Protein AF-0000000083340414 (afdb_homodimer)

Foldseek 3Di:
DDPPPPPPPPPCPVVVVVVVVVVVVVVVVVVVVVVVVVVVPDVVVVVVVVCVVVVDPPPDPDPPPPDPPPPPVPVPVLPFDAAQDPVLLCVLCVPPDCVQWDWDDDLWKIKIKGQCVQAHPVPDLDGDPVNLVSLLSNLLSRASHDWAKEKWWEAAPDWDPDPQDNTLQSRRQSNSVSSLVSSVVNHHDNLSYDTGYDYNPPQPADSPDPVSRSSRGIMMMITTNDDPVPVPPVPVPPD/DDPPPPPPPPPCPVVVVVVVVVVVVVVVVVVVVVVVVVVVPDPVVVVVVVCVVVVDPPPDDPPPPPDPPPPPVPVPVLPFDAAQDPVLLCVLCVPPDCVQWDWDDDLWKIKIKGQCVQAHPVPDLDGDPVNLVSLLSNLLSRARHDWAKEKWWEAAPDWDPDDQDNTLQSRRQSNSVSSLVSSVVNHHDNLSYDTGYDYNPPQPADSPDPVSRSSRGIMMMIITNDDPVPVPPVVVPPD

Nearest PDB structures (foldseek):
  3wpx-assembly1_B  TM=9.283E-01  e=9.101E-13  Vibrio alginolyticus
  4b62-assembly1_A  TM=9.077E-01  e=3.531E-13  Pseudomonas aeruginosa PAO1
  3s0h-assembly1_A  TM=8.298E-01  e=1.400E-09  Helicobacter pylori
  3s03-assembly3_A  TM=8.305E-01  e=2.119E-09  Helicobacter pylori 26695
  3s0y-assembly1_A  TM=7.280E-01  e=1.172E-09  Helicobacter pylori 26695

InterPro domains:
  IPR006665 OmpA-like domain [PF00691] (119-217)
  IPR006665 OmpA-like domain [PS51123] (107-227)
  IPR006665 OmpA-like domain [cd07185] (119-223)
  IPR025713 Motility protein B-like, N-terminal domain [PF13677] (4-54)
  IPR036737 OmpA-like domain superfamily [G3DSA:3.30.1330.60] (79-229)
  IPR036737 OmpA-like domain superfamily [SSF103088] (108-223)
  IPR050330 Bacterial Outer Membrane Structural/Functional [PTHR30329] (85-221)

pLDDT: mean 76.07, std 25.66, range [26.64, 98.81]

Solvent-accessible surface area (backbone atoms only — not comparable to full-atom values): 26699 Å² total; per-residue (Å²): 138,84,78,76,78,76,78,74,76,78,71,81,66,68,64,59,58,55,54,51,46,53,51,49,47,51,52,45,48,55,50,46,51,53,52,49,60,56,62,72,49,63,70,73,66,46,56,62,51,48,49,72,70,50,72,70,77,78,77,78,74,74,80,64,86,66,76,75,64,69,81,66,75,63,64,72,64,73,80,54,47,72,76,76,46,72,69,59,54,48,61,65,49,61,86,52,60,68,88,39,41,50,79,47,78,56,87,54,32,41,35,38,37,36,31,31,79,73,41,29,50,89,98,48,51,56,62,49,71,70,41,43,51,55,46,36,49,49,14,46,65,54,25,52,34,90,48,44,32,43,25,36,11,28,29,38,78,72,84,46,75,46,90,67,25,70,31,42,40,34,44,12,23,32,37,17,31,45,52,49,53,42,21,37,74,41,46,26,59,66,83,38,51,39,27,21,17,42,12,50,51,82,60,83,41,55,72,85,40,72,69,24,26,49,66,20,18,23,34,38,38,35,38,42,57,61,58,72,78,72,59,54,58,68,77,65,68,60,118,140,84,80,75,78,74,78,74,75,75,70,80,66,67,63,58,59,54,54,52,46,50,48,50,47,51,54,46,48,54,51,47,52,53,50,49,60,55,63,71,49,62,70,74,68,46,56,60,50,49,50,71,71,50,72,68,79,79,78,79,78,73,80,65,86,67,74,75,63,66,80,67,75,63,62,71,62,72,81,55,47,71,77,78,45,71,66,59,55,48,62,66,49,62,86,51,59,68,88,39,41,50,79,47,79,56,88,52,31,40,36,38,37,37,31,30,78,74,40,28,50,90,97,48,52,56,63,49,72,68,44,43,51,54,47,36,48,49,14,47,63,54,26,52,34,89,49,44,32,42,26,36,10,27,28,37,79,72,85,45,74,46,91,67,25,70,31,42,40,35,43,13,23,32,37,18,32,44,53,50,52,42,20,38,73,41,47,25,60,66,82,38,51,39,27,21,19,44,12,49,50,82,59,83,42,55,71,85,41,72,68,24,27,48,66,20,19,23,37,37,37,37,38,41,57,62,59,72,80,72,56,55,59,68,78,66,68,60,121

Sequence (478 aa):
MSRRRGHDEGGSHGGSWKIALADLMTVLMVFFLVMWLTSIVDPKDREAFINSVMGEPPMGAEIQDDQLLPPQKELIQLDLKPPASEEEIRKTLDNVNPKDITIEDTEDYTRITLRSDSFFESGRATISDKTRETLENLGETLAGRNQPISITGYTDNVPISNFQFPSNWELSASRSATVARTFIYMGVAQQLLTIQGRADNNPVASNATGYGRSLNRRVIIEVDKRPENAIDLLDLGIQMSRRRGHDEGGSHGGSWKIALADLMTVLMVFFLVMWLTSIVDPKDREAFINSVMGEPPMGAEIQDDQLLPPQKELIQLDLKPPASEEEIRKTLDNVNPKDITIEDTEDYTRITLRSDSFFESGRATISDKTRETLENLGETLAGRNQPISITGYTDNVPISNFQFPSNWELSASRSATVARTFIYMGVAQQLLTIQGRADNNPVASNATGYGRSLNRRVIIEVDKRPENAIDLLDLGIQ

Structure (mmCIF, N/CA/C/O backbone):
data_AF-0000000083340414-model_v1
#
loop_
_entity.id
_entity.type
_entity.pdbx_description
1 polymer 'Cell envelope biogenesis protein OmpA'
#
loop_
_atom_site.group_PDB
_atom_site.id
_atom_site.type_symbol
_atom_site.label_atom_id
_atom_site.label_alt_id
_atom_site.label_comp_id
_atom_site.label_asym_id
_atom_site.label_entity_id
_atom_site.label_seq_id
_atom_site.pdbx_PDB_ins_code
_atom_site.Cartn_x
_atom_site.Cartn_y
_atom_site.Cartn_z
_atom_site.occupancy
_atom_site.B_iso_or_equiv
_atom_site.auth_seq_id
_atom_site.auth_comp_id
_atom_site.auth_asym_id
_atom_site.auth_atom_id
_atom_site.pdbx_PDB_model_num
ATOM 1 N N . MET A 1 1 ? -29.781 58.406 -54.375 1 27.86 1 MET A N 1
ATOM 2 C CA . MET A 1 1 ? -30.219 57.562 -53.25 1 27.86 1 MET A CA 1
ATOM 3 C C . MET A 1 1 ? -29.547 56.219 -53.281 1 27.86 1 MET A C 1
ATOM 5 O O . MET A 1 1 ? -29.953 55.312 -54.031 1 27.86 1 MET A O 1
ATOM 9 N N . SER A 1 2 ? -28.188 56.125 -53.062 1 29.08 2 SER A N 1
ATOM 10 C CA . SER A 1 2 ? -27.141 55.125 -53.25 1 29.08 2 SER A CA 1
ATOM 11 C C . SER A 1 2 ? -27.281 53.969 -52.219 1 29.08 2 SER A C 1
ATOM 13 O O . SER A 1 2 ? -27.297 54.219 -51.031 1 29.08 2 SER A O 1
ATOM 15 N N . ARG A 1 3 ? -27.984 52.875 -52.688 1 30.95 3 ARG A N 1
ATOM 16 C CA . ARG A 1 3 ? -28.359 51.656 -52 1 30.95 3 ARG A CA 1
ATOM 17 C C . ARG A 1 3 ? -27.125 50.938 -51.469 1 30.95 3 ARG A C 1
ATOM 19 O O . ARG A 1 3 ? -26.25 50.562 -52.25 1 30.95 3 ARG A O 1
ATOM 26 N N . ARG A 1 4 ? -26.75 51.219 -50.25 1 32.91 4 ARG A N 1
ATOM 27 C CA . ARG A 1 4 ? -25.719 50.562 -49.438 1 32.91 4 ARG A CA 1
ATOM 28 C C . ARG A 1 4 ? -25.938 49.062 -49.375 1 32.91 4 ARG A C 1
ATOM 30 O O . ARG A 1 4 ? -26.969 48.594 -48.875 1 32.91 4 ARG A O 1
ATOM 37 N N . ARG A 1 5 ? -25.422 48.375 -50.406 1 31.47 5 ARG A N 1
ATOM 38 C CA . ARG A 1 5 ? -25.438 46.938 -50.5 1 31.47 5 ARG A CA 1
ATOM 39 C C . ARG A 1 5 ? -24.797 46.312 -49.25 1 31.47 5 ARG A C 1
ATOM 41 O O . ARG A 1 5 ? -23.641 46.562 -48.938 1 31.47 5 ARG A O 1
ATOM 48 N N . GLY A 1 6 ? -25.641 46.062 -48.25 1 31.5 6 GLY A N 1
ATOM 49 C CA . GLY A 1 6 ? -25.312 45.375 -47 1 31.5 6 GLY A CA 1
ATOM 50 C C . GLY A 1 6 ? -24.719 44 -47.219 1 31.5 6 GLY A C 1
ATOM 51 O O . GLY A 1 6 ? -25.312 43.188 -47.938 1 31.5 6 GLY A O 1
ATOM 52 N N . HIS A 1 7 ? -23.359 43.938 -47.469 1 36.22 7 HIS A N 1
ATOM 53 C CA . HIS A 1 7 ? -22.578 42.719 -47.531 1 36.22 7 HIS A CA 1
ATOM 54 C C . HIS A 1 7 ? -22.859 41.812 -46.344 1 36.22 7 HIS A C 1
ATOM 56 O O . HIS A 1 7 ? -22.516 42.188 -45.219 1 36.22 7 HIS A O 1
ATOM 62 N N . ASP A 1 8 ? -24 41.125 -46.406 1 31.48 8 ASP A N 1
ATOM 63 C CA . ASP A 1 8 ? -24.312 40.062 -45.438 1 31.48 8 ASP A CA 1
ATOM 64 C C . ASP A 1 8 ? -23.203 39 -45.406 1 31.48 8 ASP A C 1
ATOM 66 O O . ASP A 1 8 ? -22.906 38.375 -46.438 1 31.48 8 ASP A O 1
ATOM 70 N N . GLU A 1 9 ? -22.109 39.375 -44.719 1 33.22 9 GLU A N 1
ATOM 71 C CA . GLU A 1 9 ? -21.078 38.375 -44.438 1 33.22 9 GLU A CA 1
ATOM 72 C C . GLU A 1 9 ? -21.688 37.125 -43.781 1 33.22 9 GLU A C 1
ATOM 74 O O . GLU A 1 9 ? -22.219 37.188 -42.688 1 33.22 9 GLU A O 1
ATOM 79 N N . GLY A 1 10 ? -22.375 36.344 -44.562 1 33.09 10 GLY A N 1
ATOM 80 C CA . GLY A 1 10 ? -22.812 35 -44.188 1 33.09 10 GLY A CA 1
ATOM 81 C C . GLY A 1 10 ? -21.703 34.188 -43.531 1 33.09 10 GLY A C 1
ATOM 82 O O . GLY A 1 10 ? -20.688 33.906 -44.156 1 33.09 10 GLY A O 1
ATOM 83 N N . GLY A 1 11 ? -21.422 34.5 -42.25 1 34.94 11 GLY A N 1
ATOM 84 C CA . GLY A 1 11 ? -20.516 33.812 -41.375 1 34.94 11 GLY A CA 1
ATOM 85 C C . GLY A 1 11 ? -20.672 32.281 -41.406 1 34.94 11 GLY A C 1
ATOM 86 O O . GLY A 1 11 ? -21.781 31.781 -41.594 1 34.94 11 GLY A O 1
ATOM 87 N N . SER A 1 12 ? -19.719 31.641 -42.062 1 38.56 12 SER A N 1
ATOM 88 C CA . SER A 1 12 ? -19.422 30.219 -42.188 1 38.56 12 SER A CA 1
ATOM 89 C C . SER A 1 12 ? -19.578 29.516 -40.844 1 38.56 12 SER A C 1
ATOM 91 O O . SER A 1 12 ? -18.672 29.578 -40 1 38.56 12 SER A O 1
ATOM 93 N N . HIS A 1 13 ? -20.781 29.688 -40.219 1 41.56 13 HIS A N 1
ATOM 94 C CA . HIS A 1 13 ? -21.125 28.906 -39.031 1 41.56 13 HIS A CA 1
ATOM 95 C C . HIS A 1 13 ? -21.047 27.406 -39.312 1 41.56 13 HIS A C 1
ATOM 97 O O . HIS A 1 13 ? -21.5 26.594 -38.531 1 41.56 13 HIS A O 1
ATOM 103 N N . GLY A 1 14 ? -20.656 27.094 -40.562 1 42.59 14 GLY A N 1
ATOM 104 C CA . GLY A 1 14 ? -20.812 25.703 -40.938 1 42.59 14 GLY A CA 1
ATOM 105 C C . GLY A 1 14 ? -19.891 24.781 -40.188 1 42.59 14 GLY A C 1
ATOM 106 O O . GLY A 1 14 ? -19.875 23.562 -40.406 1 42.59 14 GLY A O 1
ATOM 107 N N . GLY A 1 15 ? -18.844 25.453 -39.562 1 48.72 15 GLY A N 1
ATOM 108 C CA . GLY A 1 15 ? -17.797 24.594 -39.031 1 48.72 15 GLY A CA 1
ATOM 109 C C . GLY A 1 15 ? -18.156 23.938 -37.719 1 48.72 15 GLY A C 1
ATOM 110 O O . GLY A 1 15 ? -17.438 23.047 -37.25 1 48.72 15 GLY A O 1
ATOM 111 N N . SER A 1 16 ? -19.219 24.5 -37.062 1 56.16 16 SER A N 1
ATOM 112 C CA . SER A 1 16 ? -19.516 24.016 -35.719 1 56.16 16 SER A CA 1
ATOM 113 C C . SER A 1 16 ? -20.203 22.656 -35.75 1 56.16 16 SER A C 1
ATOM 115 O O . SER A 1 16 ? -19.938 21.797 -34.906 1 56.16 16 SER A O 1
ATOM 117 N N . TRP A 1 17 ? -21.016 22.453 -36.812 1 57.19 17 TRP A N 1
ATOM 118 C CA . TRP A 1 17 ? -21.797 21.234 -36.875 1 57.19 17 TRP A CA 1
ATOM 119 C C . TRP A 1 17 ? -20.938 20.047 -37.281 1 57.19 17 TRP A C 1
ATOM 121 O O . TRP A 1 17 ? -21.219 18.906 -36.875 1 57.19 17 TRP A O 1
ATOM 131 N N . LYS A 1 18 ? -19.859 20.219 -38 1 56.72 18 LYS A N 1
ATOM 132 C CA . LYS A 1 18 ? -18.969 19.125 -38.406 1 56.72 18 LYS A CA 1
ATOM 133 C C . LYS A 1 18 ? -18.156 18.625 -37.188 1 56.72 18 LYS A C 1
ATOM 135 O O . LYS A 1 18 ? -17.922 17.438 -37.062 1 56.72 18 LYS A O 1
ATOM 140 N N . ILE A 1 19 ? -17.766 19.547 -36.438 1 59.41 19 ILE A N 1
ATOM 141 C CA . ILE A 1 19 ? -17.047 19.203 -35.219 1 59.41 19 ILE A CA 1
ATOM 142 C C . ILE A 1 19 ? -17.984 18.469 -34.25 1 59.41 19 ILE A C 1
ATOM 144 O O . ILE A 1 19 ? -17.609 17.469 -33.656 1 59.41 19 ILE A O 1
ATOM 148 N N . ALA A 1 20 ? -19.297 18.922 -34.219 1 59.59 20 ALA A N 1
ATOM 149 C CA . ALA A 1 20 ? -20.281 18.25 -33.375 1 59.59 20 ALA A CA 1
ATOM 150 C C . ALA A 1 20 ? -20.609 16.859 -33.906 1 59.59 20 ALA A C 1
ATOM 152 O O . ALA A 1 20 ? -20.766 15.906 -33.156 1 59.59 20 ALA A O 1
ATOM 153 N N . LEU A 1 21 ? -20.531 16.688 -35.219 1 62 21 LEU A N 1
ATOM 154 C CA . LEU A 1 21 ? -20.797 15.398 -35.875 1 62 21 LEU A CA 1
ATOM 155 C C . LEU A 1 21 ? -19.625 14.438 -35.688 1 62 21 LEU A C 1
ATOM 157 O O . LEU A 1 21 ? -19.828 13.242 -35.438 1 62 21 LEU A O 1
ATOM 161 N N . ALA A 1 22 ? -18.469 14.961 -35.75 1 65.38 22 ALA A N 1
ATOM 162 C CA . ALA A 1 22 ? -17.281 14.141 -35.469 1 65.38 22 ALA A CA 1
ATOM 163 C C . ALA A 1 22 ? -17.25 13.672 -34.031 1 65.38 22 ALA A C 1
ATOM 165 O O . ALA A 1 22 ? -16.906 12.516 -33.75 1 65.38 22 ALA A O 1
ATOM 166 N N . ASP A 1 23 ? -17.672 14.516 -33.156 1 65.06 23 ASP A N 1
ATOM 167 C CA . ASP A 1 23 ? -17.797 14.156 -31.766 1 65.06 23 ASP A CA 1
ATOM 168 C C . ASP A 1 23 ? -18.906 13.125 -31.562 1 65.06 23 ASP A C 1
ATOM 170 O O . ASP A 1 23 ? -18.734 12.148 -30.828 1 65.06 23 ASP A O 1
ATOM 174 N N . LEU A 1 24 ? -20.031 13.273 -32.312 1 68.12 24 LEU A N 1
ATOM 175 C CA . LEU A 1 24 ? -21.125 12.312 -32.219 1 68.12 24 LEU A CA 1
ATOM 176 C C . LEU A 1 24 ? -20.719 10.961 -32.781 1 68.12 24 LEU A C 1
ATOM 178 O O . LEU A 1 24 ? -21.016 9.922 -32.188 1 68.12 24 LEU A O 1
ATOM 182 N N . MET A 1 25 ? -19.953 10.992 -33.75 1 66.75 25 MET A N 1
ATOM 183 C CA . MET A 1 25 ? -19.469 9.75 -34.344 1 66.75 25 MET A CA 1
ATOM 184 C C . MET A 1 25 ? -18.469 9.055 -33.438 1 66.75 25 MET A C 1
ATOM 186 O O . MET A 1 25 ? -18.484 7.832 -33.281 1 66.75 25 MET A O 1
ATOM 190 N N . THR A 1 26 ? -17.547 9.773 -32.812 1 67.25 26 THR A N 1
ATOM 191 C CA . THR A 1 26 ? -16.625 9.188 -31.844 1 67.25 26 THR A CA 1
ATOM 192 C C . THR A 1 26 ? -17.375 8.633 -30.641 1 67.25 26 THR A C 1
ATOM 194 O O . THR A 1 26 ? -17.062 7.547 -30.156 1 67.25 26 THR A O 1
ATOM 197 N N . VAL A 1 27 ? -18.406 9.312 -30.156 1 71.62 27 VAL A N 1
ATOM 198 C CA . VAL A 1 27 ? -19.25 8.828 -29.078 1 71.62 27 VAL A CA 1
ATOM 199 C C . VAL A 1 27 ? -20.016 7.59 -29.531 1 71.62 27 VAL A C 1
ATOM 201 O O . VAL A 1 27 ? -20.109 6.598 -28.812 1 71.62 27 VAL A O 1
ATOM 204 N N . LEU A 1 28 ? -20.438 7.629 -30.75 1 71.5 28 LEU A N 1
ATOM 205 C CA . LEU A 1 28 ? -21.141 6.496 -31.328 1 71.5 28 LEU A CA 1
ATOM 206 C C . LEU A 1 28 ? -20.203 5.312 -31.547 1 71.5 28 LEU A C 1
ATOM 208 O O . LEU A 1 28 ? -20.578 4.168 -31.281 1 71.5 28 LEU A O 1
ATOM 212 N N . MET A 1 29 ? -19.031 5.609 -32 1 68.81 29 MET A N 1
ATOM 213 C CA . MET A 1 29 ? -18.031 4.551 -32.156 1 68.81 29 MET A CA 1
ATOM 214 C C . MET A 1 29 ? -17.688 3.924 -30.797 1 68.81 29 MET A C 1
ATOM 216 O O . MET A 1 29 ? -17.625 2.699 -30.688 1 68.81 29 MET A O 1
ATOM 220 N N . VAL A 1 30 ? -17.375 4.77 -29.734 1 67.38 30 VAL A N 1
ATOM 221 C CA . VAL A 1 30 ? -17.141 4.246 -28.391 1 67.38 30 VAL A CA 1
ATOM 222 C C . VAL A 1 30 ? -18.375 3.475 -27.922 1 67.38 30 VAL A C 1
ATOM 224 O O . VAL A 1 30 ? -18.25 2.396 -27.344 1 67.38 30 VAL A O 1
ATOM 227 N N . PHE A 1 31 ? -19.547 4.016 -28.141 1 63.75 31 PHE A N 1
ATOM 228 C CA . PHE A 1 31 ? -20.812 3.357 -27.828 1 63.75 31 PHE A CA 1
ATOM 229 C C . PHE A 1 31 ? -20.922 2.033 -28.578 1 63.75 31 PHE A C 1
ATOM 231 O O . PHE A 1 31 ? -21.234 1.003 -27.984 1 63.75 31 PHE A O 1
ATOM 238 N N . PHE A 1 32 ? -20.625 1.886 -29.75 1 63.78 32 PHE A N 1
ATOM 239 C CA . PHE A 1 32 ? -20.656 0.666 -30.547 1 63.78 32 PHE A CA 1
ATOM 240 C C . PHE A 1 32 ? -19.594 -0.319 -30.094 1 63.78 32 PHE A C 1
ATOM 242 O O . PHE A 1 32 ? -19.828 -1.527 -30.047 1 63.78 32 PHE A O 1
ATOM 249 N N . LEU A 1 33 ? -18.391 0.097 -29.797 1 62.81 33 LEU A N 1
ATOM 250 C CA . LEU A 1 33 ? -17.344 -0.765 -29.25 1 62.81 33 LEU A CA 1
ATOM 251 C C . LEU A 1 33 ? -17.766 -1.373 -27.922 1 62.81 33 LEU A C 1
ATOM 253 O O . LEU A 1 33 ? -17.547 -2.559 -27.672 1 62.81 33 LEU A O 1
ATOM 257 N N . VAL A 1 34 ? -18.359 -0.644 -27.062 1 63.97 34 VAL A N 1
ATOM 258 C CA . VAL A 1 34 ? -18.906 -1.173 -25.828 1 63.97 34 VAL A CA 1
ATOM 259 C C . VAL A 1 34 ? -20.031 -2.16 -26.141 1 63.97 34 VAL A C 1
ATOM 261 O O . VAL A 1 34 ? -20.094 -3.242 -25.547 1 63.97 34 VAL A O 1
ATOM 264 N N . MET A 1 35 ? -20.844 -1.813 -26.969 1 61.78 35 MET A N 1
ATOM 265 C CA . MET A 1 35 ? -21.938 -2.703 -27.375 1 61.78 35 MET A CA 1
ATOM 266 C C . MET A 1 35 ? -21.375 -3.961 -28.047 1 61.78 35 MET A C 1
ATOM 268 O O . MET A 1 35 ? -21.891 -5.059 -27.828 1 61.78 35 MET A O 1
ATOM 272 N N . TRP A 1 36 ? -20.391 -3.898 -28.828 1 58.84 36 TRP A N 1
ATOM 273 C CA . TRP A 1 36 ? -19.734 -5.035 -29.469 1 58.84 36 TRP A CA 1
ATOM 274 C C . TRP A 1 36 ? -19.062 -5.934 -28.422 1 58.84 36 TRP A C 1
ATOM 276 O O . TRP A 1 36 ? -19.188 -7.156 -28.484 1 58.84 36 TRP A O 1
ATOM 286 N N . LEU A 1 37 ? -18.375 -5.414 -27.516 1 53.16 37 LEU A N 1
ATOM 287 C CA . LEU A 1 37 ? -17.75 -6.184 -26.438 1 53.16 37 LEU A CA 1
ATOM 288 C C . LEU A 1 37 ? -18.812 -6.883 -25.594 1 53.16 37 LEU A C 1
ATOM 290 O O . LEU A 1 37 ? -18.609 -8.023 -25.156 1 53.16 37 LEU A O 1
ATOM 294 N N . THR A 1 38 ? -19.875 -6.246 -25.422 1 53.44 38 THR A N 1
ATOM 295 C CA . THR A 1 38 ? -20.953 -6.887 -24.688 1 53.44 38 THR A CA 1
ATOM 296 C C . THR A 1 38 ? -21.625 -7.953 -25.547 1 53.44 38 THR A C 1
ATOM 298 O O . THR A 1 38 ? -22.297 -8.852 -25.031 1 53.44 38 THR A O 1
ATOM 301 N N . SER A 1 39 ? -21.609 -7.742 -26.812 1 48.69 39 SER A N 1
ATOM 302 C CA . SER A 1 39 ? -22.234 -8.703 -27.719 1 48.69 39 SER A CA 1
ATOM 303 C C . SER A 1 39 ? -21.438 -10.008 -27.766 1 48.69 39 SER A C 1
ATOM 305 O O . SER A 1 39 ? -21.969 -11.047 -28.172 1 48.69 39 SER A O 1
ATOM 307 N N . ILE A 1 40 ? -20.141 -9.953 -27.562 1 48.78 40 ILE A N 1
ATOM 308 C CA . ILE A 1 40 ? -19.375 -11.195 -27.641 1 48.78 40 ILE A CA 1
ATOM 309 C C . ILE A 1 40 ? -19.609 -12.023 -26.391 1 48.78 40 ILE A C 1
ATOM 311 O O . ILE A 1 40 ? -19.234 -13.203 -26.328 1 48.78 40 ILE A O 1
ATOM 315 N N . VAL A 1 41 ? -20.109 -11.398 -25.328 1 44.47 41 VAL A N 1
ATOM 316 C CA . VAL A 1 41 ? -20.375 -12.211 -24.141 1 44.47 41 VAL A CA 1
ATOM 317 C C . VAL A 1 41 ? -21.719 -12.93 -24.297 1 44.47 41 VAL A C 1
ATOM 319 O O . VAL A 1 41 ? -22.703 -12.32 -24.703 1 44.47 41 VAL A O 1
ATOM 322 N N . ASP A 1 42 ? -21.828 -14.281 -24.281 1 46.03 42 ASP A N 1
ATOM 323 C CA . ASP A 1 42 ? -22.969 -15.18 -24.453 1 46.03 42 ASP A CA 1
ATOM 324 C C . ASP A 1 42 ? -24.125 -14.758 -23.547 1 46.03 42 ASP A C 1
ATOM 326 O O . ASP A 1 42 ? -23.906 -14.383 -22.391 1 46.03 42 ASP A O 1
ATOM 330 N N . PRO A 1 43 ? -25.312 -14.539 -24.016 1 43.78 43 PRO A N 1
ATOM 331 C CA . PRO A 1 43 ? -26.516 -14.125 -23.297 1 43.78 43 PRO A CA 1
ATOM 332 C C . PRO A 1 43 ? -26.812 -15.016 -22.094 1 43.78 43 PRO A C 1
ATOM 334 O O . PRO A 1 43 ? -27.516 -14.594 -21.156 1 43.78 43 PRO A O 1
ATOM 337 N N . LYS A 1 44 ? -26.531 -16.328 -22.172 1 46.62 44 LYS A N 1
ATOM 338 C CA . LYS A 1 44 ? -26.969 -17.203 -21.094 1 46.62 44 LYS A CA 1
ATOM 339 C C . LYS A 1 44 ? -26.312 -16.797 -19.781 1 46.62 44 LYS A C 1
ATOM 341 O O . LYS A 1 44 ? -26.953 -16.844 -18.719 1 46.62 44 LYS A O 1
ATOM 346 N N . ASP A 1 45 ? -25.016 -16.531 -19.859 1 45.88 45 ASP A N 1
ATOM 347 C CA . ASP A 1 45 ? -24.266 -16.297 -18.625 1 45.88 45 ASP A CA 1
ATOM 348 C C . ASP A 1 45 ? -24.484 -14.875 -18.109 1 45.88 45 ASP A C 1
ATOM 350 O O . ASP A 1 45 ? -24.094 -14.555 -16.984 1 45.88 45 ASP A O 1
ATOM 354 N N . ARG A 1 46 ? -25.203 -14.047 -18.891 1 44.03 46 ARG A N 1
ATOM 355 C CA . ARG A 1 46 ? -25.562 -12.695 -18.469 1 44.03 46 ARG A CA 1
ATOM 356 C C . ARG A 1 46 ? -26.719 -12.727 -17.469 1 44.03 46 ARG A C 1
ATOM 358 O O . ARG A 1 46 ? -26.75 -11.93 -16.531 1 44.03 46 ARG A O 1
ATOM 365 N N . GLU A 1 47 ? -27.781 -13.484 -17.703 1 43.91 47 GLU A N 1
ATOM 366 C CA . GLU A 1 47 ? -28.953 -13.523 -16.828 1 43.91 47 GLU A CA 1
ATOM 367 C C . GLU A 1 47 ? -28.562 -13.961 -15.414 1 43.91 47 GLU A C 1
ATOM 369 O O . GLU A 1 47 ? -29.062 -13.414 -14.43 1 43.91 47 GLU A O 1
ATOM 374 N N . ALA A 1 48 ? -27.625 -15.023 -15.281 1 42.97 48 ALA A N 1
ATOM 375 C CA . ALA A 1 48 ? -27.234 -15.492 -13.953 1 42.97 48 ALA A CA 1
ATOM 376 C C . ALA A 1 48 ? -26.391 -14.453 -13.227 1 42.97 48 ALA A C 1
ATOM 378 O O . ALA A 1 48 ? -26.469 -14.32 -12.008 1 42.97 48 ALA A O 1
ATOM 379 N N . PHE A 1 49 ? -25.609 -13.617 -13.93 1 40.19 49 PHE A N 1
ATOM 380 C CA . PHE A 1 49 ? -24.781 -12.57 -13.336 1 40.19 49 PHE A CA 1
ATOM 381 C C . PHE A 1 49 ? -25.625 -11.375 -12.922 1 40.19 49 PHE A C 1
ATOM 383 O O . PHE A 1 49 ? -25.5 -10.875 -11.805 1 40.19 49 PHE A O 1
ATOM 390 N N . ILE A 1 50 ? -26.547 -10.852 -13.727 1 43.47 50 ILE A N 1
ATOM 391 C CA . ILE A 1 50 ? -27.422 -9.734 -13.367 1 43.47 50 ILE A CA 1
ATOM 392 C C . ILE A 1 50 ? -28.375 -10.164 -12.266 1 43.47 50 ILE A C 1
ATOM 394 O O . ILE A 1 50 ? -28.609 -9.422 -11.305 1 43.47 50 ILE A O 1
ATOM 398 N N . ASN A 1 51 ? -29 -11.328 -12.344 1 44.59 51 ASN A N 1
ATOM 399 C CA . ASN A 1 51 ? -29.891 -11.797 -11.297 1 44.59 51 ASN A CA 1
ATOM 400 C C . ASN A 1 51 ? -29.156 -11.992 -9.977 1 44.59 51 ASN A C 1
ATOM 402 O O . ASN A 1 51 ? -29.734 -11.836 -8.906 1 44.59 51 ASN A O 1
ATOM 406 N N . SER A 1 52 ? -27.812 -12.438 -9.883 1 39.84 52 SER A N 1
ATOM 407 C CA . SER A 1 52 ? -27.031 -12.516 -8.641 1 39.84 52 SER A CA 1
ATOM 408 C C . SER A 1 52 ? -26.703 -11.125 -8.109 1 39.84 52 SER A C 1
ATOM 410 O O . SER A 1 52 ? -26.578 -10.938 -6.898 1 39.84 52 SER A O 1
ATOM 412 N N . VAL A 1 53 ? -26.5 -10.102 -8.992 1 39.75 53 VAL A N 1
ATOM 413 C CA . VAL A 1 53 ? -26.281 -8.727 -8.57 1 39.75 53 VAL A CA 1
ATOM 414 C C . VAL A 1 53 ? -27.625 -8.039 -8.328 1 39.75 53 VAL A C 1
ATOM 416 O O . VAL A 1 53 ? -27.781 -7.301 -7.352 1 39.75 53 VAL A O 1
ATOM 419 N N . MET A 1 54 ? -28.688 -8.148 -9.234 1 38.56 54 MET A N 1
ATOM 420 C CA . MET A 1 54 ? -29.984 -7.512 -8.984 1 38.56 54 MET A CA 1
ATOM 421 C C . MET A 1 54 ? -30.906 -8.438 -8.195 1 38.56 54 MET A C 1
ATOM 423 O O . MET A 1 54 ? -31.281 -9.5 -8.688 1 38.56 54 MET A O 1
ATOM 427 N N . GLY A 1 55 ? -30.828 -8.656 -6.918 1 37.81 55 GLY A N 1
ATOM 428 C CA . GLY A 1 55 ? -31.656 -9.344 -5.953 1 37.81 55 GLY A CA 1
ATOM 429 C C . GLY A 1 55 ? -33.156 -9.227 -6.25 1 37.81 55 GLY A C 1
ATOM 430 O O . GLY A 1 55 ? -33.75 -8.195 -5.953 1 37.81 55 GLY A O 1
ATOM 431 N N . GLU A 1 56 ? -33.625 -9.656 -7.316 1 38.66 56 GLU A N 1
ATOM 432 C CA . GLU A 1 56 ? -35.094 -9.617 -7.34 1 38.66 56 GLU A CA 1
ATOM 433 C C . GLU A 1 56 ? -35.688 -10.422 -6.184 1 38.66 56 GLU A C 1
ATOM 435 O O . GLU A 1 56 ? -35.312 -11.57 -5.961 1 38.66 56 GLU A O 1
ATOM 440 N N . PRO A 1 57 ? -36.438 -9.766 -5.207 1 37.81 57 PRO A N 1
ATOM 441 C CA . PRO A 1 57 ? -37.125 -10.492 -4.129 1 37.81 57 PRO A CA 1
ATOM 442 C C . PRO A 1 57 ? -38.062 -11.586 -4.652 1 37.81 57 PRO A C 1
ATOM 444 O O . PRO A 1 57 ? -38.75 -11.383 -5.648 1 37.81 57 PRO A O 1
ATOM 447 N N . PRO A 1 58 ? -37.75 -12.789 -4.59 1 37.81 58 PRO A N 1
ATOM 448 C CA . PRO A 1 58 ? -38.719 -13.812 -4.984 1 37.81 58 PRO A CA 1
ATOM 449 C C . PRO A 1 58 ? -40.094 -13.547 -4.41 1 37.81 58 PRO A C 1
ATOM 451 O O . PRO A 1 58 ? -40.25 -13.188 -3.236 1 37.81 58 PRO A O 1
ATOM 454 N N . MET A 1 59 ? -41.031 -13.117 -5.062 1 34.66 59 MET A N 1
ATOM 455 C CA . MET A 1 59 ? -42.438 -12.906 -4.684 1 34.66 59 MET A CA 1
ATOM 456 C C . MET A 1 59 ? -42.938 -14.062 -3.836 1 34.66 59 MET A C 1
ATOM 458 O O . MET A 1 59 ? -43.594 -13.844 -2.811 1 34.66 59 MET A O 1
ATOM 462 N N . GLY A 1 60 ? -43.375 -15.203 -4.418 1 35.12 60 GLY A N 1
ATOM 463 C CA . GLY A 1 60 ? -44.438 -16.094 -3.98 1 35.12 60 GLY A CA 1
ATOM 464 C C . GLY A 1 60 ? -44.031 -17.031 -2.871 1 35.12 60 GLY A C 1
ATOM 465 O O . GLY A 1 60 ? -44.531 -18.141 -2.758 1 35.12 60 GLY A O 1
ATOM 466 N N . ALA A 1 61 ? -42.906 -16.953 -2.141 1 32.41 61 ALA A N 1
ATOM 467 C CA . ALA A 1 61 ? -42.688 -18.062 -1.206 1 32.41 61 ALA A CA 1
ATOM 468 C C . ALA A 1 61 ? -43.781 -18.109 -0.156 1 32.41 61 ALA A C 1
ATOM 470 O O . ALA A 1 61 ? -44.031 -17.141 0.571 1 32.41 61 ALA A O 1
ATOM 471 N N . GLU A 1 62 ? -44.781 -18.844 -0.405 1 33.78 62 GLU A N 1
ATOM 472 C CA . GLU A 1 62 ? -45.688 -19.297 0.638 1 33.78 62 GLU A CA 1
ATOM 473 C C . GLU A 1 62 ? -44.938 -19.656 1.917 1 33.78 62 GLU A C 1
ATOM 475 O O . GLU A 1 62 ? -43.969 -20.422 1.883 1 33.78 62 GLU A O 1
ATOM 480 N N . ILE A 1 63 ? -44.969 -18.859 2.92 1 35.5 63 ILE A N 1
ATOM 481 C CA . ILE A 1 63 ? -44.531 -19.016 4.297 1 35.5 63 ILE A CA 1
ATOM 482 C C . ILE A 1 63 ? -44.969 -20.375 4.832 1 35.5 63 ILE A C 1
ATOM 484 O O . ILE A 1 63 ? -46.125 -20.547 5.234 1 35.5 63 ILE A O 1
ATOM 488 N N . GLN A 1 64 ? -44.875 -21.516 4.188 1 32.62 64 GLN A N 1
ATOM 489 C CA . GLN A 1 64 ? -45.156 -22.719 4.938 1 32.62 64 GLN A CA 1
ATOM 490 C C . GLN A 1 64 ? -44.5 -22.688 6.312 1 32.62 64 GLN A C 1
ATOM 492 O O . GLN A 1 64 ? -43.375 -22.156 6.465 1 32.62 64 GLN A O 1
ATOM 497 N N . ASP A 1 65 ? -45.188 -22.969 7.426 1 36.97 65 ASP A N 1
ATOM 498 C CA . ASP A 1 65 ? -44.906 -23.172 8.844 1 36.97 65 ASP A CA 1
ATOM 499 C C . ASP A 1 65 ? -43.594 -23.922 9.031 1 36.97 65 ASP A C 1
ATOM 501 O O . ASP A 1 65 ? -43.531 -25.141 8.836 1 36.97 65 ASP A O 1
ATOM 505 N N . ASP A 1 66 ? -42.594 -23.547 8.43 1 34.38 66 ASP A N 1
ATOM 506 C CA . ASP A 1 66 ? -41.281 -24.234 8.477 1 34.38 66 ASP A CA 1
ATOM 507 C C . ASP A 1 66 ? -40.875 -24.547 9.914 1 34.38 66 ASP A C 1
ATOM 509 O O . ASP A 1 66 ? -40.969 -23.672 10.781 1 34.38 66 ASP A O 1
ATOM 513 N N . GLN A 1 67 ? -41.156 -25.812 10.484 1 37.03 67 GLN A N 1
ATOM 514 C CA . GLN A 1 67 ? -40.438 -26.406 11.602 1 37.03 67 GLN A CA 1
ATOM 515 C C . GLN A 1 67 ? -39.062 -25.734 11.781 1 37.03 67 GLN A C 1
ATOM 517 O O . GLN A 1 67 ? -38.312 -25.547 10.812 1 37.03 67 GLN A O 1
ATOM 522 N N . LEU A 1 68 ? -38.906 -24.859 12.734 1 34.78 68 LEU A N 1
ATOM 523 C CA . LEU A 1 68 ? -37.688 -24.312 13.281 1 34.78 68 LEU A CA 1
ATOM 524 C C . LEU A 1 68 ? -36.562 -25.359 13.258 1 34.78 68 LEU A C 1
ATOM 526 O O . LEU A 1 68 ? -36.562 -26.281 14.086 1 34.78 68 LEU A O 1
ATOM 530 N N . LEU A 1 69 ? -36.281 -25.969 12.141 1 36.91 69 LEU A N 1
ATOM 531 C CA . LEU A 1 69 ? -35 -26.672 12.344 1 36.91 69 LEU A CA 1
ATOM 532 C C . LEU A 1 69 ? -34.094 -25.844 13.234 1 36.91 69 LEU A C 1
ATOM 534 O O . LEU A 1 69 ? -34.031 -24.625 13.141 1 36.91 69 LEU A O 1
ATOM 538 N N . PRO A 1 70 ? -33.781 -26.328 14.438 1 40 70 PRO A N 1
ATOM 539 C CA . PRO A 1 70 ? -32.781 -25.594 15.227 1 40 70 PRO A CA 1
ATOM 540 C C . PRO A 1 70 ? -31.703 -24.953 14.367 1 40 70 PRO A C 1
ATOM 542 O O . PRO A 1 70 ? -31.422 -25.438 13.258 1 40 70 PRO A O 1
ATOM 545 N N . PRO A 1 71 ? -31.453 -23.719 14.555 1 37.72 71 PRO A N 1
ATOM 546 C CA . PRO A 1 71 ? -30.281 -23.203 13.828 1 37.72 71 PRO A CA 1
ATOM 547 C C . PRO A 1 71 ? -29.141 -24.219 13.75 1 37.72 71 PRO A C 1
ATOM 549 O O . PRO A 1 71 ? -28.562 -24.578 14.781 1 37.72 71 PRO A O 1
ATOM 552 N N . GLN A 1 72 ? -29.344 -25.359 13.211 1 32.16 72 GLN A N 1
ATOM 553 C CA . GLN A 1 72 ? -28.047 -25.969 12.992 1 32.16 72 GLN A CA 1
ATOM 554 C C . GLN A 1 72 ? -27 -24.922 12.609 1 32.16 72 GLN A C 1
ATOM 556 O O . GLN A 1 72 ? -27.125 -24.266 11.578 1 32.16 72 GLN A O 1
ATOM 561 N N . LYS A 1 73 ? -26.391 -24.266 13.516 1 36 73 LYS A N 1
ATOM 562 C CA . LYS A 1 73 ? -25.031 -23.797 13.297 1 36 73 LYS A CA 1
ATOM 563 C C . LYS A 1 73 ? -24.328 -24.641 12.242 1 36 73 LYS A C 1
ATOM 565 O O . LYS A 1 73 ? -23.75 -25.688 12.562 1 36 73 LYS A O 1
ATOM 570 N N . GLU A 1 74 ? -25.031 -25.266 11.406 1 35.44 74 GLU A N 1
ATOM 571 C CA . GLU A 1 74 ? -24.203 -25.734 10.305 1 35.44 74 GLU A CA 1
ATOM 572 C C . GLU A 1 74 ? -23.031 -24.781 10.047 1 35.44 74 GLU A C 1
ATOM 574 O O . GLU A 1 74 ? -23.234 -23.672 9.57 1 35.44 74 GLU A O 1
ATOM 579 N N . LEU A 1 75 ? -22.141 -24.656 10.922 1 35.34 75 LEU A N 1
ATOM 580 C CA . LEU A 1 75 ? -20.797 -24.234 10.555 1 35.34 75 LEU A CA 1
ATOM 581 C C . LEU A 1 75 ? -20.516 -24.516 9.078 1 35.34 75 LEU A C 1
ATOM 583 O O . LEU A 1 75 ? -20.406 -25.672 8.68 1 35.34 75 LEU A O 1
ATOM 587 N N . ILE A 1 76 ? -21.375 -24.188 8.195 1 39.09 76 ILE A N 1
ATOM 588 C CA . ILE A 1 76 ? -20.688 -24.188 6.898 1 39.09 76 ILE A CA 1
ATOM 589 C C . ILE A 1 76 ? -19.188 -24.188 7.105 1 39.09 76 ILE A C 1
ATOM 591 O O . ILE A 1 76 ? -18.609 -23.172 7.531 1 39.09 76 ILE A O 1
ATOM 595 N N . GLN A 1 77 ? -18.641 -25.062 7.891 1 43.25 77 GLN A N 1
ATOM 596 C CA . GLN A 1 77 ? -17.219 -25.344 7.793 1 43.25 77 GLN A CA 1
ATOM 597 C C . GLN A 1 77 ? -16.656 -24.859 6.453 1 43.25 77 GLN A C 1
ATOM 599 O O . GLN A 1 77 ? -16.969 -25.438 5.406 1 43.25 77 GLN A O 1
ATOM 604 N N . LEU A 1 78 ? -16.688 -23.641 6.105 1 51.41 78 LEU A N 1
ATOM 605 C CA . LEU A 1 78 ? -15.891 -23.203 4.965 1 51.41 78 LEU A CA 1
ATOM 606 C C . LEU A 1 78 ? -14.75 -24.188 4.699 1 51.41 78 LEU A C 1
ATOM 608 O O . LEU A 1 78 ? -13.906 -24.406 5.57 1 51.41 78 LEU A O 1
ATOM 612 N N . ASP A 1 79 ? -15.055 -25.375 4.082 1 68.94 79 ASP A N 1
ATOM 613 C CA . ASP A 1 79 ? -14.047 -26.312 3.619 1 68.94 79 ASP A CA 1
ATOM 614 C C . ASP A 1 79 ? -12.82 -25.594 3.07 1 68.94 79 ASP A C 1
ATOM 616 O O . ASP A 1 79 ? -12.672 -25.438 1.856 1 68.94 79 ASP A O 1
ATOM 620 N N . LEU A 1 80 ? -12.25 -24.875 3.953 1 79 80 LEU A N 1
ATOM 621 C CA . LEU A 1 80 ? -11.023 -24.203 3.545 1 79 80 LEU A CA 1
ATOM 622 C C . LEU A 1 80 ? -9.938 -25.219 3.203 1 79 80 LEU A C 1
ATOM 624 O O . LEU A 1 80 ? -9.812 -26.25 3.873 1 79 80 LEU A O 1
ATOM 628 N N . LYS A 1 81 ? -9.367 -25.047 2.014 1 87.12 81 LYS A N 1
ATOM 629 C CA . LYS A 1 81 ? -8.172 -25.797 1.646 1 87.12 81 LYS A CA 1
ATOM 630 C C . LYS A 1 81 ? -7.043 -25.562 2.641 1 87.12 81 LYS A C 1
ATOM 632 O O . LYS A 1 81 ? -6.992 -24.516 3.291 1 87.12 81 LYS A O 1
ATOM 637 N N . PRO A 1 82 ? -6.27 -26.594 2.85 1 87.75 82 PRO A N 1
ATOM 638 C CA . PRO A 1 82 ? -5.074 -26.344 3.66 1 87.75 82 PRO A CA 1
ATOM 639 C C . PRO A 1 82 ? -4.184 -25.25 3.07 1 87.75 82 PRO A C 1
ATOM 641 O O . PRO A 1 82 ? -4.297 -24.938 1.885 1 87.75 82 PRO A O 1
ATOM 644 N N . PRO A 1 83 ? -3.402 -24.672 3.928 1 89.38 83 PRO A N 1
ATOM 645 C CA . PRO A 1 83 ? -2.492 -23.656 3.412 1 89.38 83 PRO A CA 1
ATOM 646 C C . PRO A 1 83 ? -1.662 -24.141 2.227 1 89.38 83 PRO A C 1
ATOM 648 O O . PRO A 1 83 ? -1.292 -25.312 2.172 1 89.38 83 PRO A O 1
ATOM 651 N N . ALA A 1 84 ? -1.479 -23.25 1.285 1 91.81 84 ALA A N 1
ATOM 652 C CA . ALA A 1 84 ? -0.666 -23.594 0.12 1 91.81 84 ALA A CA 1
ATOM 653 C C . ALA A 1 84 ? 0.771 -23.906 0.526 1 91.81 84 ALA A C 1
ATOM 655 O O . ALA A 1 84 ? 1.386 -23.156 1.287 1 91.81 84 ALA A O 1
ATOM 656 N N . SER A 1 85 ? 1.26 -24.984 0.03 1 91 85 SER A N 1
ATOM 657 C CA . SER A 1 85 ? 2.646 -25.359 0.286 1 91 85 SER A CA 1
ATOM 658 C C . SER A 1 85 ? 3.584 -24.766 -0.757 1 91 85 SER A C 1
ATOM 660 O O . SER A 1 85 ? 3.145 -24.359 -1.836 1 91 85 SER A O 1
ATOM 662 N N . GLU A 1 86 ? 4.816 -24.719 -0.347 1 92.62 86 GLU A N 1
ATOM 663 C CA . GLU A 1 86 ? 5.828 -24.266 -1.3 1 92.62 86 GLU A CA 1
ATOM 664 C C . GLU A 1 86 ? 5.793 -25.094 -2.576 1 92.62 86 GLU A C 1
ATOM 666 O O . GLU A 1 86 ? 5.922 -24.562 -3.68 1 92.62 86 GLU A O 1
ATOM 671 N N . GLU A 1 87 ? 5.645 -26.391 -2.422 1 93.12 87 GLU A N 1
ATOM 672 C CA . GLU A 1 87 ? 5.633 -27.312 -3.564 1 93.12 87 GLU A CA 1
ATOM 673 C C . GLU A 1 87 ? 4.484 -26.984 -4.516 1 93.12 87 GLU A C 1
ATOM 675 O O . GLU A 1 87 ? 4.66 -27 -5.734 1 93.12 87 GLU A O 1
ATOM 680 N N . GLU A 1 88 ? 3.307 -26.719 -3.967 1 93.56 88 GLU A N 1
ATOM 681 C CA . GLU A 1 88 ? 2.146 -26.375 -4.785 1 93.56 88 GLU A CA 1
ATOM 682 C C . GLU A 1 88 ? 2.391 -25.094 -5.578 1 93.56 88 GLU A C 1
ATOM 684 O O . GLU A 1 88 ? 2.062 -25.031 -6.766 1 93.56 88 GLU A O 1
ATOM 689 N N . ILE A 1 89 ? 2.967 -24.125 -4.926 1 94.88 89 ILE A N 1
ATOM 690 C CA . ILE A 1 89 ? 3.238 -22.828 -5.559 1 94.88 89 ILE A CA 1
ATOM 691 C C . ILE A 1 89 ? 4.281 -23 -6.6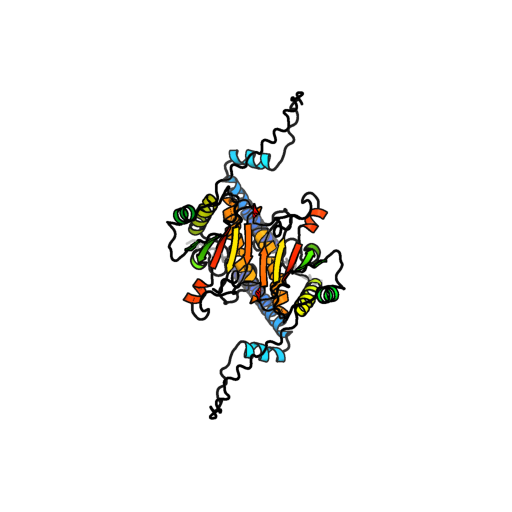56 1 94.88 89 ILE A C 1
ATOM 693 O O . ILE A 1 89 ? 4.121 -22.484 -7.762 1 94.88 89 ILE A O 1
ATOM 697 N N . ARG A 1 90 ? 5.301 -23.75 -6.41 1 94.19 90 ARG A N 1
ATOM 698 C CA . ARG A 1 90 ? 6.352 -24 -7.395 1 94.19 90 ARG A CA 1
ATOM 699 C C . ARG A 1 90 ? 5.805 -24.75 -8.602 1 94.19 90 ARG A C 1
ATOM 701 O O . ARG A 1 90 ? 6.18 -24.453 -9.742 1 94.19 90 ARG A O 1
ATOM 708 N N . LYS A 1 91 ? 4.977 -25.688 -8.344 1 94.19 91 LYS A N 1
ATOM 709 C CA . LYS A 1 91 ? 4.375 -26.453 -9.438 1 94.19 91 LYS A CA 1
ATOM 710 C C . LYS A 1 91 ? 3.547 -25.547 -10.344 1 94.19 91 LYS A C 1
ATOM 712 O O . LYS A 1 91 ? 3.58 -25.688 -11.562 1 94.19 91 LYS A O 1
ATOM 717 N N . THR A 1 92 ? 2.805 -24.656 -9.711 1 93.69 92 THR A N 1
ATOM 718 C CA . THR A 1 92 ? 1.96 -23.734 -10.461 1 93.69 92 THR A CA 1
ATOM 719 C C . THR A 1 92 ? 2.809 -22.812 -11.336 1 93.69 92 THR A C 1
ATOM 721 O O . THR A 1 92 ? 2.396 -22.453 -12.438 1 93.69 92 THR A O 1
ATOM 724 N N . LEU A 1 93 ? 4.035 -22.484 -10.867 1 93.25 93 LEU A N 1
ATOM 725 C CA . LEU A 1 93 ? 4.875 -21.516 -11.555 1 93.25 93 LEU A CA 1
ATOM 726 C C . LEU A 1 93 ? 5.973 -22.219 -12.359 1 93.25 93 LEU A C 1
ATOM 728 O O . LEU A 1 93 ? 6.953 -21.578 -12.75 1 93.25 93 LEU A O 1
ATOM 732 N N . ASP A 1 94 ? 5.844 -23.469 -12.594 1 90 94 ASP A N 1
ATOM 733 C CA . ASP A 1 94 ? 6.859 -24.281 -13.266 1 90 94 ASP A CA 1
ATOM 734 C C . ASP A 1 94 ? 7.059 -23.828 -14.703 1 90 94 ASP A C 1
ATOM 736 O O . ASP A 1 94 ? 8.156 -23.953 -15.258 1 90 94 ASP A O 1
ATOM 740 N N . ASN A 1 95 ? 6.059 -23.234 -15.297 1 88.12 95 ASN A N 1
ATOM 741 C CA . ASN A 1 95 ? 6.129 -22.859 -16.703 1 88.12 95 ASN A CA 1
ATOM 742 C C . ASN A 1 95 ? 6.625 -21.438 -16.891 1 88.12 95 ASN A C 1
ATOM 744 O O . ASN A 1 95 ? 6.711 -20.938 -18.016 1 88.12 95 ASN A O 1
ATOM 748 N N . VAL A 1 96 ? 6.922 -20.812 -15.805 1 90.06 96 VAL A N 1
ATOM 749 C CA . VAL A 1 96 ? 7.398 -19.438 -15.875 1 90.06 96 VAL A CA 1
ATOM 750 C C . VAL A 1 96 ? 8.93 -19.422 -15.891 1 90.06 96 VAL A C 1
ATOM 752 O O . VAL A 1 96 ? 9.57 -20.203 -15.188 1 90.06 96 VAL A O 1
ATOM 755 N N . ASN A 1 97 ? 9.516 -18.547 -16.734 1 89.75 97 ASN A N 1
ATOM 756 C CA . ASN A 1 97 ? 10.969 -18.406 -16.797 1 89.75 97 ASN A CA 1
ATOM 757 C C . ASN A 1 97 ? 11.547 -18.031 -15.43 1 89.75 97 ASN A C 1
ATOM 759 O O . ASN A 1 97 ? 11.109 -17.062 -14.812 1 89.75 97 ASN A O 1
ATOM 763 N N . PRO A 1 98 ? 12.492 -18.766 -14.953 1 88.25 98 PRO A N 1
ATOM 764 C CA . PRO A 1 98 ? 13.094 -18.5 -13.641 1 88.25 98 PRO A CA 1
ATOM 765 C C . PRO A 1 98 ? 13.68 -17.094 -13.531 1 88.25 98 PRO A C 1
ATOM 767 O O . PRO A 1 98 ? 13.859 -16.578 -12.422 1 88.25 98 PRO A O 1
ATOM 770 N N . LYS A 1 99 ? 13.953 -16.469 -14.633 1 90.88 99 LYS A N 1
ATOM 771 C CA . LYS A 1 99 ? 14.477 -15.109 -14.602 1 90.88 99 LYS A CA 1
ATOM 772 C C . LYS A 1 99 ? 13.375 -14.109 -14.258 1 90.88 99 LYS A C 1
ATOM 774 O O . LYS A 1 99 ? 13.664 -12.977 -13.859 1 90.88 99 LYS A O 1
ATOM 779 N N . ASP A 1 100 ? 12.188 -14.578 -14.391 1 93.5 100 ASP A N 1
ATOM 780 C CA . ASP A 1 100 ? 11.062 -13.656 -14.227 1 93.5 100 ASP A CA 1
ATOM 781 C C . ASP A 1 100 ? 10.477 -13.742 -12.82 1 93.5 100 ASP A C 1
ATOM 783 O O . ASP A 1 100 ? 9.758 -12.844 -12.391 1 93.5 100 ASP A O 1
ATOM 787 N N . ILE A 1 101 ? 10.789 -14.891 -12.156 1 95.44 101 ILE A N 1
ATOM 788 C CA . ILE A 1 101 ? 10.18 -15.117 -10.852 1 95.44 101 ILE A CA 1
ATOM 789 C C . ILE A 1 101 ? 11.188 -15.797 -9.93 1 95.44 101 ILE A C 1
ATOM 791 O O . ILE A 1 101 ? 11.922 -16.703 -10.352 1 95.44 101 ILE A O 1
ATOM 795 N N . THR A 1 102 ? 11.305 -15.406 -8.68 1 95.12 102 THR A N 1
ATOM 796 C CA . THR A 1 102 ? 12.039 -16.094 -7.629 1 95.12 102 THR A CA 1
ATOM 797 C C . THR A 1 102 ? 11.109 -16.438 -6.465 1 95.12 102 THR A C 1
ATOM 799 O O . THR A 1 102 ? 10.258 -15.641 -6.086 1 95.12 102 THR A O 1
ATOM 802 N N . ILE A 1 103 ? 11.273 -17.625 -5.859 1 95.94 103 ILE A N 1
ATOM 803 C CA . ILE A 1 103 ? 10.453 -18.094 -4.738 1 95.94 103 ILE A CA 1
ATOM 804 C C . ILE A 1 103 ? 11.352 -18.375 -3.533 1 95.94 103 ILE A C 1
ATOM 806 O O . ILE A 1 103 ? 12.344 -19.094 -3.645 1 95.94 103 ILE A O 1
ATOM 810 N N . GLU A 1 104 ? 11.094 -17.703 -2.5 1 95 104 GLU A N 1
ATOM 811 C CA . GLU A 1 104 ? 11.727 -17.953 -1.211 1 95 104 GLU A CA 1
ATOM 812 C C . GLU A 1 104 ? 10.719 -18.469 -0.189 1 95 104 GLU A C 1
ATOM 814 O O . GLU A 1 104 ? 9.641 -17.891 -0.032 1 95 104 GLU A O 1
ATOM 819 N N . ASP A 1 105 ? 11.117 -19.531 0.517 1 94.19 105 ASP A N 1
ATOM 820 C CA . ASP A 1 105 ? 10.203 -20.156 1.469 1 94.19 105 ASP A CA 1
ATOM 821 C C . ASP A 1 105 ? 10.805 -20.188 2.871 1 94.19 105 ASP A C 1
ATOM 823 O O . ASP A 1 105 ? 11.953 -20.609 3.047 1 94.19 105 ASP A O 1
ATOM 827 N N . THR A 1 106 ? 10.086 -19.641 3.799 1 92.5 106 THR A N 1
ATOM 828 C CA . THR A 1 106 ? 10.445 -19.734 5.211 1 92.5 106 THR A CA 1
ATOM 829 C C . THR A 1 106 ? 9.336 -20.406 6.012 1 92.5 106 THR A C 1
ATOM 831 O O . THR A 1 106 ? 8.312 -20.797 5.449 1 92.5 106 THR A O 1
ATOM 834 N N . GLU A 1 107 ? 9.539 -20.594 7.285 1 90.25 107 GLU A N 1
ATOM 835 C CA . GLU A 1 107 ? 8.516 -21.188 8.141 1 90.25 107 GLU A CA 1
ATOM 836 C C . GLU A 1 107 ? 7.309 -20.266 8.281 1 90.25 107 GLU A C 1
ATOM 838 O O . GLU A 1 107 ? 6.18 -20.734 8.445 1 90.25 107 GLU A O 1
ATOM 843 N N . ASP A 1 108 ? 7.555 -19.016 8.07 1 90.62 108 ASP A N 1
ATOM 844 C CA . ASP A 1 108 ? 6.523 -18.031 8.359 1 90.62 108 ASP A CA 1
ATOM 845 C C . ASP A 1 108 ? 5.789 -17.609 7.09 1 90.62 108 ASP A C 1
ATOM 847 O O . ASP A 1 108 ? 4.609 -17.25 7.133 1 90.62 108 ASP A O 1
ATOM 851 N N . TYR A 1 109 ? 6.566 -17.578 5.957 1 94.38 109 TYR A N 1
ATOM 852 C CA . TYR A 1 109 ? 5.93 -17.094 4.734 1 94.38 109 TYR A CA 1
ATOM 853 C C . TYR A 1 109 ? 6.57 -17.734 3.504 1 94.38 109 TYR A C 1
ATOM 855 O O . TYR A 1 109 ? 7.676 -18.266 3.578 1 94.38 109 TYR A O 1
ATOM 863 N N . THR A 1 110 ? 5.832 -17.812 2.428 1 96.31 110 THR A N 1
ATOM 864 C CA . THR A 1 110 ? 6.363 -18 1.08 1 96.31 110 THR A CA 1
ATOM 865 C C . THR A 1 110 ? 6.383 -16.672 0.328 1 96.31 110 THR A C 1
ATOM 867 O O . THR A 1 110 ? 5.359 -15.984 0.239 1 96.31 110 THR A O 1
ATOM 870 N N . ARG A 1 111 ? 7.52 -16.328 -0.114 1 97.94 111 ARG A N 1
ATOM 871 C CA . ARG A 1 111 ? 7.691 -15.078 -0.835 1 97.94 111 ARG A CA 1
ATOM 872 C C . ARG A 1 111 ? 7.934 -15.328 -2.32 1 97.94 111 ARG A C 1
ATOM 874 O O . ARG A 1 111 ? 8.852 -16.062 -2.691 1 97.94 111 ARG A O 1
ATOM 881 N N . ILE A 1 112 ? 7.105 -14.719 -3.143 1 97.69 112 ILE A N 1
ATOM 882 C CA . ILE A 1 112 ? 7.23 -14.773 -4.594 1 97.69 112 ILE A CA 1
ATOM 883 C C . ILE A 1 112 ? 7.605 -13.398 -5.137 1 97.69 112 ILE A C 1
ATOM 885 O O . ILE A 1 112 ? 6.879 -12.422 -4.93 1 97.69 112 ILE A O 1
ATOM 889 N N . THR A 1 113 ? 8.742 -13.281 -5.789 1 98 113 THR A N 1
ATOM 890 C CA . THR A 1 113 ? 9.18 -12.031 -6.383 1 98 113 THR A CA 1
ATOM 891 C C . THR A 1 113 ? 8.977 -12.047 -7.895 1 98 113 THR A C 1
ATOM 893 O O . THR A 1 113 ? 9.562 -12.875 -8.594 1 98 113 THR A O 1
ATOM 896 N N . LEU A 1 114 ? 8.148 -11.133 -8.352 1 97.31 114 LEU A N 1
ATOM 897 C CA . LEU A 1 114 ? 7.914 -10.938 -9.781 1 97.31 114 LEU A CA 1
ATOM 898 C C . LEU A 1 114 ? 8.789 -9.812 -10.328 1 97.31 114 LEU A C 1
ATOM 900 O O . LEU A 1 114 ? 8.75 -8.688 -9.82 1 97.31 114 LEU A O 1
ATOM 904 N N . ARG A 1 115 ? 9.516 -10.133 -11.391 1 96.81 115 ARG A N 1
ATOM 905 C CA . ARG A 1 115 ? 10.219 -9.062 -12.086 1 96.81 115 ARG A CA 1
ATOM 906 C C . ARG A 1 115 ? 9.266 -8.234 -12.938 1 96.81 115 ARG A C 1
ATOM 908 O O . ARG A 1 115 ? 8.633 -8.75 -13.859 1 96.81 115 AR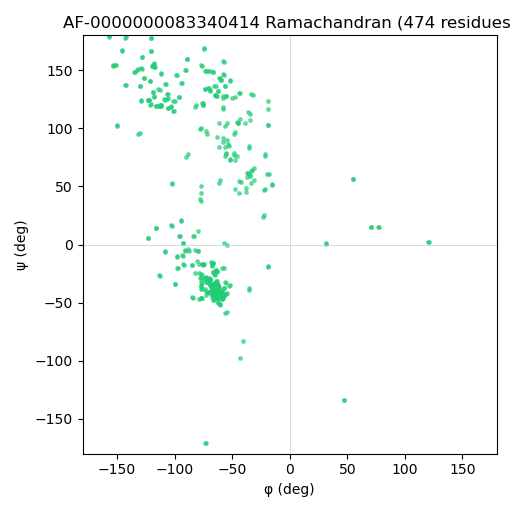G A O 1
ATOM 915 N N . SER A 1 116 ? 9.25 -7.004 -12.633 1 95.75 116 SER A N 1
ATOM 916 C CA . SER A 1 116 ? 8.219 -6.148 -13.211 1 95.75 116 SER A CA 1
ATOM 917 C C . SER A 1 116 ? 8.367 -6.055 -14.727 1 95.75 116 SER A C 1
ATOM 919 O O . SER A 1 116 ? 7.371 -5.938 -15.445 1 95.75 116 SER A O 1
ATOM 921 N N . ASP A 1 117 ? 9.602 -6.082 -15.203 1 94.81 117 ASP A N 1
ATOM 922 C CA . ASP A 1 117 ? 9.844 -5.914 -16.641 1 94.81 117 ASP A CA 1
ATOM 923 C C . ASP A 1 117 ? 9.219 -7.055 -17.438 1 94.81 117 ASP A C 1
ATOM 925 O O . ASP A 1 117 ? 8.961 -6.914 -18.625 1 94.81 117 ASP A O 1
ATOM 929 N N . SER A 1 118 ? 9 -8.148 -16.812 1 93.5 118 SER A N 1
ATOM 930 C CA . SER A 1 118 ? 8.391 -9.297 -17.484 1 93.5 118 SER A CA 1
ATOM 931 C C . SER A 1 118 ? 6.879 -9.297 -17.312 1 93.5 118 SER A C 1
ATOM 933 O O . SER A 1 118 ? 6.168 -10 -18.031 1 93.5 118 SER A O 1
ATOM 935 N N . PHE A 1 119 ? 6.363 -8.57 -16.391 1 94.44 119 PHE A N 1
ATOM 936 C CA . PHE A 1 119 ? 4.945 -8.672 -16.062 1 94.44 119 PHE A CA 1
ATOM 937 C C . PHE A 1 119 ? 4.207 -7.395 -16.422 1 94.44 119 PHE A C 1
ATOM 939 O O . PHE A 1 119 ? 2.992 -7.414 -16.641 1 94.44 119 PHE A O 1
ATOM 946 N N . PHE A 1 120 ? 4.891 -6.309 -16.438 1 95.94 120 PHE A N 1
ATOM 947 C CA . PHE A 1 120 ? 4.285 -5.012 -16.703 1 95.94 120 PHE A CA 1
ATOM 948 C C . PHE A 1 120 ? 5.047 -4.273 -17.797 1 95.94 120 PHE A C 1
ATOM 950 O O . PHE A 1 120 ? 6.254 -4.465 -17.969 1 95.94 120 PHE A O 1
ATOM 957 N N . GLU A 1 121 ? 4.324 -3.406 -18.531 1 90.75 121 GLU A N 1
ATOM 958 C CA . GLU A 1 121 ? 5 -2.479 -19.438 1 90.75 121 GLU A CA 1
ATOM 959 C C . GLU A 1 121 ? 5.625 -1.316 -18.656 1 90.75 121 GLU A C 1
ATOM 961 O O . GLU A 1 121 ? 5.191 -0.991 -17.562 1 90.75 121 GLU A O 1
ATOM 966 N N . SER A 1 122 ? 6.664 -0.765 -19.281 1 88.88 122 SER A N 1
ATOM 967 C CA . SER A 1 122 ? 7.336 0.353 -18.641 1 88.88 122 SER A CA 1
ATOM 968 C C . SER A 1 122 ? 6.359 1.476 -18.312 1 88.88 122 SER A C 1
ATOM 970 O O . SER A 1 122 ? 5.551 1.869 -19.156 1 88.88 122 SER A O 1
ATOM 972 N N . GLY A 1 123 ? 6.367 1.903 -17.094 1 92.38 123 GLY A N 1
ATOM 973 C CA . GLY A 1 123 ? 5.555 3.029 -16.656 1 92.38 123 GLY A CA 1
ATOM 974 C C . GLY A 1 123 ? 4.07 2.709 -16.609 1 92.38 123 GLY A C 1
ATOM 975 O O . GLY A 1 123 ? 3.236 3.613 -16.547 1 92.38 123 GLY A O 1
ATOM 976 N N . ARG A 1 124 ? 3.75 1.443 -16.656 1 94.81 124 ARG A N 1
ATOM 977 C CA . ARG A 1 124 ? 2.35 1.028 -16.625 1 94.81 124 ARG A CA 1
ATOM 978 C C . ARG A 1 124 ? 2.109 -0.026 -15.555 1 94.81 124 ARG A C 1
ATOM 980 O O . ARG A 1 124 ? 3.059 -0.62 -15.039 1 94.81 124 ARG A O 1
ATOM 987 N N . ALA A 1 125 ? 0.853 -0.145 -15.219 1 96.81 125 ALA A N 1
ATOM 988 C CA . ALA A 1 125 ? 0.459 -1.172 -14.258 1 96.81 125 ALA A CA 1
ATOM 989 C C . ALA A 1 125 ? -0.462 -2.203 -14.906 1 96.81 125 ALA A C 1
ATOM 991 O O . ALA A 1 125 ? -1.101 -2.996 -14.211 1 96.81 125 ALA A O 1
ATOM 992 N N . THR A 1 126 ? -0.545 -2.213 -16.172 1 93.88 126 THR A N 1
ATOM 993 C CA . THR A 1 126 ? -1.317 -3.203 -16.922 1 93.88 126 THR A CA 1
ATOM 994 C C . THR A 1 126 ? -0.451 -4.406 -17.266 1 93.88 126 THR A C 1
ATOM 996 O O . THR A 1 126 ? 0.763 -4.277 -17.438 1 93.88 126 THR A O 1
ATOM 999 N N . ILE A 1 127 ? -1.106 -5.582 -17.375 1 93.94 127 ILE A N 1
ATOM 1000 C CA . ILE A 1 127 ? -0.371 -6.816 -17.641 1 93.94 127 ILE A CA 1
ATOM 1001 C C . ILE A 1 127 ? -0.819 -7.402 -18.969 1 93.94 127 ILE A C 1
ATOM 1003 O O . ILE A 1 127 ? -1.942 -7.156 -19.422 1 93.94 127 ILE A O 1
ATOM 1007 N N . SER A 1 128 ? 0.115 -8.156 -19.609 1 90.75 128 SER A N 1
ATOM 1008 C CA . SER A 1 128 ? -0.209 -8.859 -20.844 1 90.75 128 SER A CA 1
ATOM 1009 C C . SER A 1 128 ? -1.078 -10.086 -20.562 1 90.75 128 SER A C 1
ATOM 1011 O O . SER A 1 128 ? -1.238 -10.492 -19.422 1 90.75 128 SER A O 1
ATOM 1013 N N . ASP A 1 129 ? -1.618 -10.648 -21.609 1 91.62 129 ASP A N 1
ATOM 1014 C CA . ASP A 1 129 ? -2.436 -11.852 -21.469 1 91.62 129 ASP A CA 1
ATOM 1015 C C . ASP A 1 129 ? -1.62 -13.008 -20.906 1 91.62 129 ASP A C 1
ATOM 1017 O O . ASP A 1 129 ? -2.111 -13.773 -20.062 1 91.62 129 ASP A O 1
ATOM 1021 N N . LYS A 1 130 ? -0.43 -13.07 -21.391 1 89.75 130 LYS A N 1
ATOM 1022 C CA . LYS A 1 130 ? 0.429 -14.148 -20.922 1 89.75 130 LYS A CA 1
ATOM 1023 C C . LYS A 1 130 ? 0.717 -14.023 -19.422 1 89.75 130 LYS A C 1
ATOM 1025 O O . LYS A 1 130 ? 0.63 -15 -18.688 1 89.75 130 LYS A O 1
ATOM 1030 N N . THR A 1 131 ? 1.035 -12.883 -19.031 1 91.56 131 THR A N 1
ATOM 1031 C CA . THR A 1 131 ? 1.345 -12.664 -17.625 1 91.56 131 THR A CA 1
ATOM 1032 C C . THR A 1 131 ? 0.088 -12.805 -16.766 1 91.56 131 THR A C 1
ATOM 1034 O O . THR A 1 131 ? 0.15 -13.297 -15.641 1 91.56 131 THR A O 1
ATOM 1037 N N . ARG A 1 132 ? -0.993 -12.391 -17.328 1 95.06 132 ARG A N 1
ATOM 1038 C CA . ARG A 1 132 ? -2.262 -12.562 -16.641 1 95.06 132 ARG A CA 1
ATOM 1039 C C . ARG A 1 132 ? -2.527 -14.031 -16.344 1 95.06 132 ARG A C 1
ATOM 1041 O O . ARG A 1 132 ? -2.959 -14.375 -15.234 1 95.06 132 ARG A O 1
ATOM 1048 N N . GLU A 1 133 ? -2.307 -14.875 -17.281 1 95.31 133 GLU A N 1
ATOM 1049 C CA . GLU A 1 133 ? -2.52 -16.312 -17.094 1 95.31 133 GLU A CA 1
ATOM 1050 C C . GLU A 1 133 ? -1.666 -16.844 -15.945 1 95.31 133 GLU A C 1
ATOM 1052 O O . GLU A 1 133 ? -2.141 -17.641 -15.133 1 95.31 133 GLU A O 1
ATOM 1057 N N . THR A 1 134 ? -0.439 -16.406 -15.938 1 95.44 134 THR A N 1
ATOM 1058 C CA . THR A 1 134 ? 0.462 -16.812 -14.867 1 95.44 134 THR A CA 1
ATOM 1059 C C . THR A 1 134 ? -0.094 -16.406 -13.508 1 95.44 134 THR A C 1
ATOM 1061 O O . THR A 1 134 ? -0.152 -17.219 -12.586 1 95.44 134 THR A O 1
ATOM 1064 N N . LEU A 1 135 ? -0.54 -15.211 -13.391 1 97.31 135 LEU A N 1
ATOM 1065 C CA . LEU A 1 135 ? -1.082 -14.695 -12.141 1 97.31 135 LEU A CA 1
ATOM 1066 C C . LEU A 1 135 ? -2.402 -15.375 -11.797 1 97.31 135 LEU A C 1
ATOM 1068 O O . LEU A 1 135 ? -2.693 -15.617 -10.617 1 97.31 135 LEU A O 1
ATOM 1072 N N . GLU A 1 136 ? -3.186 -15.672 -12.789 1 97.62 136 GLU A N 1
ATOM 1073 C CA . GLU A 1 136 ? -4.445 -16.375 -12.57 1 97.62 136 GLU A CA 1
ATOM 1074 C C . GLU A 1 136 ? -4.203 -17.781 -12.023 1 97.62 136 GLU A C 1
ATOM 1076 O O . GLU A 1 136 ? -4.895 -18.219 -11.102 1 97.62 136 GLU A O 1
ATOM 1081 N N . ASN A 1 137 ? -3.244 -18.422 -12.602 1 97 137 ASN A N 1
ATOM 1082 C CA . ASN A 1 137 ? -2.898 -19.75 -12.102 1 97 137 ASN A CA 1
ATOM 1083 C C . ASN A 1 137 ? -2.453 -19.703 -10.641 1 97 137 ASN A C 1
ATOM 1085 O O . ASN A 1 137 ? -2.861 -20.531 -9.836 1 97 137 ASN A O 1
ATOM 1089 N N . LEU A 1 138 ? -1.637 -18.734 -10.352 1 97.25 138 LEU A N 1
ATOM 1090 C CA . LEU A 1 138 ? -1.215 -18.547 -8.969 1 97.25 138 LEU A CA 1
ATOM 1091 C C . LEU A 1 138 ? -2.406 -18.219 -8.078 1 97.25 138 LEU A C 1
ATOM 1093 O O . LEU A 1 138 ? -2.533 -18.766 -6.977 1 97.25 138 LEU A O 1
ATOM 1097 N N . GLY A 1 139 ? -3.264 -17.328 -8.555 1 97.81 139 GLY A N 1
ATOM 1098 C CA . GLY A 1 139 ? -4.473 -17 -7.824 1 97.81 139 GLY A CA 1
ATOM 1099 C C . GLY A 1 139 ? -5.352 -18.203 -7.527 1 97.81 139 GLY A C 1
ATOM 1100 O O . GLY A 1 139 ? -5.879 -18.328 -6.422 1 97.81 139 GLY A O 1
ATOM 1101 N N . GLU A 1 140 ? -5.52 -19.062 -8.477 1 96.75 140 GLU A N 1
ATOM 1102 C CA . GLU A 1 140 ? -6.301 -20.281 -8.289 1 96.75 140 GLU A CA 1
ATOM 1103 C C . GLU A 1 140 ? -5.695 -21.172 -7.203 1 96.75 140 GLU A C 1
ATOM 1105 O O . GLU A 1 140 ? -6.418 -21.734 -6.371 1 96.75 140 GLU A O 1
ATOM 1110 N N . THR A 1 141 ? -4.383 -21.25 -7.242 1 96.56 141 THR A N 1
ATOM 1111 C CA . THR A 1 141 ? -3.666 -22.047 -6.254 1 96.56 141 THR A CA 1
ATOM 1112 C C . THR A 1 141 ? -3.885 -21.484 -4.848 1 96.56 141 THR A C 1
ATOM 1114 O O . THR A 1 141 ? -3.992 -22.25 -3.885 1 96.56 141 THR A O 1
ATOM 1117 N N . LEU A 1 142 ? -4.02 -20.172 -4.727 1 96.75 142 LEU A N 1
ATOM 1118 C CA . LEU A 1 142 ? -4.09 -19.516 -3.426 1 96.75 142 LEU A CA 1
ATOM 1119 C C . LEU A 1 142 ? -5.539 -19.359 -2.975 1 96.75 142 LEU A C 1
ATOM 1121 O O . LEU A 1 142 ? -5.797 -19.016 -1.817 1 96.75 142 LEU A O 1
ATOM 1125 N N . ALA A 1 143 ? -6.453 -19.625 -3.84 1 96.06 143 ALA A N 1
ATOM 1126 C CA . ALA A 1 143 ? -7.871 -19.422 -3.555 1 96.06 143 ALA A CA 1
ATOM 1127 C C . ALA A 1 143 ? -8.391 -20.484 -2.586 1 96.06 143 ALA A C 1
ATOM 1129 O O . ALA A 1 143 ? -7.902 -21.609 -2.572 1 96.06 143 ALA A O 1
ATOM 1130 N N . GLY A 1 144 ? -9.406 -20.062 -1.761 1 93.25 144 GLY A N 1
ATOM 1131 C CA . GLY A 1 144 ? -10.094 -21 -0.881 1 93.25 144 GLY A CA 1
ATOM 1132 C C . GLY A 1 144 ? -9.281 -21.359 0.354 1 93.25 144 GLY A C 1
ATOM 1133 O O . GLY A 1 144 ? -9.531 -22.391 0.988 1 93.25 144 GLY A O 1
ATOM 1134 N N . ARG A 1 145 ? -8.305 -20.5 0.484 1 92.88 145 ARG A N 1
ATOM 1135 C CA . ARG A 1 145 ? -7.438 -20.719 1.638 1 92.88 145 ARG A CA 1
ATOM 1136 C C . ARG A 1 145 ? -7.488 -19.531 2.596 1 92.88 145 ARG A C 1
ATOM 1138 O O . ARG A 1 145 ? -7.883 -18.438 2.207 1 92.88 145 ARG A O 1
ATOM 1145 N N . ASN A 1 146 ? -7.195 -19.781 3.799 1 90.5 146 ASN A N 1
ATOM 1146 C CA . ASN A 1 146 ? -7.234 -18.719 4.797 1 90.5 146 ASN A CA 1
ATOM 1147 C C . ASN A 1 146 ? -5.836 -18.203 5.129 1 90.5 146 ASN A C 1
ATOM 1149 O O . ASN A 1 146 ? -5.465 -18.125 6.301 1 90.5 146 ASN A O 1
ATOM 1153 N N . GLN A 1 147 ? -5.094 -17.828 4.074 1 93.25 147 GLN A N 1
ATOM 1154 C CA . GLN A 1 147 ? -3.752 -17.281 4.246 1 93.25 147 GLN A CA 1
ATOM 1155 C C . GLN A 1 147 ? -3.695 -15.82 3.83 1 93.25 147 GLN A C 1
ATOM 1157 O O . GLN A 1 147 ? -3.955 -15.484 2.672 1 93.25 147 GLN A O 1
ATOM 1162 N N . PRO A 1 148 ? -3.352 -15.008 4.793 1 95.19 148 PRO A N 1
ATOM 1163 C CA . PRO A 1 148 ? -3.158 -13.609 4.406 1 95.19 148 PRO A CA 1
ATOM 1164 C C . PRO A 1 148 ? -2.059 -13.438 3.359 1 95.19 148 PRO A C 1
ATOM 1166 O O . PRO A 1 148 ? -1.043 -14.133 3.402 1 95.19 148 PRO A O 1
ATOM 1169 N N . ILE A 1 149 ? -2.297 -12.508 2.471 1 97.19 149 ILE A N 1
ATOM 1170 C CA . ILE A 1 149 ? -1.356 -12.25 1.386 1 97.19 149 ILE A CA 1
ATOM 1171 C C . ILE A 1 149 ? -1.037 -10.758 1.324 1 97.19 149 ILE A C 1
ATOM 1173 O O . ILE A 1 149 ? -1.944 -9.93 1.275 1 97.19 149 ILE A O 1
ATOM 1177 N N . SER A 1 150 ? 0.216 -10.422 1.403 1 97.38 150 SER A N 1
ATOM 1178 C CA . SER A 1 150 ? 0.674 -9.055 1.194 1 97.38 150 SER A CA 1
ATOM 1179 C C . SER A 1 150 ? 1.381 -8.906 -0.149 1 97.38 150 SER A C 1
ATOM 1181 O O . SER A 1 150 ? 2.246 -9.711 -0.494 1 97.38 150 SER A O 1
ATOM 1183 N N . ILE A 1 151 ? 0.96 -7.902 -0.899 1 98.69 151 ILE A N 1
ATOM 1184 C CA . ILE A 1 151 ? 1.541 -7.637 -2.211 1 98.69 151 ILE A CA 1
ATOM 1185 C C . ILE A 1 151 ? 2.229 -6.273 -2.205 1 98.69 151 ILE A C 1
ATOM 1187 O O . ILE A 1 151 ? 1.581 -5.246 -1.982 1 98.69 151 ILE A O 1
ATOM 1191 N N . THR A 1 152 ? 3.529 -6.25 -2.453 1 98.75 152 THR A N 1
ATOM 1192 C CA . THR A 1 152 ? 4.309 -5.02 -2.367 1 98.75 152 THR A CA 1
ATOM 1193 C C . THR A 1 152 ? 4.996 -4.719 -3.697 1 98.75 152 THR A C 1
ATOM 1195 O O . THR A 1 152 ? 5.73 -5.555 -4.223 1 98.75 152 THR A O 1
ATOM 1198 N N . GLY A 1 153 ? 4.723 -3.523 -4.184 1 98.62 153 GLY A N 1
ATOM 1199 C CA . GLY A 1 153 ? 5.379 -3.084 -5.406 1 98.62 153 GLY A CA 1
ATOM 1200 C C . GLY A 1 153 ? 6.574 -2.188 -5.152 1 98.62 153 GLY A C 1
ATOM 1201 O O . GLY A 1 153 ? 6.559 -1.367 -4.234 1 98.62 153 GLY A O 1
ATOM 1202 N N . TYR A 1 154 ? 7.582 -2.328 -6.039 1 98.44 154 TYR A N 1
ATOM 1203 C CA . TYR A 1 154 ? 8.789 -1.502 -6.035 1 98.44 154 TYR A CA 1
ATOM 1204 C C . TYR A 1 154 ? 9.102 -0.99 -7.438 1 98.44 154 TYR A C 1
ATOM 1206 O O . TYR A 1 154 ? 8.789 -1.649 -8.43 1 98.44 154 TYR A O 1
ATOM 1214 N N . THR A 1 155 ? 9.727 0.182 -7.434 1 98.25 155 THR A N 1
ATOM 1215 C CA . THR A 1 155 ? 10.258 0.727 -8.68 1 98.25 155 THR A CA 1
ATOM 1216 C C . THR A 1 155 ? 11.766 0.935 -8.57 1 98.25 155 THR A C 1
ATOM 1218 O O . THR A 1 155 ? 12.352 0.741 -7.504 1 98.25 155 THR A O 1
ATOM 1221 N N . ASP A 1 156 ? 12.414 1.155 -9.711 1 98.25 156 ASP A N 1
ATOM 1222 C CA . ASP A 1 156 ? 13.75 1.736 -9.656 1 98.25 156 ASP A CA 1
ATOM 1223 C C . ASP A 1 156 ? 13.688 3.217 -9.289 1 98.25 156 ASP A C 1
ATOM 1225 O O . ASP A 1 156 ? 12.641 3.719 -8.875 1 98.25 156 ASP A O 1
ATOM 1229 N N . ASN A 1 157 ? 14.836 3.898 -9.391 1 97.44 157 ASN A N 1
ATOM 1230 C CA . ASN A 1 157 ? 14.867 5.262 -8.875 1 97.44 157 ASN A CA 1
ATOM 1231 C C . ASN A 1 157 ? 14.602 6.285 -9.969 1 97.44 157 ASN A C 1
ATOM 1233 O O . ASN A 1 157 ? 14.797 7.484 -9.766 1 97.44 157 ASN A O 1
ATOM 1237 N N . VAL A 1 158 ? 14.242 5.824 -11.148 1 96.88 158 VAL A N 1
ATOM 1238 C CA . VAL A 1 158 ? 13.906 6.754 -12.219 1 96.88 158 VAL A CA 1
ATOM 1239 C C . VAL A 1 158 ? 12.523 7.352 -11.977 1 96.88 158 VAL A C 1
ATOM 1241 O O . VAL A 1 158 ? 11.523 6.625 -11.93 1 96.88 158 VAL A O 1
ATOM 1244 N N . PRO A 1 159 ? 12.422 8.617 -11.852 1 96.12 159 PRO A N 1
ATOM 1245 C CA . PRO A 1 159 ? 11.125 9.227 -11.539 1 96.12 159 PRO A CA 1
ATOM 1246 C C . PRO A 1 159 ? 10.109 9.078 -12.664 1 96.12 159 PRO A C 1
ATOM 1248 O O . PRO A 1 159 ? 10.492 8.992 -13.836 1 96.12 159 PRO A O 1
ATOM 1251 N N . ILE A 1 160 ? 8.906 8.992 -12.258 1 95.75 160 ILE A N 1
ATOM 1252 C CA . ILE A 1 160 ? 7.781 9.039 -13.195 1 95.75 160 ILE A CA 1
ATOM 1253 C C . ILE A 1 160 ? 6.797 10.117 -12.766 1 95.75 160 ILE A C 1
ATOM 1255 O O . ILE A 1 160 ? 6.629 10.383 -11.57 1 95.75 160 ILE A O 1
ATOM 1259 N N . SER A 1 161 ? 6.184 10.836 -13.773 1 94.31 161 SER A N 1
ATOM 1260 C CA . SER A 1 161 ? 5.109 11.797 -13.523 1 94.31 161 SER A CA 1
ATOM 1261 C C . SER A 1 161 ? 4.156 11.875 -14.711 1 94.31 161 SER A C 1
ATOM 1263 O O . SER A 1 161 ? 4.496 12.438 -15.758 1 94.31 161 SER A O 1
ATOM 1265 N N . ASN A 1 162 ? 3.027 11.25 -14.57 1 92.62 162 ASN A N 1
ATOM 1266 C CA . ASN A 1 162 ? 1.951 11.344 -15.547 1 92.62 162 ASN A CA 1
ATOM 1267 C C . ASN A 1 162 ? 0.581 11.359 -14.875 1 92.62 162 ASN A C 1
ATOM 1269 O O . ASN A 1 162 ? 0.488 11.398 -13.648 1 92.62 162 ASN A O 1
ATOM 1273 N N . PHE A 1 163 ? -0.422 11.492 -15.633 1 89.81 163 PHE A N 1
ATOM 1274 C CA . PHE A 1 163 ? -1.769 11.656 -15.102 1 89.81 163 PHE A CA 1
ATOM 1275 C C . PHE A 1 163 ? -2.152 10.461 -14.227 1 89.81 163 PHE A C 1
ATOM 1277 O O . PHE A 1 163 ? -2.748 10.633 -13.164 1 89.81 163 PHE A O 1
ATOM 1284 N N . GLN A 1 164 ? -1.833 9.297 -14.617 1 93 164 GLN A N 1
ATOM 1285 C CA . GLN A 1 164 ? -2.211 8.086 -13.891 1 93 164 GLN A CA 1
ATOM 1286 C C . GLN A 1 164 ? -1.324 7.879 -12.672 1 93 164 GLN A C 1
ATOM 1288 O O . GLN A 1 164 ? -1.8 7.445 -11.617 1 93 164 GLN A O 1
ATOM 1293 N N . PHE A 1 165 ? -0.081 8.25 -12.883 1 96.81 165 PHE A N 1
ATOM 1294 C CA . PHE A 1 165 ? 0.903 8.039 -11.828 1 96.81 165 PHE A CA 1
ATOM 1295 C C . PHE A 1 165 ? 1.695 9.32 -11.57 1 96.81 165 PHE A C 1
ATOM 1297 O O . PHE A 1 165 ? 2.768 9.516 -12.141 1 96.81 165 PHE A O 1
ATOM 1304 N N . PRO A 1 166 ? 1.253 10.062 -10.578 1 95.69 166 PRO A N 1
ATOM 1305 C CA . PRO A 1 166 ? 1.978 11.289 -10.227 1 95.69 166 PRO A CA 1
ATOM 1306 C C . PRO A 1 166 ? 3.391 11.016 -9.719 1 95.69 166 PRO A C 1
ATOM 1308 O O . PRO A 1 166 ? 4.246 11.898 -9.758 1 95.69 166 PRO A O 1
ATOM 1311 N N . SER A 1 167 ? 3.633 9.812 -9.242 1 97.31 167 SER A N 1
ATOM 1312 C CA . SER A 1 167 ? 4.957 9.414 -8.781 1 97.31 167 SER A CA 1
ATOM 1313 C C . SER A 1 167 ? 5.129 7.898 -8.812 1 97.31 167 SER A C 1
ATOM 1315 O O . SER A 1 167 ? 4.188 7.172 -9.141 1 97.31 167 SER A O 1
ATOM 1317 N N . ASN A 1 168 ? 6.352 7.465 -8.414 1 98.06 168 ASN A N 1
ATOM 1318 C CA . ASN A 1 168 ? 6.648 6.043 -8.312 1 98.06 168 ASN A CA 1
ATOM 1319 C C . ASN A 1 168 ? 5.863 5.383 -7.184 1 98.06 168 ASN A C 1
ATOM 1321 O O . ASN A 1 168 ? 5.742 4.156 -7.137 1 98.06 168 ASN A O 1
ATOM 1325 N N . TRP A 1 169 ? 5.34 6.164 -6.246 1 98.25 169 TRP A N 1
ATOM 1326 C CA . TRP A 1 169 ? 4.516 5.621 -5.172 1 98.25 169 TRP A CA 1
ATOM 1327 C C . TRP A 1 169 ? 3.213 5.051 -5.719 1 98.25 169 TRP A C 1
ATOM 1329 O O . TRP A 1 169 ? 2.861 3.904 -5.434 1 98.25 169 TRP A O 1
ATOM 1339 N N . GLU A 1 170 ? 2.574 5.828 -6.551 1 98.31 170 GLU A N 1
ATOM 1340 C CA . GLU A 1 170 ? 1.322 5.375 -7.152 1 98.31 170 GLU A CA 1
ATOM 1341 C C . GLU A 1 170 ? 1.56 4.219 -8.117 1 98.31 170 GLU A C 1
ATOM 1343 O O . GLU A 1 170 ? 0.778 3.268 -8.164 1 98.31 170 GLU A O 1
ATOM 1348 N N . LEU A 1 171 ? 2.621 4.312 -8.891 1 98.38 171 LEU A N 1
ATOM 1349 C CA . LEU A 1 171 ? 2.912 3.246 -9.844 1 98.38 171 LEU A CA 1
ATOM 1350 C C . LEU A 1 171 ? 3.131 1.921 -9.125 1 98.38 171 LEU A C 1
ATOM 1352 O O . LEU A 1 171 ? 2.521 0.909 -9.477 1 98.38 171 LEU A O 1
ATOM 1356 N N . SER A 1 172 ? 4.02 1.932 -8.125 1 98.62 172 SER A N 1
ATOM 1357 C CA . SER A 1 172 ? 4.336 0.706 -7.398 1 98.62 172 SER A CA 1
ATOM 1358 C C . SER A 1 172 ? 3.096 0.127 -6.727 1 98.62 172 SER A C 1
ATOM 1360 O O . SER A 1 172 ? 2.861 -1.082 -6.781 1 98.62 172 SER A O 1
ATOM 1362 N N . ALA A 1 173 ? 2.27 0.946 -6.145 1 98.69 173 ALA A N 1
ATOM 1363 C CA . ALA A 1 173 ? 1.041 0.491 -5.496 1 98.69 173 ALA A CA 1
ATOM 1364 C C . ALA A 1 173 ? 0.044 -0.04 -6.523 1 98.69 173 ALA A C 1
ATOM 1366 O O . ALA A 1 173 ? -0.652 -1.025 -6.27 1 98.69 173 ALA A O 1
ATOM 1367 N N . SER A 1 174 ? -0.052 0.584 -7.648 1 98.5 174 SER A N 1
ATOM 1368 C CA . SER A 1 174 ? -1.004 0.17 -8.672 1 98.5 174 SER A CA 1
ATOM 1369 C C . SER A 1 174 ? -0.632 -1.188 -9.258 1 98.5 174 SER A C 1
ATOM 1371 O O . SER A 1 174 ? -1.509 -1.981 -9.609 1 98.5 174 SER A O 1
ATOM 1373 N N . ARG A 1 175 ? 0.634 -1.407 -9.398 1 98.5 175 ARG A N 1
ATOM 1374 C CA . ARG A 1 175 ? 1.055 -2.727 -9.859 1 98.5 175 ARG A CA 1
ATOM 1375 C C . ARG A 1 175 ? 0.685 -3.805 -8.844 1 98.5 175 ARG A C 1
ATOM 1377 O O . ARG A 1 175 ? 0.244 -4.895 -9.227 1 98.5 175 ARG A O 1
ATOM 1384 N N . SER A 1 176 ? 0.84 -3.479 -7.578 1 98.81 176 SER A N 1
ATOM 1385 C CA . SER A 1 176 ? 0.36 -4.371 -6.531 1 98.81 176 SER A CA 1
ATOM 1386 C C . SER A 1 176 ? -1.146 -4.59 -6.637 1 98.81 176 SER A C 1
ATOM 1388 O O . SER A 1 176 ? -1.629 -5.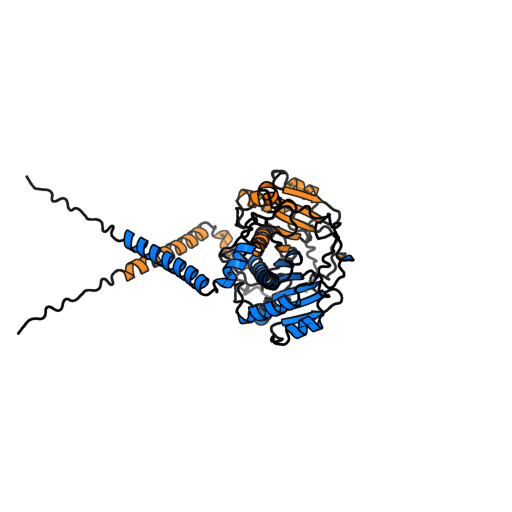711 -6.461 1 98.81 176 SER A O 1
ATOM 1390 N N . ALA A 1 177 ? -1.871 -3.551 -6.926 1 98.69 177 ALA A N 1
ATOM 1391 C CA . ALA A 1 177 ? -3.326 -3.625 -7.035 1 98.69 177 ALA A CA 1
ATOM 1392 C C . ALA A 1 177 ? -3.744 -4.531 -8.188 1 98.69 177 ALA A C 1
ATOM 1394 O O . ALA A 1 177 ? -4.715 -5.281 -8.078 1 98.69 177 ALA A O 1
ATOM 1395 N N . THR A 1 178 ? -3.025 -4.438 -9.266 1 98.38 178 THR A N 1
ATOM 1396 C CA . THR A 1 178 ? -3.309 -5.289 -10.414 1 98.38 178 THR A CA 1
ATOM 1397 C C . THR A 1 178 ? -3.199 -6.766 -10.039 1 98.38 178 THR A C 1
ATOM 1399 O O . THR A 1 178 ? -4.07 -7.566 -10.383 1 98.38 178 THR A O 1
ATOM 1402 N N . VAL A 1 179 ? -2.164 -7.07 -9.297 1 98.62 179 VAL A N 1
ATOM 1403 C CA . VAL A 1 179 ? -1.971 -8.445 -8.836 1 98.62 179 VAL A CA 1
ATOM 1404 C C . VAL A 1 179 ? -3.111 -8.844 -7.902 1 98.62 179 VAL A C 1
ATOM 1406 O O . VAL A 1 179 ? -3.701 -9.914 -8.055 1 98.62 179 VAL A O 1
ATOM 1409 N N . ALA A 1 180 ? -3.471 -7.969 -6.992 1 98.5 180 ALA A N 1
ATOM 1410 C CA . ALA A 1 180 ? -4.535 -8.242 -6.027 1 98.5 180 ALA A CA 1
ATOM 1411 C C . ALA A 1 180 ? -5.863 -8.5 -6.734 1 98.5 180 ALA A C 1
ATOM 1413 O O . ALA A 1 180 ? -6.562 -9.461 -6.426 1 98.5 180 ALA A O 1
ATOM 1414 N N . ARG A 1 181 ? -6.176 -7.691 -7.672 1 97.94 181 ARG A N 1
ATOM 1415 C CA . ARG A 1 181 ? -7.445 -7.832 -8.375 1 97.94 181 ARG A CA 1
ATOM 1416 C C . ARG A 1 181 ? -7.496 -9.141 -9.156 1 97.94 181 ARG A C 1
ATOM 1418 O O . ARG A 1 181 ? -8.555 -9.773 -9.258 1 97.94 181 ARG A O 1
ATOM 1425 N N . THR A 1 182 ? -6.363 -9.523 -9.734 1 98.19 182 THR A N 1
ATOM 1426 C CA . THR A 1 182 ? -6.301 -10.797 -10.445 1 98.19 182 THR A CA 1
ATOM 1427 C C . THR A 1 182 ? -6.551 -11.961 -9.492 1 98.19 182 THR A C 1
ATOM 1429 O O . THR A 1 182 ? -7.289 -12.891 -9.82 1 98.19 182 THR A O 1
ATOM 1432 N N . PHE A 1 183 ? -5.961 -11.906 -8.273 1 98.5 183 PHE A N 1
ATOM 1433 C CA . PHE A 1 183 ? -6.145 -12.953 -7.277 1 98.5 183 PHE A CA 1
ATOM 1434 C C . PHE A 1 183 ? -7.598 -13.016 -6.82 1 98.5 183 PHE A C 1
ATOM 1436 O O . PHE A 1 183 ? -8.164 -14.102 -6.68 1 98.5 183 PHE A O 1
ATOM 1443 N N . ILE A 1 184 ? -8.172 -11.867 -6.629 1 97.88 184 ILE A N 1
ATOM 1444 C CA . ILE A 1 184 ? -9.562 -11.812 -6.203 1 97.88 184 ILE A CA 1
ATOM 1445 C C . ILE A 1 184 ? -10.461 -12.422 -7.277 1 97.88 184 ILE A C 1
ATOM 1447 O O . ILE A 1 184 ? -11.375 -13.188 -6.969 1 97.88 184 ILE A O 1
ATOM 1451 N N . TYR A 1 185 ? -10.172 -12.07 -8.5 1 97.44 185 TYR A N 1
ATOM 1452 C CA . TYR A 1 185 ? -10.914 -12.625 -9.625 1 97.44 185 TYR A CA 1
ATOM 1453 C C . TYR A 1 185 ? -10.867 -14.148 -9.617 1 97.44 185 TYR A C 1
ATOM 1455 O O . TYR A 1 185 ? -11.844 -14.805 -9.977 1 97.44 185 TYR A O 1
ATOM 1463 N N . MET A 1 186 ? -9.789 -14.695 -9.141 1 97.75 186 MET A N 1
ATOM 1464 C CA . MET A 1 186 ? -9.602 -16.141 -9.164 1 97.75 186 MET A CA 1
ATOM 1465 C C . MET A 1 186 ? -10.117 -16.781 -7.879 1 97.75 186 MET A C 1
ATOM 1467 O O . MET A 1 186 ? -10.023 -18 -7.699 1 97.75 186 MET A O 1
ATOM 1471 N N . GLY A 1 187 ? -10.531 -15.992 -6.949 1 97.19 187 GLY A N 1
ATOM 1472 C CA . GLY A 1 187 ? -11.25 -16.578 -5.828 1 97.19 187 GLY A CA 1
ATOM 1473 C C . GLY A 1 187 ? -10.578 -16.328 -4.492 1 97.19 187 GLY A C 1
ATOM 1474 O O . GLY A 1 187 ? -11.039 -16.812 -3.459 1 97.19 187 GLY A O 1
ATOM 1475 N N . VAL A 1 188 ? -9.484 -15.602 -4.512 1 96.88 188 VAL A N 1
ATOM 1476 C CA . VAL A 1 188 ? -8.891 -15.234 -3.23 1 96.88 188 VAL A CA 1
ATOM 1477 C C . VAL A 1 188 ? -9.789 -14.242 -2.506 1 96.88 188 VAL A C 1
ATOM 1479 O O . VAL A 1 188 ? -10.273 -13.273 -3.105 1 96.88 188 VAL A O 1
ATOM 1482 N N . ALA A 1 189 ? -10.031 -14.508 -1.231 1 95.31 189 ALA A N 1
ATOM 1483 C CA . ALA A 1 189 ? -10.875 -13.609 -0.45 1 95.31 189 ALA A CA 1
ATOM 1484 C C . ALA A 1 189 ? -10.227 -12.234 -0.301 1 95.31 189 ALA A C 1
ATOM 1486 O O . ALA A 1 189 ? -9.078 -12.125 0.128 1 95.31 189 ALA A O 1
ATOM 1487 N N . GLN A 1 190 ? -10.93 -11.227 -0.598 1 96.38 190 GLN A N 1
ATOM 1488 C CA . GLN A 1 190 ? -10.43 -9.859 -0.614 1 96.38 190 GLN A CA 1
ATOM 1489 C C . GLN A 1 190 ? -9.852 -9.469 0.744 1 96.38 190 GLN A C 1
ATOM 1491 O O . GLN A 1 190 ? -8.859 -8.742 0.817 1 96.38 190 GLN A O 1
ATOM 1496 N N . GLN A 1 191 ? -10.469 -9.922 1.819 1 93.81 191 GLN A N 1
ATOM 1497 C CA . GLN A 1 191 ? -10.094 -9.516 3.168 1 93.81 191 GLN A CA 1
ATOM 1498 C C . GLN A 1 191 ? -8.703 -10.039 3.533 1 93.81 191 GLN A C 1
ATOM 1500 O O . GLN A 1 191 ? -8.109 -9.602 4.516 1 93.81 191 GLN A O 1
ATOM 1505 N N . LEU A 1 192 ? -8.234 -10.977 2.77 1 94.56 192 LEU A N 1
ATOM 1506 C CA . LEU A 1 192 ? -6.934 -11.578 3.047 1 94.56 192 LEU A CA 1
ATOM 1507 C C . LEU A 1 192 ? -5.816 -10.789 2.371 1 94.56 192 LEU A C 1
ATOM 1509 O O . LEU A 1 192 ? -4.637 -11.039 2.623 1 94.56 192 LEU A O 1
ATOM 1513 N N . LEU A 1 193 ? -6.168 -9.773 1.566 1 97.06 193 LEU A N 1
ATOM 1514 C CA . LEU A 1 193 ? -5.184 -9.109 0.722 1 97.06 193 LEU A CA 1
ATOM 1515 C C . LEU A 1 193 ? -4.863 -7.719 1.253 1 97.06 193 LEU A C 1
ATOM 1517 O O . LEU A 1 193 ? -5.758 -7 1.705 1 97.06 193 LEU A O 1
ATOM 1521 N N . THR A 1 194 ? -3.625 -7.414 1.225 1 96.12 194 THR A N 1
ATOM 1522 C CA . THR A 1 194 ? -3.121 -6.062 1.435 1 96.12 194 THR A CA 1
ATOM 1523 C C . THR A 1 194 ? -2.15 -5.668 0.325 1 96.12 194 THR A C 1
ATOM 1525 O O . THR A 1 194 ? -1.31 -6.469 -0.086 1 96.12 194 THR A O 1
ATOM 1528 N N . ILE A 1 195 ? -2.297 -4.438 -0.18 1 98.56 195 ILE A N 1
ATOM 1529 C CA . ILE A 1 195 ? -1.33 -3.975 -1.172 1 98.56 195 ILE A CA 1
ATOM 1530 C C . ILE A 1 195 ? -0.48 -2.854 -0.581 1 98.56 195 ILE A C 1
ATOM 1532 O O . ILE A 1 195 ? -0.957 -2.074 0.247 1 98.56 195 ILE A O 1
ATOM 1536 N N . GLN A 1 196 ? 0.732 -2.811 -1.016 1 98.44 196 GLN A N 1
ATOM 1537 C CA . GLN A 1 196 ? 1.683 -1.78 -0.606 1 98.44 196 GLN A CA 1
ATOM 1538 C C . GLN A 1 196 ? 2.447 -1.229 -1.806 1 98.44 196 GLN A C 1
ATOM 1540 O O . GLN A 1 196 ? 2.629 -1.926 -2.807 1 98.44 196 GLN A O 1
ATOM 1545 N N . GLY A 1 197 ? 2.783 0.006 -1.703 1 98.31 197 GLY A N 1
ATOM 1546 C CA . GLY A 1 197 ? 3.74 0.663 -2.578 1 98.31 197 GLY A CA 1
ATOM 1547 C C . GLY A 1 197 ? 4.949 1.202 -1.838 1 98.31 197 GLY A C 1
ATOM 1548 O O . GLY A 1 197 ? 4.812 1.857 -0.804 1 98.31 197 GLY A O 1
ATOM 1549 N N . ARG A 1 198 ? 6.152 0.872 -2.381 1 97.75 198 ARG A N 1
ATOM 1550 C CA . ARG A 1 198 ? 7.367 1.305 -1.698 1 97.75 198 ARG A CA 1
ATOM 1551 C C . ARG A 1 198 ? 8.25 2.135 -2.625 1 97.75 198 ARG A C 1
ATOM 1553 O O . ARG A 1 198 ? 9.375 2.494 -2.264 1 97.75 198 ARG A O 1
ATOM 1560 N N . ALA A 1 199 ? 7.762 2.406 -3.75 1 97.94 199 ALA A N 1
ATOM 1561 C CA . ALA A 1 199 ? 8.547 3.17 -4.719 1 97.94 199 ALA A CA 1
ATOM 1562 C C . ALA A 1 199 ? 9.969 2.621 -4.828 1 97.94 199 ALA A C 1
ATOM 1564 O O . ALA A 1 199 ? 10.164 1.423 -5.047 1 97.94 199 ALA A O 1
ATOM 1565 N N . ASP A 1 200 ? 10.945 3.482 -4.812 1 97.94 200 ASP A N 1
ATOM 1566 C CA . ASP A 1 200 ? 12.32 3.035 -5.039 1 97.94 200 ASP A CA 1
ATOM 1567 C C . ASP A 1 200 ? 13.031 2.756 -3.719 1 97.94 200 ASP A C 1
ATOM 1569 O O . ASP A 1 200 ? 14.266 2.725 -3.668 1 97.94 200 ASP A O 1
ATOM 1573 N N . ASN A 1 201 ? 12.234 2.539 -2.674 1 96.06 201 ASN A N 1
ATOM 1574 C CA . ASN A 1 201 ? 12.82 2.199 -1.383 1 96.06 201 ASN A CA 1
ATOM 1575 C C . ASN A 1 201 ? 13.438 0.804 -1.399 1 96.06 201 ASN A C 1
ATOM 1577 O O . ASN A 1 201 ? 13.016 -0.058 -2.172 1 96.06 201 ASN A O 1
ATOM 1581 N N . ASN A 1 202 ? 14.477 0.579 -0.622 1 95.06 202 ASN A N 1
ATOM 1582 C CA . ASN A 1 202 ? 15.125 -0.709 -0.386 1 95.06 202 ASN A CA 1
ATOM 1583 C C . ASN A 1 202 ? 15.555 -1.368 -1.694 1 95.06 202 ASN A C 1
ATOM 1585 O O . ASN A 1 202 ? 15.172 -2.504 -1.978 1 95.06 202 ASN A O 1
ATOM 1589 N N . PRO A 1 203 ? 16.344 -0.669 -2.451 1 97.38 203 PRO A N 1
ATOM 1590 C CA . PRO A 1 203 ? 16.828 -1.316 -3.67 1 97.38 203 PRO A CA 1
ATOM 1591 C C . PRO A 1 203 ? 17.625 -2.586 -3.385 1 97.38 203 PRO A C 1
ATOM 1593 O O . PRO A 1 203 ? 18.359 -2.646 -2.4 1 97.38 203 PRO A O 1
ATOM 1596 N N . VAL A 1 204 ? 17.469 -3.619 -4.215 1 97.25 204 VAL A N 1
ATOM 1597 C CA . VAL A 1 204 ? 18.188 -4.879 -4.008 1 97.25 204 VAL A CA 1
ATOM 1598 C C . VAL A 1 204 ? 19.422 -4.926 -4.891 1 97.25 204 VAL A C 1
ATOM 1600 O O . VAL A 1 204 ? 20.219 -5.859 -4.801 1 97.25 204 VAL A O 1
ATOM 1603 N N . ALA A 1 205 ? 19.516 -3.98 -5.781 1 97.25 205 ALA A N 1
ATOM 1604 C CA . ALA A 1 205 ? 20.672 -3.811 -6.664 1 97.25 205 ALA A CA 1
ATOM 1605 C C . ALA A 1 205 ? 20.938 -2.334 -6.953 1 97.25 205 ALA A C 1
ATOM 1607 O O . ALA A 1 205 ? 20.094 -1.481 -6.652 1 97.25 205 ALA A O 1
ATOM 1608 N N . SER A 1 206 ? 22.094 -2.086 -7.508 1 97.62 206 SER A N 1
ATOM 1609 C CA . SER A 1 206 ? 22.469 -0.701 -7.773 1 97.62 206 SER A CA 1
ATOM 1610 C C . SER A 1 206 ? 21.562 -0.07 -8.812 1 97.62 206 SER A C 1
ATOM 1612 O O . SER A 1 206 ? 21.219 -0.702 -9.82 1 97.62 206 SER A O 1
ATOM 1614 N N . ASN A 1 207 ? 21.156 1.168 -8.539 1 97.62 207 ASN A N 1
ATOM 1615 C CA . ASN A 1 207 ? 20.359 1.917 -9.508 1 97.62 207 ASN A CA 1
ATOM 1616 C C . ASN A 1 207 ? 21.234 2.598 -10.547 1 97.62 207 ASN A C 1
ATOM 1618 O O . ASN A 1 207 ? 20.75 3.324 -11.406 1 97.62 207 ASN A O 1
ATOM 1622 N N . ALA A 1 208 ? 22.469 2.318 -10.516 1 97.25 208 ALA A N 1
ATOM 1623 C CA . ALA A 1 208 ? 23.406 2.975 -11.422 1 97.25 208 ALA A CA 1
ATOM 1624 C C . ALA A 1 208 ? 23.453 2.266 -12.773 1 97.25 208 ALA A C 1
ATOM 1626 O O . ALA A 1 208 ? 23.969 2.809 -13.75 1 97.25 208 ALA A O 1
ATOM 1627 N N . THR A 1 209 ? 22.984 1.014 -12.883 1 97.19 209 THR A N 1
ATOM 1628 C CA . THR A 1 209 ? 23 0.236 -14.117 1 97.19 209 THR A CA 1
ATOM 1629 C C . THR A 1 209 ? 21.578 -0.154 -14.523 1 97.19 209 THR A C 1
ATOM 1631 O O . THR A 1 209 ? 20.688 -0.265 -13.68 1 97.19 209 THR A O 1
ATOM 1634 N N . GLY A 1 210 ? 21.422 -0.345 -15.805 1 96.38 210 GLY A N 1
ATOM 1635 C CA . GLY A 1 210 ? 20.141 -0.82 -16.297 1 96.38 210 GLY A CA 1
ATOM 1636 C C . GLY A 1 210 ? 19.734 -2.152 -15.703 1 96.38 210 GLY A C 1
ATOM 1637 O O . GLY A 1 210 ? 18.562 -2.346 -15.344 1 96.38 210 GLY A O 1
ATOM 1638 N N . TYR A 1 211 ? 20.703 -2.992 -15.648 1 96 211 TYR A N 1
ATOM 1639 C CA . TYR A 1 211 ? 20.422 -4.305 -15.086 1 96 211 TYR A CA 1
ATOM 1640 C C . TYR A 1 211 ? 20 -4.191 -13.625 1 96 211 TYR A C 1
ATOM 1642 O O . TYR A 1 211 ? 19.016 -4.801 -13.211 1 96 211 TYR A O 1
ATOM 1650 N N . GLY A 1 212 ? 20.703 -3.412 -12.812 1 97.56 212 GLY A N 1
ATOM 1651 C CA . GLY A 1 212 ? 20.328 -3.191 -11.422 1 97.56 212 GLY A CA 1
ATOM 1652 C C . GLY A 1 212 ? 18.938 -2.6 -11.273 1 97.56 212 GLY A C 1
ATOM 1653 O O . GLY A 1 212 ? 18.156 -3.037 -10.422 1 97.56 212 GLY A O 1
ATOM 1654 N N . ARG A 1 213 ? 18.641 -1.635 -12.148 1 97.75 213 ARG A N 1
ATOM 1655 C CA . ARG A 1 213 ? 17.312 -1.029 -12.133 1 97.75 213 ARG A CA 1
ATOM 1656 C C . ARG A 1 213 ? 16.234 -2.062 -12.445 1 97.75 213 ARG A C 1
ATOM 1658 O O . ARG A 1 213 ? 15.148 -2.039 -11.859 1 97.75 213 ARG A O 1
ATOM 1665 N N . SER A 1 214 ? 16.531 -2.941 -13.312 1 97.06 214 SER A N 1
ATOM 1666 C CA . SER A 1 214 ? 15.57 -3.979 -13.672 1 97.06 214 SER A CA 1
ATOM 1667 C C . SER A 1 214 ? 15.273 -4.895 -12.492 1 97.06 214 SER A C 1
ATOM 1669 O O . SER A 1 214 ? 14.156 -5.387 -12.336 1 97.06 214 SER A O 1
ATOM 1671 N N . LEU A 1 215 ? 16.25 -5.156 -11.641 1 97 215 LEU A N 1
ATOM 1672 C CA . LEU A 1 215 ? 16.062 -5.992 -10.461 1 97 215 LEU A CA 1
ATOM 1673 C C . LEU A 1 215 ? 15.25 -5.258 -9.398 1 97 215 LEU A C 1
ATOM 1675 O O . LEU A 1 215 ? 14.531 -5.883 -8.617 1 97 215 LEU A O 1
ATOM 1679 N N . ASN A 1 216 ? 15.367 -3.914 -9.438 1 98.06 216 ASN A N 1
ATOM 1680 C CA . ASN A 1 216 ? 14.672 -3.098 -8.453 1 98.06 216 ASN A CA 1
ATOM 1681 C C . ASN A 1 216 ? 13.188 -2.961 -8.789 1 98.06 216 ASN A C 1
ATOM 1683 O O . ASN A 1 216 ? 12.352 -2.783 -7.898 1 98.06 216 ASN A O 1
ATOM 1687 N N . ARG A 1 217 ? 12.891 -3.041 -10.07 1 98.31 217 ARG A N 1
ATOM 1688 C CA . ARG A 1 217 ? 11.5 -3.059 -10.5 1 98.31 217 ARG A CA 1
ATOM 1689 C C . ARG A 1 217 ? 10.875 -4.434 -10.281 1 98.31 217 ARG A C 1
ATOM 1691 O O . ARG A 1 217 ? 11.062 -5.344 -11.094 1 98.31 217 ARG A O 1
ATOM 1698 N N . ARG A 1 218 ? 10.102 -4.523 -9.125 1 98.44 218 ARG A N 1
ATOM 1699 C CA . ARG A 1 218 ? 9.609 -5.84 -8.734 1 98.44 218 ARG A CA 1
ATOM 1700 C C . ARG A 1 218 ? 8.328 -5.73 -7.922 1 98.44 218 ARG A C 1
ATOM 1702 O O . ARG A 1 218 ? 8.07 -4.703 -7.293 1 98.44 218 ARG A O 1
ATOM 1709 N N . VAL A 1 219 ? 7.562 -6.758 -7.969 1 98.69 219 VAL A N 1
ATOM 1710 C CA . VAL A 1 219 ? 6.418 -6.953 -7.082 1 98.69 219 VAL A CA 1
ATOM 1711 C C . VAL A 1 219 ? 6.629 -8.203 -6.234 1 98.69 219 VAL A C 1
ATOM 1713 O O . VAL A 1 219 ? 6.945 -9.273 -6.766 1 98.69 219 VAL A O 1
ATOM 1716 N N . ILE A 1 220 ? 6.516 -8.055 -4.941 1 98.69 220 ILE A N 1
ATOM 1717 C CA . ILE A 1 220 ? 6.699 -9.164 -4.012 1 98.69 220 ILE A CA 1
ATOM 1718 C C . ILE A 1 220 ? 5.344 -9.609 -3.467 1 98.69 220 ILE A C 1
ATOM 1720 O O . ILE A 1 220 ? 4.57 -8.789 -2.967 1 98.69 220 ILE A O 1
ATOM 1724 N N . ILE A 1 221 ? 5.043 -10.859 -3.596 1 98.5 221 ILE A N 1
ATOM 1725 C CA . ILE A 1 221 ? 3.871 -11.5 -3.01 1 98.5 221 ILE A CA 1
ATOM 1726 C C . ILE A 1 221 ? 4.297 -12.367 -1.823 1 98.5 221 ILE A C 1
ATOM 1728 O O . ILE A 1 221 ? 5.055 -13.32 -1.985 1 98.5 221 ILE A O 1
ATOM 1732 N N . GLU A 1 222 ? 3.82 -12.031 -0.666 1 97.75 222 GLU A N 1
ATOM 1733 C CA . GLU A 1 222 ? 4.117 -12.82 0.524 1 97.75 222 GLU A CA 1
ATOM 1734 C C . GLU A 1 222 ? 2.867 -13.531 1.035 1 97.75 222 GLU A C 1
ATOM 1736 O O . GLU A 1 222 ? 1.876 -12.891 1.383 1 97.75 222 GLU A O 1
ATOM 1741 N N . VAL A 1 223 ? 2.932 -14.812 1.074 1 97.06 223 VAL A N 1
ATOM 1742 C CA . VAL A 1 223 ? 1.85 -15.656 1.573 1 97.06 223 VAL A CA 1
ATOM 1743 C C . VAL A 1 223 ? 2.164 -16.109 2.996 1 97.06 223 VAL A C 1
ATOM 1745 O O . VAL A 1 223 ? 3.119 -16.859 3.219 1 97.06 223 VAL A O 1
ATOM 1748 N N . ASP A 1 224 ? 1.334 -15.648 3.865 1 94.25 224 ASP A N 1
ATOM 1749 C CA . ASP A 1 224 ? 1.553 -15.945 5.277 1 94.25 224 ASP A CA 1
ATOM 1750 C C . ASP A 1 224 ? 1.208 -17.391 5.598 1 94.25 224 ASP A C 1
ATOM 1752 O O . ASP A 1 224 ? 0.15 -17.891 5.199 1 94.25 224 ASP A O 1
ATOM 1756 N N . LYS A 1 225 ? 2.07 -18.062 6.324 1 88.56 225 LYS A N 1
ATOM 1757 C CA . LYS A 1 225 ? 1.879 -19.469 6.672 1 88.56 225 LYS A CA 1
ATOM 1758 C C . LYS A 1 225 ? 1.544 -19.625 8.156 1 88.56 225 LYS A C 1
ATOM 1760 O O . LYS A 1 225 ? 1.286 -20.734 8.625 1 88.56 225 LYS A O 1
ATOM 1765 N N . ARG A 1 226 ? 1.584 -18.531 8.891 1 80.62 226 ARG A N 1
ATOM 1766 C CA . ARG A 1 226 ? 1.396 -18.625 10.336 1 80.62 226 ARG A CA 1
ATOM 1767 C C . ARG A 1 226 ? -0.054 -18.953 10.68 1 80.62 226 ARG A C 1
ATOM 1769 O O . ARG A 1 226 ? -0.977 -18.5 10 1 80.62 226 ARG A O 1
ATOM 1776 N N . PRO A 1 227 ? -0.165 -19.969 11.664 1 64.19 227 PRO A N 1
ATOM 1777 C CA . PRO A 1 227 ? -1.521 -20.359 12.062 1 64.19 227 PRO A CA 1
ATOM 1778 C C . PRO A 1 227 ? -2.35 -19.172 12.555 1 64.19 227 PRO A C 1
ATOM 1780 O O . PRO A 1 227 ? -1.791 -18.156 12.977 1 64.19 227 PRO A O 1
ATOM 1783 N N . GLU A 1 228 ? -3.572 -19.078 12.148 1 59.19 228 GLU A N 1
ATOM 1784 C CA . GLU A 1 228 ? -4.52 -18.016 12.516 1 59.19 228 GLU A CA 1
ATOM 1785 C C . GLU A 1 228 ? -4.312 -17.562 13.953 1 59.19 228 GLU A C 1
ATOM 1787 O O . GLU A 1 228 ? -4.504 -16.391 14.273 1 59.19 228 GLU A O 1
ATOM 1792 N N . ASN A 1 229 ? -4.043 -18.469 14.773 1 49.84 229 ASN A N 1
ATOM 1793 C CA . ASN A 1 229 ? -3.994 -18.047 16.172 1 49.84 229 ASN A CA 1
ATOM 1794 C C . ASN A 1 229 ? -2.963 -16.953 16.391 1 49.84 229 ASN A C 1
ATOM 1796 O O . ASN A 1 229 ? -3.104 -16.141 17.312 1 49.84 229 ASN A O 1
ATOM 1800 N N . ALA A 1 230 ? -1.882 -17.203 15.836 1 41.03 230 ALA A N 1
ATOM 1801 C CA . ALA A 1 230 ? -0.772 -16.297 16.125 1 41.03 230 ALA A CA 1
ATOM 1802 C C . ALA A 1 230 ? -0.975 -14.945 15.461 1 41.03 230 ALA A C 1
ATOM 1804 O O . ALA A 1 230 ? -0.183 -14.023 15.664 1 41.03 230 ALA A O 1
ATOM 1805 N N . ILE A 1 231 ? -1.571 -14.938 14.383 1 44.09 231 ILE A N 1
ATOM 1806 C CA . ILE A 1 231 ? -1.804 -13.648 13.734 1 44.09 231 ILE A CA 1
ATOM 1807 C C . ILE A 1 231 ? -2.676 -12.773 14.633 1 44.09 231 ILE A C 1
ATOM 1809 O O . ILE A 1 231 ? -3.85 -13.078 14.859 1 44.09 231 ILE A O 1
ATOM 1813 N N . ASP A 1 232 ? -2.344 -12.578 15.844 1 37.53 232 ASP A N 1
ATOM 1814 C CA . ASP A 1 232 ? -3.035 -11.688 16.766 1 37.53 232 ASP A CA 1
ATOM 1815 C C . ASP A 1 232 ? -3.908 -10.68 16.016 1 37.53 232 ASP A C 1
ATOM 1817 O O . ASP A 1 232 ? -3.543 -10.219 14.938 1 37.53 232 ASP A O 1
ATOM 1821 N N . LEU A 1 233 ? -5.352 -10.633 16.359 1 34.62 233 LEU A N 1
ATOM 1822 C CA . LEU A 1 233 ? -6.32 -9.547 16.312 1 34.62 233 LEU A CA 1
ATOM 1823 C C . LEU A 1 233 ? -5.621 -8.195 16.281 1 34.62 233 LEU A C 1
ATOM 1825 O O . LEU A 1 233 ? -6.277 -7.148 16.297 1 34.62 233 LEU A O 1
ATOM 1829 N N . LEU A 1 234 ? -4.582 -8.172 16.625 1 33.78 234 LEU A N 1
ATOM 1830 C CA . LEU A 1 234 ? -3.9 -6.902 16.844 1 33.78 234 LEU A CA 1
ATOM 1831 C C . LEU A 1 234 ? -3.961 -6.031 15.586 1 33.78 234 LEU A C 1
ATOM 1833 O O . LEU A 1 234 ? -4.195 -4.824 15.68 1 33.78 234 LEU A O 1
ATOM 1837 N N . ASP A 1 235 ? -3.451 -6.566 14.547 1 37.53 235 ASP A N 1
ATOM 1838 C CA . ASP A 1 235 ? -3.324 -5.648 13.422 1 37.53 235 ASP A CA 1
ATOM 1839 C C . ASP A 1 235 ? -4.645 -5.523 12.664 1 37.53 235 ASP A C 1
ATOM 1841 O O . ASP A 1 235 ? -4.754 -4.73 11.727 1 37.53 235 ASP A O 1
ATOM 1845 N N . LEU A 1 236 ? -5.5 -6.484 12.734 1 34.06 236 LEU A N 1
ATOM 1846 C CA . LEU A 1 236 ? -6.738 -6.336 11.977 1 34.06 236 LEU A CA 1
ATOM 1847 C C . LEU A 1 236 ? -7.703 -5.395 12.688 1 34.06 236 LEU A C 1
ATOM 1849 O O . LEU A 1 236 ? -8.836 -5.199 12.234 1 34.06 236 LEU A O 1
ATOM 1853 N N . GLY A 1 237 ? -7.254 -4.422 13.273 1 32.22 237 GLY A N 1
ATOM 1854 C CA . GLY A 1 237 ? -8.109 -3.438 13.914 1 32.22 237 GLY A CA 1
ATOM 1855 C C . GLY A 1 237 ? -9.398 -4.027 14.453 1 32.22 237 GLY A C 1
ATOM 1856 O O . GLY A 1 237 ? -10.352 -3.301 14.727 1 32.22 237 GLY A O 1
ATOM 1857 N N . ILE A 1 238 ? -9.727 -5.242 14.398 1 28.27 238 ILE A N 1
ATOM 1858 C CA . ILE A 1 238 ? -10.992 -5.711 14.953 1 28.27 238 ILE A CA 1
ATOM 1859 C C . ILE A 1 238 ? -10.891 -5.809 16.469 1 28.27 238 ILE A C 1
ATOM 1861 O O . ILE A 1 238 ? -10.234 -6.711 17 1 28.27 238 ILE A O 1
ATOM 1865 N N . GLN A 1 239 ? -10.391 -4.973 17.266 1 26.64 239 GLN A N 1
ATOM 1866 C CA . GLN A 1 239 ? -10.836 -5.07 18.641 1 26.64 239 GLN A CA 1
ATOM 1867 C C . GLN A 1 239 ? -12.328 -4.793 18.766 1 26.64 239 GLN A C 1
ATOM 1869 O O . GLN A 1 239 ? -12.852 -3.875 18.125 1 26.64 239 GLN A O 1
ATOM 1874 N N . MET B 1 1 ? -16.188 17.688 -82.125 1 27.77 1 MET B N 1
ATOM 1875 C CA . MET B 1 1 ? -14.961 17.844 -81.375 1 27.77 1 MET B CA 1
ATOM 1876 C C . MET B 1 1 ? -15.266 18.406 -80 1 27.77 1 MET B C 1
ATOM 1878 O O . MET B 1 1 ? -15.375 19.625 -79.812 1 27.77 1 MET B O 1
ATOM 1882 N N . SER B 1 2 ? -16.094 17.688 -79.125 1 30.52 2 SER B N 1
ATOM 1883 C CA . SER B 1 2 ? -16.844 17.953 -77.875 1 30.52 2 SER B CA 1
ATOM 1884 C C . SER B 1 2 ? -15.914 18.094 -76.688 1 30.52 2 SER B C 1
ATOM 1886 O O . SER B 1 2 ? -15.094 17.203 -76.438 1 30.52 2 SER B O 1
ATOM 1888 N N . ARG B 1 3 ? -15.586 19.391 -76.312 1 29.64 3 ARG B N 1
ATOM 1889 C CA . ARG B 1 3 ? -14.727 19.922 -75.312 1 29.64 3 ARG B CA 1
ATOM 1890 C C . ARG B 1 3 ? -15.195 19.484 -73.938 1 29.64 3 ARG B C 1
ATOM 1892 O O . ARG B 1 3 ? -16.297 19.812 -73.5 1 29.64 3 ARG B O 1
ATOM 1899 N N . ARG B 1 4 ? -14.82 18.297 -73.5 1 32.53 4 ARG B N 1
ATOM 1900 C CA . ARG B 1 4 ? -15.055 17.719 -72.188 1 32.53 4 ARG B CA 1
ATOM 1901 C C . ARG B 1 4 ? -14.469 18.594 -71.062 1 32.53 4 ARG B C 1
ATOM 1903 O O . ARG B 1 4 ? -13.266 18.844 -71.062 1 32.53 4 ARG B O 1
ATOM 1910 N N . ARG B 1 5 ? -15.336 19.547 -70.625 1 33.81 5 ARG B N 1
ATOM 1911 C CA . ARG B 1 5 ? -15.055 20.422 -69.5 1 33.81 5 ARG B CA 1
ATOM 1912 C C . ARG B 1 5 ? -14.664 19.625 -68.25 1 33.81 5 ARG B C 1
ATOM 1914 O O . ARG B 1 5 ? -15.422 18.766 -67.812 1 33.81 5 ARG B O 1
ATOM 1921 N N . GLY B 1 6 ? -13.375 19.312 -68.125 1 31.5 6 GLY B N 1
ATOM 1922 C CA . GLY B 1 6 ? -12.719 18.656 -67.062 1 31.5 6 GLY B CA 1
ATOM 1923 C C . GLY B 1 6 ? -12.945 19.375 -65.688 1 31.5 6 GLY B C 1
ATOM 1924 O O . GLY B 1 6 ? -12.625 20.562 -65.562 1 31.5 6 GLY B O 1
ATOM 1925 N N . HIS B 1 7 ? -14.18 19.109 -65.125 1 35.84 7 HIS B N 1
ATOM 1926 C CA . HIS B 1 7 ? -14.516 19.562 -63.75 1 35.84 7 HIS B CA 1
ATOM 1927 C C . HIS B 1 7 ? -13.406 19.203 -62.75 1 35.84 7 HIS B C 1
ATOM 1929 O O . HIS B 1 7 ? -13.156 18.031 -62.5 1 35.84 7 HIS B O 1
ATOM 1935 N N . ASP B 1 8 ? -12.32 20.031 -62.781 1 31.72 8 ASP B N 1
ATOM 1936 C CA . ASP B 1 8 ? -11.273 19.984 -61.781 1 31.72 8 ASP B CA 1
ATOM 1937 C C . ASP B 1 8 ? -11.859 20.172 -60.375 1 31.72 8 ASP B C 1
ATOM 1939 O O . ASP B 1 8 ? -12.453 21.203 -60.062 1 31.72 8 ASP B O 1
ATOM 1943 N N . GLU B 1 9 ? -12.477 19.094 -59.906 1 32.78 9 GLU B N 1
ATOM 1944 C CA . GLU B 1 9 ? -12.891 19.078 -58.5 1 32.78 9 GLU B CA 1
ATOM 1945 C C . GLU B 1 9 ? -11.727 19.438 -57.562 1 32.78 9 GLU B C 1
ATOM 1947 O O . GLU B 1 9 ? -10.742 18.719 -57.5 1 32.78 9 GLU B O 1
ATOM 1952 N N . GLY B 1 10 ? -11.359 20.719 -57.562 1 33.28 10 GLY B N 1
ATOM 1953 C CA . GLY B 1 10 ? -10.453 21.281 -56.594 1 33.28 10 GLY B CA 1
ATOM 1954 C C . GLY B 1 10 ? -10.797 20.891 -55.156 1 33.28 10 GLY B C 1
ATOM 1955 O O . GLY B 1 10 ? -11.867 21.25 -54.656 1 33.28 10 GLY B O 1
ATOM 1956 N N . GLY B 1 11 ? -10.516 19.609 -54.844 1 34.81 11 GLY B N 1
ATOM 1957 C CA . GLY B 1 11 ? -10.633 19.047 -53.5 1 34.81 11 GLY B CA 1
ATOM 1958 C C . GLY B 1 11 ? -10.094 19.953 -52.406 1 34.81 11 GLY B C 1
ATOM 1959 O O . GLY B 1 11 ? -9.133 20.703 -52.656 1 34.81 11 GLY B O 1
ATOM 1960 N N . SER B 1 12 ? -11.023 20.531 -51.625 1 38.84 12 SER B N 1
ATOM 1961 C CA . SER B 1 12 ? -10.898 21.312 -50.406 1 38.84 12 SER B CA 1
ATOM 1962 C C . SER B 1 12 ? -9.891 20.672 -49.438 1 38.84 12 SER B C 1
ATOM 1964 O O . SER B 1 12 ? -10.211 19.719 -48.75 1 38.84 12 SER B O 1
ATOM 1966 N N . HIS B 1 13 ? -8.656 20.438 -49.969 1 42.06 13 HIS B N 1
ATOM 1967 C CA . HIS B 1 13 ? -7.539 20.062 -49.125 1 42.06 13 HIS B CA 1
ATOM 1968 C C . HIS B 1 13 ? -7.32 21.078 -48 1 42.06 13 HIS B C 1
ATOM 1970 O O . HIS B 1 13 ? -6.316 21.016 -47.312 1 42.06 13 HIS B O 1
ATOM 1976 N N . GLY B 1 14 ? -8.203 22.125 -48.031 1 43.06 14 GLY B N 1
ATOM 1977 C CA . GLY B 1 14 ? -7.859 23.219 -47.125 1 43.06 14 GLY B CA 1
ATOM 1978 C C . GLY B 1 14 ? -7.98 22.875 -45.656 1 43.06 14 GLY B C 1
ATOM 1979 O O . GLY B 1 14 ? -7.766 23.719 -44.812 1 43.06 14 GLY B O 1
ATOM 1980 N N . GLY B 1 15 ? -8.695 21.719 -45.438 1 48.84 15 GLY B N 1
ATOM 1981 C CA . GLY B 1 15 ? -9.062 21.5 -44.062 1 48.84 15 GLY B CA 1
ATOM 1982 C C . GLY B 1 15 ? -7.938 20.922 -43.219 1 48.84 15 GLY B C 1
ATOM 1983 O O . GLY B 1 15 ? -8.039 20.844 -42 1 48.84 15 GLY B O 1
ATOM 1984 N N . SER B 1 16 ? -6.898 20.422 -43.969 1 56.84 16 SER B N 1
ATOM 1985 C CA . SER B 1 16 ? -5.859 19.719 -43.219 1 56.84 16 SER B CA 1
ATOM 1986 C C . SER B 1 16 ? -4.93 20.703 -42.5 1 56.84 16 SER B C 1
ATOM 1988 O O . SER B 1 16 ? -4.5 20.453 -41.375 1 56.84 16 SER B O 1
ATOM 1990 N N . TRP B 1 17 ? -4.73 21.875 -43.125 1 58.06 17 TRP B N 1
ATOM 1991 C CA . TRP B 1 17 ? -3.773 22.828 -42.562 1 58.06 17 TRP B CA 1
ATOM 1992 C C . TRP B 1 17 ? -4.359 23.562 -41.375 1 58.06 17 TRP B C 1
ATOM 1994 O O . TRP B 1 17 ? -3.627 23.969 -40.469 1 58.06 17 TRP B O 1
ATOM 2004 N N . LYS B 1 18 ? -5.676 23.719 -41.25 1 57.5 18 LYS B N 1
ATOM 2005 C CA . LYS B 1 18 ? -6.293 24.375 -40.125 1 57.5 18 LYS B CA 1
ATOM 2006 C C . LYS B 1 18 ? -6.238 23.484 -38.875 1 57.5 18 LYS B C 1
ATOM 2008 O O . LYS B 1 18 ? -6.043 23.969 -37.75 1 57.5 18 LYS B O 1
ATOM 2013 N N . ILE B 1 19 ? -6.418 22.25 -39.094 1 60.19 19 ILE B N 1
ATOM 2014 C CA . ILE B 1 19 ? -6.305 21.281 -38.031 1 60.19 19 ILE B CA 1
ATOM 2015 C C . ILE B 1 19 ? -4.855 21.203 -37.531 1 60.19 19 ILE B C 1
ATOM 2017 O O . ILE B 1 19 ? -4.59 21.188 -36.344 1 60.19 19 ILE B O 1
ATOM 2021 N N . ALA B 1 20 ? -3.879 21.312 -38.5 1 60.53 20 ALA B N 1
ATOM 2022 C CA . ALA B 1 20 ? -2.463 21.312 -38.156 1 60.53 20 ALA B CA 1
ATOM 2023 C C . ALA B 1 20 ? -2.076 22.594 -37.438 1 60.53 20 ALA B C 1
ATOM 2025 O O . ALA B 1 20 ? -1.304 22.578 -36.469 1 60.53 20 ALA B O 1
ATOM 2026 N N . LEU B 1 21 ? -2.752 23.672 -37.75 1 62.84 21 LEU B N 1
ATOM 2027 C CA . LEU B 1 21 ? -2.49 24.969 -37.125 1 62.84 21 LEU B CA 1
ATOM 2028 C C . LEU B 1 21 ? -3.096 25.016 -35.719 1 62.84 21 LEU B C 1
ATOM 2030 O O . LEU B 1 21 ? -2.479 25.547 -34.812 1 62.84 21 LEU B O 1
ATOM 2034 N N . ALA B 1 22 ? -4.223 24.453 -35.594 1 65.94 22 ALA B N 1
ATOM 2035 C CA . ALA B 1 22 ? -4.836 24.375 -34.281 1 65.94 22 ALA B CA 1
ATOM 2036 C C . ALA B 1 22 ? -4.012 23.5 -33.344 1 65.94 22 ALA B C 1
ATOM 2038 O O . ALA B 1 22 ? -3.838 23.828 -32.156 1 65.94 22 ALA B O 1
ATOM 2039 N N . ASP B 1 23 ? -3.492 22.469 -33.875 1 65.19 23 ASP B N 1
ATOM 2040 C CA . ASP B 1 23 ? -2.582 21.609 -33.125 1 65.19 23 ASP B CA 1
ATOM 2041 C C . ASP B 1 23 ? -1.29 22.359 -32.781 1 65.19 23 ASP B C 1
ATOM 2043 O O . ASP B 1 23 ? -0.803 22.266 -31.656 1 65.19 23 ASP B O 1
ATOM 2047 N N . LEU B 1 24 ? -0.761 23.156 -33.719 1 68.81 24 LEU B N 1
ATOM 2048 C CA . LEU B 1 24 ? 0.447 23.938 -33.469 1 68.81 24 LEU B CA 1
ATOM 2049 C C . LEU B 1 24 ? 0.193 25.016 -32.438 1 68.81 24 LEU B C 1
ATOM 2051 O O . LEU B 1 24 ? 1.018 25.234 -31.547 1 68.81 24 LEU B O 1
ATOM 2055 N N . MET B 1 25 ? -0.916 25.531 -32.438 1 67.69 25 MET B N 1
ATOM 2056 C CA . MET B 1 25 ? -1.262 26.562 -31.453 1 67.69 25 MET B CA 1
ATOM 2057 C C . MET B 1 25 ? -1.437 25.938 -30.078 1 67.69 25 MET B C 1
ATOM 2059 O O . MET B 1 25 ? -1.009 26.516 -29.078 1 67.69 25 MET B O 1
ATOM 2063 N N . THR B 1 26 ? -2.096 24.828 -29.953 1 67.88 26 THR B N 1
ATOM 2064 C CA . THR B 1 26 ? -2.219 24.141 -28.672 1 67.88 26 THR B CA 1
ATOM 2065 C C . THR B 1 26 ? -0.849 23.719 -28.156 1 67.88 26 THR B C 1
ATOM 2067 O O . THR B 1 26 ? -0.567 23.844 -26.953 1 67.88 26 THR B O 1
ATOM 2070 N N . VAL B 1 27 ? 0.056 23.219 -29 1 72.19 27 VAL B N 1
ATOM 2071 C CA . VAL B 1 27 ? 1.427 22.891 -28.625 1 72.19 27 VAL B CA 1
ATOM 2072 C C . VAL B 1 27 ? 2.166 24.172 -28.203 1 72.19 27 VAL B C 1
ATOM 2074 O O . VAL B 1 27 ? 2.875 24.172 -27.203 1 72.19 27 VAL B O 1
ATOM 2077 N N . LEU B 1 28 ? 1.905 25.219 -28.891 1 72.19 28 LEU B N 1
ATOM 2078 C CA . LEU B 1 28 ? 2.514 26.5 -28.562 1 72.19 28 LEU B CA 1
ATOM 2079 C C . LEU B 1 28 ? 1.957 27.047 -27.266 1 72.19 28 LEU B C 1
ATOM 2081 O O . LEU B 1 28 ? 2.705 27.594 -26.438 1 72.19 28 LEU B O 1
ATOM 2085 N N . MET B 1 29 ? 0.689 26.906 -27.094 1 69.44 29 MET B N 1
ATOM 2086 C CA . MET B 1 29 ? 0.082 27.328 -25.828 1 69.44 29 MET B CA 1
ATOM 2087 C C . MET B 1 29 ? 0.646 26.531 -24.656 1 69.44 29 MET B C 1
ATOM 2089 O O . MET B 1 29 ? 0.98 27.094 -23.625 1 69.44 29 MET B O 1
ATOM 2093 N N . VAL B 1 30 ? 0.672 25.156 -24.75 1 67.69 30 VAL B N 1
ATOM 2094 C CA . VAL B 1 30 ? 1.294 24.328 -23.719 1 67.69 30 VAL B CA 1
ATOM 2095 C C . VAL B 1 30 ? 2.754 24.734 -23.531 1 67.69 30 VAL B C 1
ATOM 2097 O O . VAL B 1 30 ? 3.244 24.844 -22.406 1 67.69 30 VAL B O 1
ATOM 2100 N N . PHE B 1 31 ? 3.441 24.938 -24.609 1 64.88 31 PHE B N 1
ATOM 2101 C CA . PHE B 1 31 ? 4.816 25.422 -24.594 1 64.88 31 PHE B CA 1
ATOM 2102 C C . PHE B 1 31 ? 4.906 26.766 -23.906 1 64.88 31 PHE B C 1
ATOM 2104 O O . PHE B 1 31 ? 5.742 26.969 -23.016 1 64.88 31 PHE B O 1
ATOM 2111 N N . PHE B 1 32 ? 4.102 27.688 -24.078 1 64.44 32 PHE B N 1
ATOM 2112 C CA . PHE B 1 32 ? 4.078 29 -23.453 1 64.44 32 PHE B CA 1
ATOM 2113 C C . PHE B 1 32 ? 3.693 28.891 -21.984 1 64.44 32 PHE B C 1
ATOM 2115 O O . PHE B 1 32 ? 4.246 29.594 -21.141 1 64.44 32 PHE B O 1
ATOM 2122 N N . LEU B 1 33 ? 2.754 28.078 -21.609 1 63.19 33 LEU B N 1
ATOM 2123 C CA . LEU B 1 33 ? 2.395 27.844 -20.219 1 63.19 33 LEU B CA 1
ATOM 2124 C C . LEU B 1 33 ? 3.574 27.266 -19.438 1 63.19 33 LEU B C 1
ATOM 2126 O O . LEU B 1 33 ? 3.834 27.672 -18.312 1 63.19 33 LEU B O 1
ATOM 2130 N N . VAL B 1 34 ? 4.285 26.359 -19.969 1 64.44 34 VAL B N 1
ATOM 2131 C CA . VAL B 1 34 ? 5.504 25.859 -19.359 1 64.44 34 VAL B CA 1
ATOM 2132 C C . VAL B 1 34 ? 6.539 26.969 -19.25 1 64.44 34 VAL B C 1
ATOM 2134 O O . VAL B 1 34 ? 7.18 27.141 -18.203 1 64.44 34 VAL B O 1
ATOM 2137 N N . MET B 1 35 ? 6.688 27.672 -20.234 1 62.34 35 MET B N 1
ATOM 2138 C CA . MET B 1 35 ? 7.621 28.797 -20.234 1 62.34 35 MET B CA 1
ATOM 2139 C C . MET B 1 35 ? 7.184 29.859 -19.219 1 62.34 35 MET B C 1
ATOM 2141 O O . MET B 1 35 ? 8.016 30.438 -18.531 1 62.34 35 MET B O 1
ATOM 2145 N N . TRP B 1 36 ? 5.949 30.141 -19.078 1 59.66 36 TRP B N 1
ATOM 2146 C CA . TRP B 1 36 ? 5.41 31.078 -18.109 1 59.66 36 TRP B CA 1
ATOM 2147 C C . TRP B 1 36 ? 5.629 30.578 -16.688 1 59.66 36 TRP B C 1
ATOM 2149 O O . TRP B 1 36 ? 6.039 31.344 -15.805 1 59.66 36 TRP B O 1
ATOM 2159 N N . LEU B 1 37 ? 5.379 29.391 -16.406 1 53.91 37 LEU B N 1
ATOM 2160 C CA . LEU B 1 37 ? 5.613 28.797 -15.094 1 53.91 37 LEU B CA 1
ATOM 2161 C C . LEU B 1 37 ? 7.094 28.844 -14.742 1 53.91 37 LEU B C 1
ATOM 2163 O O . LEU B 1 37 ? 7.457 29.094 -13.586 1 53.91 37 LEU B O 1
ATOM 2167 N N . THR B 1 38 ? 7.883 28.625 -15.68 1 53.56 38 THR B N 1
ATOM 2168 C CA . THR B 1 38 ? 9.312 28.719 -15.43 1 53.56 38 THR B CA 1
ATOM 2169 C C . THR B 1 38 ? 9.742 30.172 -15.258 1 53.56 38 THR B C 1
ATOM 2171 O O . THR B 1 38 ? 10.789 30.453 -14.672 1 53.56 38 THR B O 1
ATOM 2174 N N . SER B 1 39 ? 9.023 31.047 -15.906 1 49.22 39 SER B N 1
ATOM 2175 C CA . SER B 1 39 ? 9.359 32.469 -15.812 1 49.22 39 SER B CA 1
ATOM 2176 C C . SER B 1 39 ? 9.031 33.031 -14.43 1 49.22 39 SER B C 1
ATOM 2178 O O . SER B 1 39 ? 9.562 34.062 -14.039 1 49.22 39 SER B O 1
ATOM 2180 N N . ILE B 1 40 ? 8.023 32.469 -13.766 1 49.28 40 ILE B N 1
ATOM 2181 C CA . ILE B 1 40 ? 7.691 33.031 -12.453 1 49.28 40 ILE B CA 1
ATOM 2182 C C . ILE B 1 40 ? 8.719 32.562 -11.422 1 49.28 40 ILE B C 1
ATOM 2184 O O . ILE B 1 40 ? 8.766 33.094 -10.305 1 49.28 40 ILE B O 1
ATOM 2188 N N . VAL B 1 41 ? 9.469 31.531 -11.75 1 45.09 41 VAL B N 1
ATOM 2189 C CA . VAL B 1 41 ? 10.484 31.125 -10.781 1 45.09 41 VAL B CA 1
ATOM 2190 C C . VAL B 1 41 ? 11.719 32 -10.93 1 45.09 41 VAL B C 1
ATOM 2192 O O . VAL B 1 41 ? 12.188 32.25 -12.039 1 45.09 41 VAL B O 1
ATOM 2195 N N . ASP B 1 42 ? 12.188 32.812 -9.922 1 47.25 42 ASP B N 1
ATOM 2196 C CA . ASP B 1 42 ? 13.312 33.719 -9.836 1 47.25 42 ASP B CA 1
ATOM 2197 C C . ASP B 1 42 ? 14.594 33.094 -10.359 1 47.25 42 ASP B C 1
ATOM 2199 O O . ASP B 1 42 ? 14.859 31.922 -10.102 1 47.25 42 ASP B O 1
ATOM 2203 N N . PRO B 1 43 ? 15.32 33.688 -11.273 1 45.47 43 PRO B N 1
ATOM 2204 C CA . PRO B 1 43 ? 16.562 33.188 -11.883 1 45.47 43 PRO B CA 1
ATOM 2205 C C . PRO B 1 43 ? 17.609 32.781 -10.852 1 45.47 43 PRO B C 1
ATOM 2207 O O . PRO B 1 43 ? 18.5 31.984 -11.148 1 45.47 43 PRO B O 1
ATOM 2210 N N . LYS B 1 44 ? 17.703 33.5 -9.727 1 47.59 44 LYS B N 1
ATOM 2211 C CA . LYS B 1 44 ? 18.797 33.219 -8.805 1 47.59 44 LYS B CA 1
ATOM 2212 C C . LYS B 1 44 ? 18.734 31.781 -8.289 1 47.59 44 LYS B C 1
ATOM 2214 O O . LYS B 1 44 ? 19.766 31.125 -8.133 1 47.59 44 LYS B O 1
ATOM 2219 N N . ASP B 1 45 ? 17.516 31.359 -7.953 1 47.22 45 ASP B N 1
ATOM 2220 C CA . ASP B 1 45 ? 17.359 30.062 -7.316 1 47.22 45 ASP B CA 1
ATOM 2221 C C . ASP B 1 45 ? 17.406 28.938 -8.344 1 47.22 45 ASP B C 1
ATOM 2223 O O . ASP B 1 45 ? 17.5 27.766 -7.98 1 47.22 45 ASP B O 1
ATOM 2227 N N . ARG B 1 46 ? 17.469 29.297 -9.633 1 45.06 46 ARG B N 1
ATOM 2228 C CA . ARG B 1 46 ? 17.594 28.328 -10.711 1 45.06 46 ARG B CA 1
ATOM 2229 C C . ARG B 1 46 ? 19.031 27.844 -10.836 1 45.06 46 ARG B C 1
ATOM 2231 O O . ARG B 1 46 ? 19.266 26.656 -11.117 1 45.06 46 ARG B O 1
ATOM 2238 N N . GLU B 1 47 ? 20.031 28.703 -10.828 1 45.16 47 GLU B N 1
ATOM 2239 C CA . GLU B 1 47 ? 21.422 28.312 -11 1 45.16 47 GLU B CA 1
ATOM 2240 C C . GLU B 1 47 ? 21.859 27.328 -9.93 1 45.16 47 GLU B C 1
ATOM 2242 O O . GLU B 1 47 ? 22.578 26.375 -10.219 1 45.16 47 GLU B O 1
ATOM 2247 N N . ALA B 1 48 ? 21.406 27.547 -8.586 1 43.81 48 ALA B N 1
ATOM 2248 C CA . ALA B 1 48 ? 21.812 26.641 -7.516 1 43.81 48 ALA B CA 1
ATOM 2249 C C . ALA B 1 48 ? 21.141 25.281 -7.668 1 43.81 48 ALA B C 1
ATOM 2251 O O . ALA B 1 48 ? 21.734 24.25 -7.34 1 43.81 48 ALA B O 1
ATOM 2252 N N . PHE B 1 49 ? 19.953 25.172 -8.25 1 41.34 49 PHE B N 1
ATOM 2253 C CA . PHE B 1 49 ? 19.234 23.922 -8.469 1 41.34 49 PHE B CA 1
ATOM 2254 C C . PHE B 1 49 ? 19.812 23.156 -9.648 1 41.34 49 PHE B C 1
ATOM 2256 O O . PHE B 1 49 ? 20.078 21.969 -9.555 1 41.34 49 PHE B O 1
ATOM 2263 N N . ILE B 1 50 ? 20.094 23.734 -10.805 1 44.28 50 ILE B N 1
ATOM 2264 C CA . ILE B 1 50 ? 20.688 23.062 -11.953 1 44.28 50 ILE B CA 1
ATOM 2265 C C . ILE B 1 50 ? 22.125 22.656 -11.617 1 44.28 50 ILE B C 1
ATOM 2267 O O . ILE B 1 50 ? 22.547 21.547 -11.945 1 44.28 50 ILE B O 1
ATOM 2271 N N . ASN B 1 51 ? 22.922 23.516 -11.016 1 45.12 51 ASN B N 1
ATOM 2272 C CA . ASN B 1 51 ? 24.281 23.156 -10.648 1 45.12 51 ASN B CA 1
ATOM 2273 C C . ASN B 1 51 ? 24.312 22.016 -9.633 1 45.12 51 ASN B C 1
ATOM 2275 O O . ASN B 1 51 ? 25.25 21.219 -9.625 1 45.12 51 ASN B O 1
ATOM 2279 N N . SER B 1 52 ? 23.344 21.844 -8.625 1 40.84 52 SER B N 1
ATOM 2280 C CA . SER B 1 52 ? 23.266 20.703 -7.715 1 40.84 52 SER B CA 1
ATOM 2281 C C . SER B 1 52 ? 22.844 19.438 -8.453 1 40.84 52 SER B C 1
ATOM 2283 O O . SER B 1 52 ? 23.25 18.328 -8.078 1 40.84 52 SER B O 1
ATOM 2285 N N . VAL B 1 53 ? 22.016 19.516 -9.531 1 40.66 53 VAL B N 1
ATOM 2286 C CA . VAL B 1 53 ? 21.656 18.359 -10.359 1 40.66 53 VAL B CA 1
ATOM 2287 C C . VAL B 1 53 ? 22.719 18.141 -11.422 1 40.66 53 VAL B C 1
ATOM 2289 O O . VAL B 1 53 ? 23.109 17 -11.703 1 40.66 53 VAL B O 1
ATOM 2292 N N . MET B 1 54 ? 23.25 19.188 -12.18 1 39.31 54 MET B N 1
ATOM 2293 C CA . MET B 1 54 ? 24.281 18.969 -13.188 1 39.31 54 MET B CA 1
ATOM 2294 C C . MET B 1 54 ? 25.672 19.094 -12.578 1 39.31 54 MET B C 1
ATOM 2296 O O . MET B 1 54 ? 26.062 20.156 -12.109 1 39.31 54 MET B O 1
ATOM 2300 N N . GLY B 1 55 ? 26.234 18.172 -11.812 1 38.56 55 GLY B N 1
ATOM 2301 C CA . GLY B 1 55 ? 27.562 18 -11.258 1 38.56 55 GLY B CA 1
ATOM 2302 C C . GLY B 1 55 ? 28.656 18.531 -12.164 1 38.56 55 GLY B C 1
ATOM 2303 O O . GLY B 1 55 ? 29 17.906 -13.164 1 38.56 55 GLY B O 1
ATOM 2304 N N . GLU B 1 56 ? 28.734 19.75 -12.453 1 39.34 56 GLU B N 1
ATOM 2305 C CA . GLU B 1 56 ? 29.953 20.109 -13.172 1 39.34 56 GLU B CA 1
ATOM 2306 C C . GLU B 1 56 ? 31.203 19.75 -12.367 1 39.34 56 GLU B C 1
ATOM 2308 O O . GLU B 1 56 ? 31.297 20.078 -11.18 1 39.34 56 GLU B O 1
ATOM 2313 N N . PRO B 1 57 ? 32.094 18.844 -12.883 1 39.16 57 PRO B N 1
ATOM 2314 C CA . PRO B 1 57 ? 33.344 18.516 -12.203 1 39.16 57 PRO B CA 1
ATOM 2315 C C . PRO B 1 57 ? 34.219 19.75 -11.938 1 39.16 57 PRO B C 1
ATOM 2317 O O . PRO B 1 57 ? 34.312 20.641 -12.797 1 39.16 57 PRO B O 1
ATOM 2320 N N . PRO B 1 58 ? 34.281 20.297 -10.781 1 37.31 58 PRO B N 1
ATOM 2321 C CA . PRO B 1 58 ? 35.188 21.391 -10.531 1 37.31 58 PRO B CA 1
ATOM 2322 C C . PRO B 1 58 ? 36.594 21.141 -11.117 1 37.31 58 PRO B C 1
ATOM 2324 O O . PRO B 1 58 ? 37.125 20.047 -10.977 1 37.31 58 PRO B O 1
ATOM 2327 N N . MET B 1 59 ? 36.969 21.703 -12.125 1 34.72 59 MET B N 1
ATOM 2328 C CA . MET B 1 59 ? 38.281 21.641 -12.766 1 34.72 59 MET B CA 1
ATOM 2329 C C . MET B 1 59 ? 39.406 21.719 -11.727 1 34.72 59 MET B C 1
ATOM 2331 O O . MET B 1 59 ? 40.312 20.891 -11.727 1 34.72 59 MET B O 1
ATOM 2335 N N . GLY B 1 60 ? 40.031 22.938 -11.477 1 35.06 60 GLY B N 1
ATOM 2336 C CA . GLY B 1 60 ? 41.406 23.312 -11.18 1 35.06 60 GLY B CA 1
ATOM 2337 C C . GLY B 1 60 ? 41.75 23.141 -9.711 1 35.06 60 GLY B C 1
ATOM 2338 O O . GLY B 1 60 ? 42.688 23.781 -9.219 1 35.06 60 GLY B O 1
ATOM 2339 N N . ALA B 1 61 ? 40.938 22.797 -8.773 1 34.09 61 ALA B N 1
ATOM 2340 C CA . ALA B 1 61 ? 41.469 22.969 -7.426 1 34.09 61 ALA B CA 1
ATOM 2341 C C . ALA B 1 61 ? 42.719 22.094 -7.223 1 34.09 61 ALA B C 1
ATOM 2343 O O . ALA B 1 61 ? 42.688 20.906 -7.531 1 34.09 61 ALA B O 1
ATOM 2344 N N . GLU B 1 62 ? 43.844 22.656 -7.227 1 35.38 62 GLU B N 1
ATOM 2345 C CA . GLU B 1 62 ? 45.156 22.125 -6.82 1 35.38 62 GLU B CA 1
ATOM 2346 C C . GLU B 1 62 ? 45.031 21.172 -5.648 1 35.38 62 GLU B C 1
ATOM 2348 O O . GLU B 1 62 ? 44.406 21.5 -4.633 1 35.38 62 GLU B O 1
ATOM 2353 N N . ILE B 1 63 ? 45.188 19.938 -5.875 1 35.75 63 ILE B N 1
ATOM 2354 C CA . ILE B 1 63 ? 45.312 18.844 -4.922 1 35.75 63 ILE B CA 1
ATOM 2355 C C . ILE B 1 63 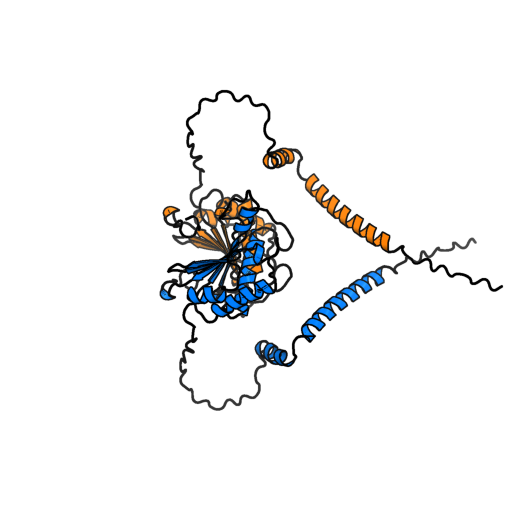? 46.312 19.219 -3.834 1 35.75 63 ILE B C 1
ATOM 2357 O O . ILE B 1 63 ? 47.531 19.156 -4.055 1 35.75 63 ILE B O 1
ATOM 2361 N N . GLN B 1 64 ? 46.312 20.359 -3.184 1 32.84 64 GLN B N 1
ATOM 2362 C CA . GLN B 1 64 ? 47.219 20.453 -2.029 1 32.84 64 GLN B CA 1
ATOM 2363 C C . GLN B 1 64 ? 47.156 19.188 -1.193 1 32.84 64 GLN B C 1
ATOM 2365 O O . GLN B 1 64 ? 46.125 18.562 -1.055 1 32.84 64 GLN B O 1
ATOM 2370 N N . ASP B 1 65 ? 48.312 18.578 -0.846 1 36.56 65 ASP B N 1
ATOM 2371 C CA . ASP B 1 65 ? 48.688 17.469 0.042 1 36.56 65 ASP B CA 1
ATOM 2372 C C . ASP B 1 65 ? 47.844 17.5 1.314 1 36.56 65 ASP B C 1
ATOM 2374 O O . ASP B 1 65 ? 48.125 18.266 2.236 1 36.56 65 ASP B O 1
ATOM 2378 N N . ASP B 1 66 ? 46.625 17.688 1.238 1 34.41 66 ASP B N 1
ATOM 2379 C CA . ASP B 1 66 ? 45.781 17.75 2.426 1 34.41 66 ASP B CA 1
ATOM 2380 C C . ASP B 1 66 ? 46.094 16.578 3.371 1 34.41 66 ASP B C 1
ATOM 2382 O O . ASP B 1 66 ? 46.156 15.43 2.945 1 34.41 66 ASP B O 1
ATOM 2386 N N . GLN B 1 67 ? 46.969 16.781 4.445 1 37.59 67 GLN B N 1
ATOM 2387 C CA . GLN B 1 67 ? 47 15.938 5.629 1 37.59 67 GLN B CA 1
ATOM 2388 C C . GLN B 1 67 ? 45.719 15.141 5.785 1 37.59 67 GLN B C 1
ATOM 2390 O O . GLN B 1 67 ? 44.625 15.695 5.672 1 37.59 67 GLN B O 1
ATOM 2395 N N . LEU B 1 68 ? 45.719 13.875 5.465 1 34.75 68 LEU B N 1
ATOM 2396 C CA . LEU B 1 68 ? 44.719 12.867 5.82 1 34.75 68 LEU B CA 1
ATOM 2397 C C . LEU B 1 68 ? 44.094 13.188 7.172 1 34.75 68 LEU B C 1
ATOM 2399 O O . LEU B 1 68 ? 44.719 13 8.211 1 34.75 68 LEU B O 1
ATOM 2403 N N . LEU B 1 69 ? 43.531 14.375 7.359 1 37.12 69 LEU B N 1
ATOM 2404 C CA . LEU B 1 69 ? 42.75 14.266 8.586 1 37.12 69 LEU B CA 1
ATOM 2405 C C . LEU B 1 69 ? 42.156 12.875 8.727 1 37.12 69 LEU B C 1
ATOM 2407 O O . LEU B 1 69 ? 41.719 12.281 7.734 1 37.12 69 LEU B O 1
ATOM 2411 N N . PRO B 1 70 ? 42.594 12.094 9.68 1 40.19 70 PRO B N 1
ATOM 2412 C CA . PRO B 1 70 ? 41.906 10.812 9.859 1 40.19 70 PRO B CA 1
ATOM 2413 C C . PRO B 1 70 ? 40.406 10.891 9.508 1 40.19 70 PRO B C 1
ATOM 2415 O O . PRO B 1 70 ? 39.812 11.961 9.578 1 40.19 70 PRO B O 1
ATOM 2418 N N . PRO B 1 71 ? 39.938 10.008 8.68 1 37.72 71 PRO B N 1
ATOM 2419 C CA . PRO B 1 71 ? 38.5 10.031 8.555 1 37.72 71 PRO B CA 1
ATOM 2420 C C . PRO B 1 71 ? 37.781 10.375 9.867 1 37.72 71 PRO B C 1
ATOM 2422 O O . PRO B 1 71 ? 37.875 9.609 10.828 1 37.72 71 PRO B O 1
ATOM 2425 N N . GLN B 1 72 ? 38.031 11.484 10.438 1 32.69 72 GLN B N 1
ATOM 2426 C CA . GLN B 1 72 ? 37 11.68 11.445 1 32.69 72 GLN B CA 1
ATOM 2427 C C . GLN B 1 72 ? 35.656 11.141 10.961 1 32.69 72 GLN B C 1
ATOM 2429 O O . GLN B 1 72 ? 35.094 11.633 9.984 1 32.69 72 GLN B O 1
ATOM 2434 N N . LYS B 1 73 ? 35.375 9.891 11.078 1 36.25 73 LYS B N 1
ATOM 2435 C CA . LYS B 1 73 ? 34 9.469 11.281 1 36.25 73 LYS B CA 1
ATOM 2436 C C . LYS B 1 73 ? 33.156 10.602 11.867 1 36.25 73 LYS B C 1
ATOM 2438 O O . LYS B 1 73 ? 33.125 10.789 13.078 1 36.25 73 LYS B O 1
ATOM 2443 N N . GLU B 1 74 ? 33.531 11.781 11.641 1 36.09 74 GLU B N 1
ATOM 2444 C CA . GLU B 1 74 ? 32.438 12.695 11.953 1 36.09 74 GLU B CA 1
ATOM 2445 C C . GLU B 1 74 ? 31.078 12.055 11.664 1 36.09 74 GLU B C 1
ATOM 2447 O O . GLU B 1 74 ? 30.719 11.867 10.5 1 36.09 74 GLU B O 1
ATOM 2452 N N . LEU B 1 75 ? 30.719 11.055 12.32 1 35.41 75 LEU B N 1
ATOM 2453 C CA . LEU B 1 75 ? 29.312 10.75 12.5 1 35.41 75 LEU B CA 1
ATOM 2454 C C . LEU B 1 75 ? 28.453 11.992 12.297 1 35.41 75 LEU B C 1
ATOM 2456 O O . LEU B 1 75 ? 28.484 12.914 13.109 1 35.41 75 LEU B O 1
ATOM 2460 N N . ILE B 1 76 ? 28.625 12.758 11.281 1 39.44 76 ILE B N 1
ATOM 2461 C CA . ILE B 1 76 ? 27.438 13.578 11.133 1 39.44 76 ILE B CA 1
ATOM 2462 C C . ILE B 1 76 ? 26.297 12.984 11.953 1 39.44 76 ILE B C 1
ATOM 2464 O O . ILE B 1 76 ? 25.75 11.93 11.602 1 39.44 76 ILE B O 1
ATOM 2468 N N . GLN B 1 77 ? 26.484 12.711 13.188 1 43.38 77 GLN B N 1
ATOM 2469 C CA . GLN B 1 77 ? 25.344 12.531 14.078 1 43.38 77 GLN B CA 1
ATOM 2470 C C . GLN B 1 77 ? 24.094 13.164 13.492 1 43.38 77 GLN B C 1
ATOM 2472 O O . GLN B 1 77 ? 24 14.391 13.398 1 43.38 77 GLN B O 1
ATOM 2477 N N . LEU B 1 78 ? 23.609 12.781 12.367 1 51.56 78 LEU B N 1
ATOM 2478 C CA . LEU B 1 78 ? 22.266 13.219 12.008 1 51.56 78 LEU B CA 1
ATOM 2479 C C . LEU B 1 78 ? 21.469 13.633 13.25 1 51.56 78 LEU B C 1
ATOM 2481 O O . LEU B 1 78 ? 21.266 12.828 14.156 1 51.56 78 LEU B O 1
ATOM 2485 N N . ASP B 1 79 ? 21.75 14.875 13.781 1 69.12 79 ASP B N 1
ATOM 2486 C CA . ASP B 1 79 ? 20.953 15.477 14.852 1 69.12 79 ASP B CA 1
ATOM 2487 C C . ASP B 1 79 ? 19.469 15.156 14.68 1 69.12 79 ASP B C 1
ATOM 2489 O O . ASP B 1 79 ? 18.719 15.977 14.164 1 69.12 79 ASP B O 1
ATOM 2493 N N . LEU B 1 80 ? 19.25 13.906 14.727 1 79.69 80 LEU B N 1
ATOM 2494 C CA . LEU B 1 80 ? 17.844 13.516 14.656 1 79.69 80 LEU B CA 1
ATOM 2495 C C . LEU B 1 80 ? 17.062 14.047 15.859 1 79.69 80 LEU B C 1
ATOM 2497 O O . LEU B 1 80 ? 17.578 14.047 16.984 1 79.69 80 LEU B O 1
ATOM 2501 N N . LYS B 1 81 ? 15.969 14.727 15.539 1 87.44 81 LYS B N 1
ATOM 2502 C CA . LYS B 1 81 ? 15.016 15.102 16.578 1 87.44 81 LYS B CA 1
ATOM 2503 C C . LYS B 1 81 ? 14.5 13.875 17.328 1 87.44 81 LYS B C 1
ATOM 2505 O O . LYS B 1 81 ? 14.492 12.773 16.781 1 87.44 81 LYS B O 1
ATOM 2510 N N . PRO B 1 82 ? 14.242 14.086 18.594 1 88.06 82 PRO B N 1
ATOM 2511 C CA . PRO B 1 82 ? 13.578 12.977 19.281 1 88.06 82 PRO B CA 1
ATOM 2512 C C . PRO B 1 82 ? 12.25 12.586 18.641 1 88.06 82 PRO B C 1
ATOM 2514 O O . PRO B 1 82 ? 11.68 13.359 17.875 1 88.06 82 PRO B O 1
ATOM 2517 N N . PRO B 1 83 ? 11.859 11.383 18.906 1 89.75 83 PRO B N 1
ATOM 2518 C CA . PRO B 1 83 ? 10.57 10.961 18.359 1 89.75 83 PRO B CA 1
ATOM 2519 C C . PRO B 1 83 ? 9.438 11.938 18.688 1 89.75 83 PRO B C 1
ATOM 2521 O O . PRO B 1 83 ? 9.43 12.531 19.766 1 89.75 83 PRO B O 1
ATOM 2524 N N . ALA B 1 84 ? 8.586 12.117 17.703 1 92.12 84 ALA B N 1
ATOM 2525 C CA . ALA B 1 84 ? 7.438 12.992 17.922 1 92.12 84 ALA B CA 1
ATOM 2526 C C . ALA B 1 84 ? 6.531 12.453 19.031 1 92.12 84 ALA B C 1
ATOM 2528 O O . ALA B 1 84 ? 6.184 11.266 19.031 1 92.12 84 ALA B O 1
ATOM 2529 N N . SER B 1 85 ? 6.172 13.32 19.922 1 91.06 85 SER B N 1
ATOM 2530 C CA . SER B 1 85 ? 5.254 12.945 21 1 91.06 85 SER B CA 1
ATOM 2531 C C . SER B 1 85 ? 3.803 13.172 20.578 1 91.06 85 SER B C 1
ATOM 2533 O O . SER B 1 85 ? 3.531 13.914 19.625 1 91.06 85 SER B O 1
ATOM 2535 N N . GLU B 1 86 ? 2.977 12.477 21.297 1 92.75 86 GLU B N 1
ATOM 2536 C CA . GLU B 1 86 ? 1.552 12.695 21.062 1 92.75 86 GLU B CA 1
ATOM 2537 C C . GLU B 1 86 ? 1.191 14.172 21.203 1 92.75 86 GLU B C 1
ATOM 2539 O O . GLU B 1 86 ? 0.397 14.703 20.422 1 92.75 86 GLU B O 1
ATOM 2544 N N . GLU B 1 87 ? 1.743 14.82 22.203 1 93.31 87 GLU B N 1
ATOM 2545 C CA . GLU B 1 87 ? 1.447 16.219 22.469 1 93.31 87 GLU B CA 1
ATOM 2546 C C . GLU B 1 87 ? 1.844 17.109 21.297 1 93.31 87 GLU B C 1
ATOM 2548 O O . GLU B 1 87 ? 1.109 18.016 20.922 1 93.31 87 GLU B O 1
ATOM 2553 N N . GLU B 1 88 ? 3.021 16.844 20.734 1 93.62 88 GLU B N 1
ATOM 2554 C CA . GLU B 1 88 ? 3.486 17.609 19.578 1 93.62 88 GLU B CA 1
ATOM 2555 C C . GLU B 1 88 ? 2.543 17.453 18.391 1 93.62 88 GLU B C 1
ATOM 2557 O O . GLU B 1 88 ? 2.217 18.438 17.719 1 93.62 88 GLU B O 1
ATOM 2562 N N . ILE B 1 89 ? 2.111 16.234 18.172 1 95.06 89 ILE B N 1
ATOM 2563 C CA . ILE B 1 89 ? 1.225 15.938 17.047 1 95.06 89 ILE B CA 1
ATOM 2564 C C . ILE B 1 89 ? -0.129 16.609 17.266 1 95.06 89 ILE B C 1
ATOM 2566 O O . ILE B 1 89 ? -0.678 17.234 16.359 1 95.06 89 ILE B O 1
ATOM 2570 N N . ARG B 1 90 ? -0.644 16.562 18.438 1 94.31 90 ARG B N 1
ATOM 2571 C CA . ARG B 1 90 ? -1.926 17.172 18.766 1 94.31 90 ARG B CA 1
ATOM 2572 C C . ARG B 1 90 ? -1.855 18.688 18.609 1 94.31 90 ARG B C 1
ATOM 2574 O O . ARG B 1 90 ? -2.803 19.312 18.141 1 94.31 90 ARG B O 1
ATOM 2581 N N . LYS B 1 91 ? -0.797 19.25 19.062 1 94.38 91 LYS B N 1
ATOM 2582 C CA . LYS B 1 91 ? -0.621 20.688 18.938 1 94.38 91 LYS B CA 1
ATOM 2583 C C . LYS B 1 91 ? -0.628 21.125 17.469 1 94.38 91 LYS B C 1
ATOM 2585 O O . LYS B 1 91 ? -1.216 22.156 17.125 1 94.38 91 LYS B O 1
ATOM 2590 N N . THR B 1 92 ? 0.06 20.328 16.656 1 93.88 92 THR B N 1
ATOM 2591 C CA . THR B 1 92 ? 0.139 20.641 15.234 1 93.88 92 THR B CA 1
ATOM 2592 C C . THR B 1 92 ? -1.243 20.578 14.594 1 93.88 92 THR B C 1
ATOM 2594 O O . THR B 1 92 ? -1.544 21.344 13.68 1 93.88 92 THR B O 1
ATOM 2597 N N . LEU B 1 93 ? -2.119 19.688 15.133 1 93.38 93 LEU B N 1
ATOM 2598 C CA . LEU B 1 93 ? -3.418 19.453 14.516 1 93.38 93 LEU B CA 1
ATOM 2599 C C . LEU B 1 93 ? -4.527 20.156 15.281 1 93.38 93 LEU B C 1
ATOM 2601 O O . LEU B 1 93 ? -5.707 19.844 15.109 1 93.38 93 LEU B O 1
ATOM 2605 N N . ASP B 1 94 ? -4.195 21.078 16.109 1 90.06 94 ASP B N 1
ATOM 2606 C CA . ASP B 1 94 ? -5.145 21.766 16.984 1 90.06 94 ASP B CA 1
ATOM 2607 C C . ASP B 1 94 ? -6.141 22.594 16.156 1 90.06 94 ASP B C 1
ATOM 2609 O O . ASP B 1 94 ? -7.277 22.797 16.594 1 90.06 94 ASP B O 1
ATOM 2613 N N . ASN B 1 95 ? -5.77 23 14.977 1 88.19 95 ASN B N 1
ATOM 2614 C CA . ASN B 1 95 ? -6.617 23.875 14.18 1 88.19 95 ASN B CA 1
ATOM 2615 C C . ASN B 1 95 ? -7.512 23.094 13.234 1 88.19 95 ASN B C 1
ATOM 2617 O O . ASN B 1 95 ? -8.273 23.672 12.453 1 88.19 95 ASN B O 1
ATOM 2621 N N . VAL B 1 96 ? -7.395 21.812 13.305 1 90.06 96 VAL B N 1
ATOM 2622 C CA . VAL B 1 96 ? -8.203 20.969 12.438 1 90.06 96 VAL B CA 1
ATOM 2623 C C . VAL B 1 96 ? -9.477 20.547 13.164 1 90.06 96 VAL B C 1
ATOM 2625 O O . VAL B 1 96 ? -9.445 20.25 14.359 1 90.06 96 VAL B O 1
ATOM 2628 N N . ASN B 1 97 ? -10.617 20.562 12.43 1 89.75 97 ASN B N 1
ATOM 2629 C CA . ASN B 1 97 ? -11.883 20.125 13.016 1 89.75 97 ASN B CA 1
ATOM 2630 C C . ASN B 1 97 ? -11.789 18.688 13.531 1 89.75 97 ASN B C 1
ATOM 2632 O O . ASN B 1 97 ? -11.398 17.781 12.789 1 89.75 97 ASN B O 1
ATOM 2636 N N . PRO B 1 98 ? -12.156 18.453 14.75 1 88.19 98 PRO B N 1
ATOM 2637 C CA . PRO B 1 98 ? -12.078 17.125 15.344 1 88.19 98 PRO B CA 1
ATOM 2638 C C . PRO B 1 98 ? -12.906 16.094 14.57 1 88.19 98 PRO B C 1
ATOM 2640 O O . PRO B 1 98 ? -12.656 14.891 14.688 1 88.19 98 PRO B O 1
ATOM 2643 N N . LYS B 1 99 ? -13.836 16.547 13.812 1 90.94 99 LYS B N 1
ATOM 2644 C CA . LYS B 1 99 ? -14.625 15.617 13.008 1 90.94 99 LYS B CA 1
ATOM 2645 C C . LYS B 1 99 ? -13.82 15.094 11.82 1 90.94 99 LYS B C 1
ATOM 2647 O O . LYS B 1 99 ? -14.18 14.07 11.227 1 90.94 99 LYS B O 1
ATOM 2652 N N . ASP B 1 100 ? -12.773 15.781 11.539 1 93.5 100 ASP B N 1
ATOM 2653 C CA . ASP B 1 100 ? -12.023 15.453 10.336 1 93.5 100 ASP B CA 1
ATOM 2654 C C . ASP B 1 100 ? -10.828 14.555 10.656 1 93.5 100 ASP B C 1
ATOM 2656 O O . ASP B 1 100 ? -10.266 13.914 9.766 1 93.5 100 ASP B O 1
ATOM 2660 N N . ILE B 1 101 ? -10.43 14.594 11.969 1 95.38 101 ILE B N 1
ATOM 2661 C CA . ILE B 1 101 ? -9.227 13.867 12.352 1 95.38 101 ILE B CA 1
ATOM 2662 C C . ILE B 1 101 ? -9.422 13.242 13.734 1 95.38 101 ILE B C 1
ATOM 2664 O O . ILE B 1 101 ? -9.984 13.875 14.633 1 95.38 101 ILE B O 1
ATOM 2668 N N . THR B 1 102 ? -9.016 12.008 13.961 1 95.25 102 THR B N 1
ATOM 2669 C CA . THR B 1 102 ? -8.914 11.367 15.273 1 95.25 102 THR B CA 1
ATOM 2670 C C . THR B 1 102 ? -7.484 10.906 15.539 1 95.25 102 THR B C 1
ATOM 2672 O O . THR B 1 102 ? -6.812 10.398 14.633 1 95.25 102 THR B O 1
ATOM 2675 N N . ILE B 1 103 ? -7.008 11.055 16.766 1 96.06 103 ILE B N 1
ATOM 2676 C CA . ILE B 1 103 ? -5.656 10.664 17.172 1 96.06 103 ILE B CA 1
ATOM 2677 C C . ILE B 1 103 ? -5.727 9.625 18.281 1 96.06 103 ILE B C 1
ATOM 2679 O O . ILE B 1 103 ? -6.406 9.844 19.297 1 96.06 103 ILE B O 1
ATOM 2683 N N . GLU B 1 104 ? -5.176 8.516 18.047 1 95.06 104 GLU B N 1
ATOM 2684 C CA . GLU B 1 104 ? -5.004 7.473 19.062 1 95.06 104 GLU B CA 1
ATOM 2685 C C . GLU B 1 104 ? -3.525 7.238 19.359 1 95.06 104 GLU B C 1
ATOM 2687 O O . GLU B 1 104 ? -2.715 7.09 18.438 1 95.06 104 GLU B O 1
ATOM 2692 N N . ASP B 1 105 ? -3.215 7.172 20.656 1 94.38 105 ASP B N 1
ATOM 2693 C CA . ASP B 1 105 ? -1.82 7.023 21.062 1 94.38 105 ASP B CA 1
ATOM 2694 C C . ASP B 1 105 ? -1.629 5.777 21.922 1 94.38 105 ASP B C 1
ATOM 2696 O O . ASP B 1 105 ? -2.367 5.562 22.891 1 94.38 105 ASP B O 1
ATOM 2700 N N . THR B 1 106 ? -0.741 4.934 21.5 1 92.62 106 THR B N 1
ATOM 2701 C CA . THR B 1 106 ? -0.33 3.775 22.297 1 92.62 106 THR B CA 1
ATOM 2702 C C . THR B 1 106 ? 1.166 3.826 22.594 1 92.62 106 THR B C 1
ATOM 2704 O O . THR B 1 106 ? 1.852 4.77 22.188 1 92.62 106 THR B O 1
ATOM 2707 N N . GLU B 1 107 ? 1.67 2.883 23.328 1 90.25 107 GLU B N 1
ATOM 2708 C CA . GLU B 1 107 ? 3.098 2.824 23.625 1 90.25 107 GLU B CA 1
ATOM 2709 C C . GLU B 1 107 ? 3.912 2.531 22.359 1 90.25 107 GLU B C 1
ATOM 2711 O O . GLU B 1 107 ? 5.051 2.982 22.234 1 90.25 107 GLU B O 1
ATOM 2716 N N . ASP B 1 108 ? 3.262 1.935 21.406 1 90.81 108 ASP B N 1
ATOM 2717 C CA . ASP B 1 108 ? 3.984 1.443 20.25 1 90.81 108 ASP B CA 1
ATOM 2718 C C . ASP B 1 108 ? 3.857 2.412 19.078 1 90.81 108 ASP B C 1
ATOM 2720 O O . ASP B 1 108 ? 4.758 2.506 18.234 1 90.81 108 ASP B O 1
ATOM 2724 N N . TYR B 1 109 ? 2.652 3.074 19 1 94.5 109 TYR B N 1
ATOM 2725 C CA . TYR B 1 109 ? 2.453 3.941 17.844 1 94.5 109 TYR B CA 1
ATOM 2726 C C . TYR B 1 109 ? 1.499 5.082 18.172 1 94.5 109 TYR B C 1
ATOM 2728 O O . TYR B 1 109 ? 0.772 5.023 19.172 1 94.5 109 TYR B O 1
ATOM 2736 N N . THR B 1 110 ? 1.611 6.184 17.469 1 96.38 110 THR B N 1
ATOM 2737 C CA . THR B 1 110 ? 0.564 7.191 17.344 1 96.38 110 THR B CA 1
ATOM 2738 C C . THR B 1 110 ? -0.186 7.031 16.031 1 96.38 110 THR B C 1
ATOM 2740 O O . THR B 1 110 ? 0.427 6.996 14.961 1 96.38 110 THR B O 1
ATOM 2743 N N . ARG B 1 111 ? -1.438 6.883 16.156 1 98 111 ARG B N 1
ATOM 2744 C CA . ARG B 1 111 ? -2.275 6.699 14.969 1 98 111 ARG B CA 1
ATOM 2745 C C . ARG B 1 111 ? -3.133 7.934 14.711 1 98 111 ARG B C 1
ATOM 2747 O O . ARG B 1 111 ? -3.865 8.383 15.594 1 98 111 ARG B O 1
ATOM 2754 N N . ILE B 1 112 ? -3.023 8.469 13.508 1 97.75 112 ILE B N 1
ATOM 2755 C CA . ILE B 1 112 ? -3.82 9.602 13.055 1 97.75 112 ILE B CA 1
ATOM 2756 C C . ILE B 1 112 ? -4.773 9.156 11.953 1 97.75 112 ILE B C 1
ATOM 2758 O O . ILE B 1 112 ? -4.34 8.656 10.914 1 97.75 112 ILE B O 1
ATOM 2762 N N . THR B 1 113 ? -6.07 9.281 12.172 1 98 113 THR B N 1
ATOM 2763 C CA . THR B 1 113 ? -7.066 8.922 11.164 1 98 113 THR B CA 1
ATOM 2764 C C . THR B 1 113 ? -7.633 10.172 10.5 1 98 113 THR B C 1
ATOM 2766 O O . THR B 1 113 ? -8.227 11.023 11.156 1 98 113 THR B O 1
ATOM 2769 N N . LEU B 1 114 ? -7.43 10.258 9.203 1 97.38 114 LEU B N 1
ATOM 2770 C CA . LEU B 1 114 ? -7.988 11.328 8.383 1 97.38 114 LEU B CA 1
ATOM 2771 C C . LEU B 1 114 ? -9.289 10.891 7.719 1 97.38 114 LEU B C 1
ATOM 2773 O O . LEU B 1 114 ? -9.312 9.875 7.016 1 97.38 114 LEU B O 1
ATOM 2777 N N . ARG B 1 115 ? -10.312 11.695 7.914 1 96.81 115 ARG B N 1
ATOM 2778 C CA . ARG B 1 115 ? -11.531 11.453 7.152 1 96.81 115 ARG B CA 1
ATOM 2779 C C . ARG B 1 115 ? -11.383 11.906 5.707 1 96.81 115 ARG B C 1
ATOM 2781 O O . ARG B 1 115 ? -11.156 13.094 5.445 1 96.81 115 ARG B O 1
ATOM 2788 N N . SER B 1 116 ? -11.57 10.977 4.848 1 95.75 116 SER B N 1
ATOM 2789 C CA . SER B 1 116 ? -11.234 11.242 3.451 1 95.75 116 SER B CA 1
ATOM 2790 C C . SER B 1 116 ? -12.125 12.328 2.865 1 95.75 116 SER B C 1
ATOM 2792 O O . SER B 1 116 ? -11.688 13.102 2.008 1 95.75 116 SER B O 1
ATOM 2794 N N . ASP B 1 117 ? -13.367 12.375 3.314 1 94.81 117 ASP B N 1
ATOM 2795 C CA . ASP B 1 117 ? -14.312 13.336 2.75 1 94.81 117 ASP B CA 1
ATOM 2796 C C . ASP B 1 117 ? -13.867 14.773 3.025 1 94.81 117 ASP B C 1
ATOM 2798 O O . ASP B 1 117 ? -14.281 15.703 2.33 1 94.81 117 ASP B O 1
ATOM 2802 N N . SER B 1 118 ? -13.094 14.969 4.008 1 93.31 118 SER B N 1
ATOM 2803 C CA . SER B 1 118 ? -12.594 16.297 4.352 1 93.31 118 SER B CA 1
ATOM 2804 C C . SER B 1 118 ? -11.258 16.578 3.672 1 93.31 118 SER B C 1
ATOM 2806 O O . SER B 1 118 ? -10.828 17.734 3.588 1 93.31 118 SER B O 1
ATOM 2808 N N . PHE B 1 119 ? -10.586 15.586 3.219 1 94.31 119 PHE B N 1
ATOM 2809 C CA . PHE B 1 119 ? -9.219 15.773 2.738 1 94.31 119 PHE B CA 1
ATOM 2810 C C . PHE B 1 119 ? -9.141 15.547 1.232 1 94.31 119 PHE B C 1
ATOM 2812 O O . PHE B 1 119 ? -8.234 16.047 0.571 1 94.31 119 PHE B O 1
ATOM 2819 N N . PHE B 1 120 ? -10.016 14.758 0.723 1 95.81 120 PHE B N 1
ATOM 2820 C CA . PHE B 1 120 ? -10 14.406 -0.692 1 95.81 120 PHE B CA 1
ATOM 2821 C C . PHE B 1 120 ? -11.367 14.641 -1.321 1 95.81 120 PHE B C 1
ATOM 2823 O O . PHE B 1 120 ? -12.398 14.539 -0.645 1 95.81 120 PHE B O 1
ATOM 2830 N N . GLU B 1 121 ? -11.367 14.938 -2.629 1 90.62 121 GLU B N 1
ATOM 2831 C CA . GLU B 1 121 ? -12.617 14.938 -3.377 1 90.62 121 GLU B CA 1
ATOM 2832 C C . GLU B 1 121 ? -13.086 13.516 -3.68 1 90.62 121 GLU B C 1
ATOM 2834 O O . GLU B 1 121 ? -12.273 12.586 -3.715 1 90.62 121 GLU B O 1
ATOM 2839 N N . SER B 1 122 ? -14.406 13.414 -3.846 1 88.75 122 SER B N 1
ATOM 2840 C CA . SER B 1 122 ? -14.953 12.094 -4.137 1 88.75 122 SER B CA 1
ATOM 2841 C C . SER B 1 122 ? -14.297 11.477 -5.363 1 88.75 122 SER B C 1
ATOM 2843 O O . SER B 1 122 ? -14.148 12.133 -6.395 1 88.75 122 SER B O 1
ATOM 2845 N N . GLY B 1 123 ? -13.82 10.281 -5.215 1 92.19 123 GLY B N 1
ATOM 2846 C CA . GLY B 1 123 ? -13.25 9.531 -6.32 1 92.19 123 GLY B CA 1
ATOM 2847 C C . GLY B 1 123 ? -11.914 10.086 -6.785 1 92.19 123 GLY B C 1
ATOM 2848 O O . GLY B 1 123 ? -11.445 9.758 -7.879 1 92.19 123 GLY B O 1
ATOM 2849 N N . ARG B 1 124 ? -11.328 10.914 -5.98 1 94.69 124 ARG B N 1
ATOM 2850 C CA . ARG B 1 124 ? -10.047 11.508 -6.336 1 94.69 124 ARG B CA 1
ATOM 2851 C C . ARG B 1 124 ? -9.023 11.336 -5.215 1 94.69 124 ARG B C 1
ATOM 2853 O O . ARG B 1 124 ? -9.391 11 -4.086 1 94.69 124 ARG B O 1
ATOM 2860 N N . ALA B 1 125 ? -7.781 11.492 -5.602 1 96.75 125 ALA B N 1
ATOM 2861 C CA . ALA B 1 125 ? -6.703 11.422 -4.621 1 96.75 125 ALA B CA 1
ATOM 2862 C C . ALA B 1 125 ? -5.977 12.766 -4.512 1 96.75 125 ALA B C 1
ATOM 2864 O O . ALA B 1 125 ? -4.887 12.844 -3.939 1 96.75 125 ALA B O 1
ATOM 2865 N N . THR B 1 126 ? -6.527 13.781 -5.023 1 93.81 126 THR B N 1
ATOM 2866 C CA . THR B 1 126 ? -5.977 15.133 -4.914 1 93.81 126 THR B CA 1
ATOM 2867 C C . THR B 1 126 ? -6.531 15.844 -3.686 1 93.81 126 THR B C 1
ATOM 2869 O O . THR B 1 126 ? -7.656 15.578 -3.258 1 93.81 126 THR B O 1
ATOM 2872 N N . ILE B 1 127 ? -5.711 16.75 -3.125 1 93.75 127 ILE B N 1
ATOM 2873 C CA . ILE B 1 127 ? -6.105 17.438 -1.907 1 93.75 127 ILE B CA 1
ATOM 2874 C C . ILE B 1 127 ? -6.23 18.938 -2.188 1 93.75 127 ILE B C 1
ATOM 2876 O O . ILE B 1 127 ? -5.598 19.453 -3.105 1 93.75 127 ILE B O 1
ATOM 2880 N N . SER B 1 128 ? -7.102 19.594 -1.387 1 90.69 128 SER B N 1
ATOM 2881 C CA . SER B 1 128 ? -7.25 21.047 -1.473 1 90.69 128 SER B CA 1
ATOM 2882 C C . SER B 1 128 ? -6.059 21.766 -0.838 1 90.69 128 SER B C 1
ATOM 2884 O O . SER B 1 128 ? -5.25 21.141 -0.151 1 90.69 128 SER B O 1
ATOM 2886 N N . ASP B 1 129 ? -5.965 23.047 -1.049 1 91.5 129 ASP B N 1
ATOM 2887 C CA . ASP B 1 129 ? -4.895 23.844 -0.457 1 91.5 129 ASP B CA 1
ATOM 2888 C C . ASP B 1 129 ? -4.969 23.812 1.067 1 91.5 129 ASP B C 1
ATOM 2890 O O . ASP B 1 129 ? -3.943 23.719 1.744 1 91.5 129 ASP B O 1
ATOM 2894 N N . LYS B 1 130 ? -6.176 23.891 1.501 1 89.69 130 LYS B N 1
ATOM 2895 C CA . LYS B 1 130 ? -6.359 23.906 2.949 1 89.69 130 LYS B CA 1
ATOM 2896 C C . LYS B 1 130 ? -5.902 22.578 3.564 1 89.69 130 LYS B C 1
ATOM 2898 O O . LYS B 1 130 ? -5.195 22.562 4.574 1 89.69 130 LYS B O 1
ATOM 2903 N N . THR B 1 131 ? -6.277 21.547 2.982 1 91.5 131 THR B N 1
ATOM 2904 C CA . THR B 1 131 ? -5.906 20.234 3.512 1 91.5 131 THR B CA 1
ATOM 2905 C C . THR B 1 131 ? -4.41 19.984 3.332 1 91.5 131 THR B C 1
ATOM 2907 O O . THR B 1 131 ? -3.773 19.359 4.184 1 91.5 131 THR B O 1
ATOM 2910 N N . ARG B 1 132 ? -3.912 20.5 2.266 1 95.06 132 ARG B N 1
ATOM 2911 C CA . ARG B 1 132 ? -2.471 20.391 2.049 1 95.06 132 ARG B CA 1
ATOM 2912 C C . ARG B 1 132 ? -1.699 21.062 3.186 1 95.06 132 ARG B C 1
ATOM 2914 O O . A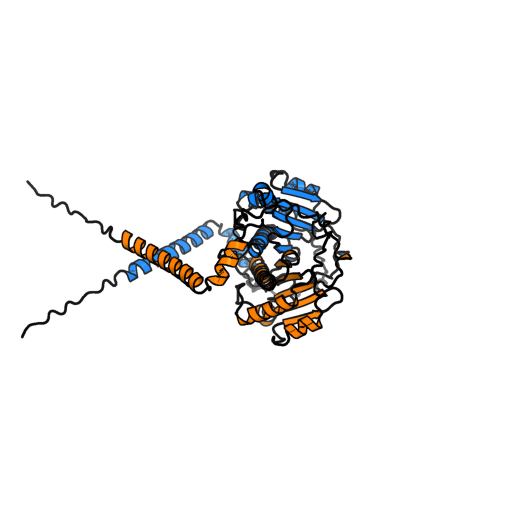RG B 1 132 ? -0.709 20.5 3.674 1 95.06 132 ARG B O 1
ATOM 2921 N N . GLU B 1 133 ? -2.107 22.203 3.592 1 95.38 133 GLU B N 1
ATOM 2922 C CA . GLU B 1 133 ? -1.443 22.922 4.68 1 95.38 133 GLU B CA 1
ATOM 2923 C C . GLU B 1 133 ? -1.439 22.094 5.961 1 95.38 133 GLU B C 1
ATOM 2925 O O . GLU B 1 133 ? -0.428 22.031 6.664 1 95.38 133 GLU B O 1
ATOM 2930 N N . THR B 1 134 ? -2.574 21.5 6.215 1 95.5 134 THR B N 1
ATOM 2931 C CA . THR B 1 134 ? -2.682 20.641 7.391 1 95.5 134 THR B CA 1
ATOM 2932 C C . THR B 1 134 ? -1.671 19.5 7.32 1 95.5 134 THR B C 1
ATOM 2934 O O . THR B 1 134 ? -0.946 19.25 8.281 1 95.5 134 THR B O 1
ATOM 2937 N N . LEU B 1 135 ? -1.573 18.859 6.227 1 97.31 135 LEU B N 1
ATOM 2938 C CA . LEU B 1 135 ? -0.659 17.75 6.039 1 97.31 135 LEU B CA 1
ATOM 2939 C C . LEU B 1 135 ? 0.791 18.219 6.059 1 97.31 135 LEU B C 1
ATOM 2941 O O . LEU B 1 135 ? 1.671 17.516 6.559 1 97.31 135 LEU B O 1
ATOM 2945 N N . GLU B 1 136 ? 1.028 19.375 5.52 1 97.62 136 GLU B N 1
ATOM 2946 C CA . GLU B 1 136 ? 2.373 19.938 5.543 1 97.62 136 GLU B CA 1
ATOM 2947 C C . GLU B 1 136 ? 2.828 20.234 6.969 1 97.62 136 GLU B C 1
ATOM 2949 O O . GLU B 1 136 ? 3.973 19.953 7.332 1 97.62 136 GLU B O 1
ATOM 2954 N N . ASN B 1 137 ? 1.941 20.797 7.715 1 97.06 137 ASN B N 1
ATOM 2955 C CA . ASN B 1 137 ? 2.266 21.047 9.117 1 97.06 137 ASN B CA 1
ATOM 2956 C C . ASN B 1 137 ? 2.594 19.75 9.859 1 97.06 137 ASN B C 1
ATOM 2958 O O . ASN B 1 137 ? 3.557 19.703 10.625 1 97.06 137 ASN B O 1
ATOM 2962 N N . LEU B 1 138 ? 1.794 18.75 9.609 1 97.25 138 LEU B N 1
ATOM 2963 C CA . LEU B 1 138 ? 2.07 17.453 10.211 1 97.25 138 LEU B CA 1
ATOM 2964 C C . LEU B 1 138 ? 3.398 16.891 9.711 1 97.25 138 LEU B C 1
ATOM 2966 O O . LEU B 1 138 ? 4.191 16.375 10.5 1 97.25 138 LEU B O 1
ATOM 2970 N N . GLY B 1 139 ? 3.625 17.016 8.422 1 97.88 139 GLY B N 1
ATOM 2971 C CA . GLY B 1 139 ? 4.891 16.578 7.848 1 97.88 139 GLY B CA 1
ATOM 2972 C C . GLY B 1 139 ? 6.09 17.266 8.477 1 97.88 139 GLY B C 1
ATOM 2973 O O . GLY B 1 139 ? 7.105 16.609 8.75 1 97.88 139 GLY B O 1
ATOM 2974 N N . GLU B 1 140 ? 6.008 18.531 8.703 1 96.88 140 GLU B N 1
ATOM 2975 C CA . GLU B 1 140 ? 7.082 19.281 9.352 1 96.88 140 GLU B CA 1
ATOM 2976 C C . GLU B 1 140 ? 7.352 18.766 10.758 1 96.88 140 GLU B C 1
ATOM 2978 O O . GLU B 1 140 ? 8.508 18.625 11.156 1 96.88 140 GLU B O 1
ATOM 2983 N N . THR B 1 141 ? 6.273 18.469 11.438 1 96.69 141 THR B N 1
ATOM 2984 C CA . THR B 1 141 ? 6.383 17.953 12.797 1 96.69 141 THR B CA 1
ATOM 2985 C C . THR B 1 141 ? 7.098 16.594 12.797 1 96.69 141 THR B C 1
ATOM 2987 O O . THR B 1 141 ? 7.863 16.297 13.711 1 96.69 141 THR B O 1
ATOM 2990 N N . LEU B 1 142 ? 6.91 15.812 11.75 1 96.81 142 LEU B N 1
ATOM 2991 C CA . LEU B 1 142 ? 7.418 14.445 11.703 1 96.81 142 LEU B CA 1
ATOM 2992 C C . LEU B 1 142 ? 8.789 14.398 11.039 1 96.81 142 LEU B C 1
ATOM 2994 O O . LEU B 1 142 ? 9.477 13.375 11.094 1 96.81 142 LEU B O 1
ATOM 2998 N N . ALA B 1 143 ? 9.203 15.484 10.469 1 96.12 143 ALA B N 1
ATOM 2999 C CA . ALA B 1 143 ? 10.461 15.539 9.727 1 96.12 143 ALA B CA 1
ATOM 3000 C C . ALA B 1 143 ? 11.656 15.516 10.68 1 96.12 143 ALA B C 1
ATOM 3002 O O . ALA B 1 143 ? 11.57 16 11.805 1 96.12 143 ALA B O 1
ATOM 3003 N N . GLY B 1 144 ? 12.781 14.914 10.172 1 93.25 144 GLY B N 1
ATOM 3004 C CA . GLY B 1 144 ? 14.031 14.938 10.906 1 93.25 144 GLY B CA 1
ATOM 3005 C C . GLY B 1 144 ? 14.07 13.945 12.055 1 93.25 144 GLY B C 1
ATOM 3006 O O . GLY B 1 144 ? 14.859 14.094 12.984 1 93.25 144 GLY B O 1
ATOM 3007 N N . ARG B 1 145 ? 13.094 13.094 11.914 1 92.94 145 ARG B N 1
ATOM 3008 C CA . ARG B 1 145 ? 13.008 12.078 12.953 1 92.94 145 ARG B CA 1
ATOM 3009 C C . ARG B 1 145 ? 13.188 10.68 12.367 1 92.94 145 ARG B C 1
ATOM 3011 O O . ARG B 1 145 ? 13.039 10.484 11.156 1 92.94 145 ARG B O 1
ATOM 3018 N N . ASN B 1 146 ? 13.594 9.789 13.172 1 90.5 146 ASN B N 1
ATOM 3019 C CA . ASN B 1 146 ? 13.828 8.43 12.703 1 90.5 146 ASN B CA 1
ATOM 3020 C C . ASN B 1 146 ? 12.688 7.492 13.109 1 90.5 146 ASN B C 1
ATOM 3022 O O . ASN B 1 146 ? 12.93 6.414 13.648 1 90.5 146 ASN B O 1
ATOM 3026 N N . GLN B 1 147 ? 11.461 7.918 12.781 1 93.31 147 GLN B N 1
ATOM 3027 C CA . GLN B 1 147 ? 10.281 7.109 13.07 1 93.31 147 GLN B CA 1
ATOM 3028 C C . GLN B 1 147 ? 9.633 6.602 11.789 1 93.31 147 GLN B C 1
ATOM 3030 O O . GLN B 1 147 ? 9.188 7.395 10.953 1 93.31 147 GLN B O 1
ATOM 3035 N N . PRO B 1 148 ? 9.586 5.289 11.703 1 95.25 148 PRO B N 1
ATOM 3036 C CA . PRO B 1 148 ? 8.852 4.762 10.547 1 95.25 148 PRO B CA 1
ATOM 3037 C C . PRO B 1 148 ? 7.379 5.18 10.547 1 95.25 148 PRO B C 1
ATOM 3039 O O . PRO B 1 148 ? 6.754 5.254 11.609 1 95.25 148 PRO B O 1
ATOM 3042 N N . ILE B 1 149 ? 6.887 5.426 9.359 1 97.25 149 ILE B N 1
ATOM 3043 C CA . ILE B 1 149 ? 5.508 5.871 9.195 1 97.25 149 ILE B CA 1
ATOM 3044 C C . ILE B 1 149 ? 4.801 5 8.164 1 97.25 149 ILE B C 1
ATOM 3046 O O . ILE B 1 149 ? 5.297 4.824 7.047 1 97.25 149 ILE B O 1
ATOM 3050 N N . SER B 1 150 ? 3.715 4.398 8.555 1 97.38 150 SER B N 1
ATOM 3051 C CA . SER B 1 150 ? 2.855 3.672 7.621 1 97.38 150 SER B CA 1
ATOM 3052 C C . SER B 1 150 ? 1.573 4.445 7.336 1 97.38 150 SER B C 1
ATOM 3054 O O . SER B 1 150 ? 0.911 4.926 8.258 1 97.38 150 SER B O 1
ATOM 3056 N N . ILE B 1 151 ? 1.277 4.59 6.047 1 98.69 151 ILE B N 1
ATOM 3057 C CA . ILE B 1 151 ? 0.082 5.309 5.617 1 98.69 151 ILE B CA 1
ATOM 3058 C C . ILE B 1 151 ? -0.858 4.355 4.887 1 98.69 151 ILE B C 1
ATOM 3060 O O . ILE B 1 151 ? -0.499 3.791 3.85 1 98.69 151 ILE B O 1
ATOM 3064 N N . THR B 1 152 ? -2.061 4.168 5.402 1 98.75 152 THR B N 1
ATOM 3065 C CA . THR B 1 152 ? -3.004 3.199 4.855 1 98.75 152 THR B CA 1
ATOM 3066 C C . THR B 1 152 ? -4.305 3.883 4.445 1 98.75 152 THR B C 1
ATOM 3068 O O . THR B 1 152 ? -4.945 4.551 5.258 1 98.75 152 THR B O 1
ATOM 3071 N N . GLY B 1 153 ? -4.652 3.68 3.184 1 98.69 153 GLY B N 1
ATOM 3072 C CA . GLY B 1 153 ? -5.914 4.207 2.688 1 98.69 153 GLY B CA 1
ATOM 3073 C C . GLY B 1 153 ? -7.023 3.176 2.668 1 98.69 153 GLY B C 1
ATOM 3074 O O . GLY B 1 153 ? -6.785 2.004 2.371 1 98.69 153 GLY B O 1
ATOM 3075 N N . TYR B 1 154 ? -8.25 3.67 2.936 1 98.5 154 TYR B N 1
ATOM 3076 C CA . TYR B 1 154 ? -9.477 2.875 2.875 1 98.5 154 TYR B CA 1
ATOM 3077 C C . TYR B 1 154 ? -10.555 3.598 2.084 1 98.5 154 TYR B C 1
ATOM 3079 O O . TYR B 1 154 ? -10.602 4.828 2.061 1 98.5 154 TYR B O 1
ATOM 3087 N N . THR B 1 155 ? -11.406 2.771 1.481 1 98.25 155 THR B N 1
ATOM 3088 C CA . THR B 1 155 ? -12.609 3.291 0.835 1 98.25 155 THR B CA 1
ATOM 3089 C C . THR B 1 155 ? -13.867 2.678 1.451 1 98.25 155 THR B C 1
ATOM 3091 O O . THR B 1 155 ? -13.773 1.794 2.307 1 98.25 155 THR B O 1
ATOM 3094 N N . ASP B 1 156 ? -15.008 3.273 1.15 1 98.25 156 ASP B N 1
ATOM 3095 C CA . ASP B 1 156 ? -16.25 2.537 1.373 1 98.25 156 ASP B CA 1
ATOM 3096 C C . ASP B 1 156 ? -16.438 1.439 0.327 1 98.25 156 ASP B C 1
ATOM 3098 O O . ASP B 1 156 ? -15.508 1.126 -0.42 1 98.25 156 ASP B O 1
ATOM 3102 N N . ASN B 1 157 ? -17.625 0.816 0.312 1 97.44 157 ASN B N 1
ATOM 3103 C CA . ASN B 1 157 ? -17.766 -0.361 -0.537 1 97.44 157 ASN B CA 1
ATOM 3104 C C . ASN B 1 157 ? -18.375 -0.001 -1.892 1 97.44 157 ASN B C 1
ATOM 3106 O O . ASN B 1 157 ? -18.781 -0.884 -2.652 1 97.44 157 ASN B O 1
ATOM 3110 N N . VAL B 1 158 ? -18.531 1.286 -2.162 1 96.94 158 VAL B N 1
ATOM 3111 C CA . VAL B 1 158 ? -19.031 1.697 -3.469 1 96.94 158 VAL B CA 1
ATOM 3112 C C . VAL B 1 158 ? -17.938 1.552 -4.516 1 96.94 158 VAL B C 1
ATOM 3114 O O . VAL B 1 158 ? -16.891 2.195 -4.418 1 96.94 158 VAL B O 1
ATOM 3117 N N . PRO B 1 159 ? -18.141 0.771 -5.504 1 96.19 159 PRO B N 1
ATOM 3118 C CA . PRO B 1 159 ? -17.078 0.537 -6.492 1 96.19 159 PRO B CA 1
ATOM 3119 C C . PRO B 1 159 ? -16.75 1.784 -7.309 1 96.19 159 PRO B C 1
ATOM 3121 O O . PRO B 1 159 ? -17.609 2.643 -7.508 1 96.19 159 PRO B O 1
ATOM 3124 N N . ILE B 1 160 ? -15.523 1.85 -7.676 1 95.75 160 ILE B N 1
ATOM 3125 C CA . ILE B 1 160 ? -15.062 2.865 -8.617 1 95.75 160 ILE B CA 1
ATOM 3126 C C . ILE B 1 160 ? -14.336 2.195 -9.781 1 95.75 160 ILE B C 1
ATOM 3128 O O . ILE B 1 160 ? -13.695 1.158 -9.609 1 95.75 160 ILE B O 1
ATOM 3132 N N . SER B 1 161 ? -14.508 2.752 -11.023 1 94.31 161 SER B N 1
ATOM 3133 C CA . SER B 1 161 ? -13.766 2.316 -12.203 1 94.31 161 SER B CA 1
ATOM 3134 C C . SER B 1 161 ? -13.578 3.461 -13.195 1 94.31 161 SER B C 1
ATOM 3136 O O . SER B 1 161 ? -14.523 3.861 -13.875 1 94.31 161 SER B O 1
ATOM 3138 N N . ASN B 1 162 ? -12.422 4.02 -13.203 1 92.69 162 ASN B N 1
ATOM 3139 C CA . ASN B 1 162 ? -12.031 5.027 -14.188 1 92.69 162 ASN B CA 1
ATOM 3140 C C . ASN B 1 162 ? -10.578 4.875 -14.609 1 92.69 162 ASN B C 1
ATOM 3142 O O . ASN B 1 162 ? -9.906 3.924 -14.203 1 92.69 162 ASN B O 1
ATOM 3146 N N . PHE B 1 163 ? -10.148 5.676 -15.477 1 90.06 163 PHE B N 1
ATOM 3147 C CA . PHE B 1 163 ? -8.82 5.539 -16.062 1 90.06 163 PHE B CA 1
ATOM 3148 C C . PHE B 1 163 ? -7.746 5.625 -14.984 1 90.06 163 PHE B C 1
ATOM 3150 O O . PHE B 1 163 ? -6.777 4.859 -15 1 90.06 163 PHE B O 1
ATOM 3157 N N . GLN B 1 164 ? -7.887 6.484 -14.078 1 93.06 164 GLN B N 1
ATOM 3158 C CA . GLN B 1 164 ? -6.883 6.695 -13.031 1 93.06 164 GLN B CA 1
ATOM 3159 C C . GLN B 1 164 ? -6.965 5.609 -11.969 1 93.06 164 GLN B C 1
ATOM 3161 O O . GLN B 1 164 ? -5.941 5.156 -11.453 1 93.06 164 GLN B O 1
ATOM 3166 N N . PHE B 1 165 ? -8.195 5.203 -11.734 1 96.81 165 PHE B N 1
ATOM 3167 C CA . PHE B 1 165 ? -8.438 4.23 -10.672 1 96.81 165 PHE B CA 1
ATOM 3168 C C . PHE B 1 165 ? -9.328 3.096 -11.18 1 96.81 165 PHE B C 1
ATOM 3170 O O . PHE B 1 165 ? -10.547 3.143 -11.031 1 96.81 165 PHE B O 1
ATOM 3177 N N . PRO B 1 166 ? -8.688 2.025 -11.602 1 95.69 166 PRO B N 1
ATOM 3178 C CA . PRO B 1 166 ? -9.453 0.867 -12.07 1 95.69 166 PRO B CA 1
ATOM 3179 C C . PRO B 1 166 ? -10.297 0.234 -10.961 1 95.69 166 PRO B C 1
ATOM 3181 O O . PRO B 1 166 ? -11.273 -0.465 -11.242 1 95.69 166 PRO B O 1
ATOM 3184 N N . SER B 1 167 ? -9.922 0.474 -9.719 1 97.31 167 SER B N 1
ATOM 3185 C CA . SER B 1 167 ? -10.688 -0.029 -8.578 1 97.31 167 SER B CA 1
ATOM 3186 C C . SER B 1 167 ? -10.422 0.803 -7.328 1 97.31 167 SER B C 1
ATOM 3188 O O . SER B 1 167 ? -9.609 1.729 -7.352 1 97.31 167 SER B O 1
ATOM 3190 N N . ASN B 1 168 ? -11.117 0.397 -6.238 1 98 168 ASN B N 1
ATOM 3191 C CA . ASN B 1 168 ? -10.922 1.034 -4.938 1 98 168 ASN B CA 1
ATOM 3192 C C . ASN B 1 168 ? -9.531 0.739 -4.375 1 98 168 ASN B C 1
ATOM 3194 O O . ASN B 1 168 ? -9.07 1.425 -3.461 1 98 168 ASN B O 1
ATOM 3198 N N . TRP B 1 169 ? -8.859 -0.283 -4.887 1 98.25 169 TRP B N 1
ATOM 3199 C CA . TRP B 1 169 ? -7.504 -0.597 -4.445 1 98.25 169 TRP B CA 1
ATOM 3200 C C . TRP B 1 169 ? -6.531 0.508 -4.852 1 98.25 169 TRP B C 1
ATOM 3202 O O . TRP B 1 169 ? -5.785 1.02 -4.016 1 98.25 169 TRP B O 1
ATOM 3212 N N . GLU B 1 170 ? -6.613 0.896 -6.086 1 98.25 170 GLU B N 1
ATOM 3213 C CA . GLU B 1 170 ? -5.746 1.963 -6.574 1 98.25 170 GLU B CA 1
ATOM 3214 C C . GLU B 1 170 ? -6.094 3.299 -5.926 1 98.25 170 GLU B C 1
ATOM 3216 O O . GLU B 1 170 ? -5.207 4.078 -5.578 1 98.25 170 GLU B O 1
ATOM 3221 N N . LEU B 1 171 ? -7.387 3.566 -5.781 1 98.38 171 LEU B N 1
ATOM 3222 C CA . LEU B 1 171 ? -7.801 4.824 -5.172 1 98.38 171 LEU B CA 1
ATOM 3223 C C . LEU B 1 171 ? -7.266 4.941 -3.746 1 98.38 171 LEU B C 1
ATOM 3225 O O . LEU B 1 171 ? -6.656 5.949 -3.387 1 98.38 171 LEU B O 1
ATOM 3229 N N . SER B 1 172 ? -7.504 3.896 -2.941 1 98.62 172 SER B N 1
ATOM 3230 C CA . SER B 1 172 ? -7.07 3.924 -1.548 1 98.62 172 SER B CA 1
ATOM 3231 C C . SER B 1 172 ? -5.559 4.066 -1.443 1 98.62 172 SER B C 1
ATOM 3233 O O . SER B 1 172 ? -5.055 4.848 -0.634 1 98.62 172 SER B O 1
ATOM 3235 N N . ALA B 1 173 ? -4.812 3.391 -2.258 1 98.69 173 ALA B N 1
ATOM 3236 C CA . ALA B 1 173 ? -3.355 3.475 -2.252 1 98.69 173 ALA B CA 1
ATOM 3237 C C . ALA B 1 173 ? -2.887 4.852 -2.719 1 98.69 173 ALA B C 1
ATOM 3239 O O . ALA B 1 173 ? -1.914 5.395 -2.189 1 98.69 173 ALA B O 1
ATOM 3240 N N . SER B 1 174 ? -3.527 5.414 -3.691 1 98.5 174 SER B N 1
ATOM 3241 C CA . SER B 1 174 ? -3.127 6.707 -4.227 1 98.5 174 SER B CA 1
ATOM 3242 C C . SER B 1 174 ? -3.346 7.82 -3.209 1 98.5 174 SER B C 1
ATOM 3244 O O . SER B 1 174 ? -2.572 8.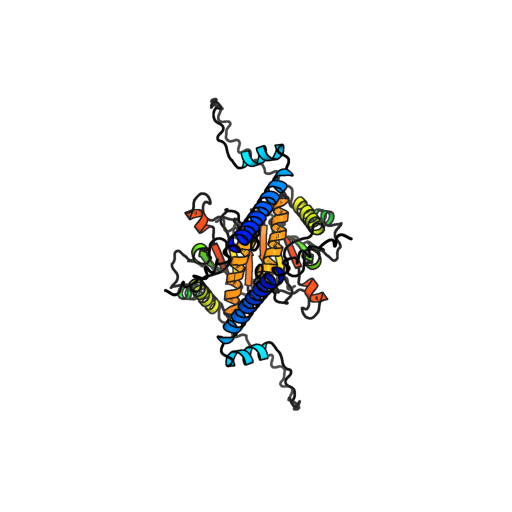781 -3.15 1 98.5 174 SER B O 1
ATOM 3246 N N . ARG B 1 175 ? -4.395 7.703 -2.477 1 98.44 175 ARG B N 1
ATOM 3247 C CA . ARG B 1 175 ? -4.609 8.68 -1.417 1 98.44 175 ARG B CA 1
ATOM 3248 C C . ARG B 1 175 ? -3.51 8.594 -0.362 1 98.44 175 ARG B C 1
ATOM 3250 O O . ARG B 1 175 ? -3.033 9.617 0.131 1 98.44 175 ARG B O 1
ATOM 3257 N N . SER B 1 176 ? -3.104 7.367 -0.061 1 98.81 176 SER B N 1
ATOM 3258 C CA . SER B 1 176 ? -1.945 7.18 0.808 1 98.81 176 SER B CA 1
ATOM 3259 C C . SER B 1 176 ? -0.692 7.801 0.2 1 98.81 176 SER B C 1
ATOM 3261 O O . SER B 1 176 ? 0.103 8.422 0.907 1 98.81 176 SER B O 1
ATOM 3263 N N . ALA B 1 177 ? -0.531 7.664 -1.067 1 98.62 177 ALA B N 1
ATOM 3264 C CA . ALA B 1 177 ? 0.639 8.195 -1.763 1 98.62 177 ALA B CA 1
ATOM 3265 C C . ALA B 1 177 ? 0.671 9.719 -1.702 1 98.62 177 ALA B C 1
ATOM 3267 O O . ALA B 1 177 ? 1.738 10.32 -1.549 1 98.62 177 ALA B O 1
ATOM 3268 N N . THR B 1 178 ? -0.481 10.312 -1.837 1 98.38 178 THR B N 1
ATOM 3269 C CA . THR B 1 178 ? -0.575 11.766 -1.75 1 98.38 178 THR B CA 1
ATOM 3270 C C . THR B 1 178 ? -0.075 12.258 -0.396 1 98.38 178 THR B C 1
ATOM 3272 O O . THR B 1 178 ? 0.698 13.219 -0.325 1 98.38 178 THR B O 1
ATOM 3275 N N . VAL B 1 179 ? -0.473 11.562 0.639 1 98.62 179 VAL B N 1
ATOM 3276 C CA . VAL B 1 179 ? -0.031 11.914 1.984 1 98.62 179 VAL B CA 1
ATOM 3277 C C . VAL B 1 179 ? 1.479 11.719 2.1 1 98.62 179 VAL B C 1
ATOM 3279 O O . VAL B 1 179 ? 2.188 12.602 2.59 1 98.62 179 VAL B O 1
ATOM 3282 N N . ALA B 1 180 ? 1.986 10.625 1.589 1 98.5 180 ALA B N 1
ATOM 3283 C CA . ALA B 1 180 ? 3.412 10.32 1.654 1 98.5 180 ALA B CA 1
ATOM 3284 C C . ALA B 1 180 ? 4.238 11.375 0.932 1 98.5 180 ALA B C 1
ATOM 3286 O O . ALA B 1 180 ? 5.234 11.867 1.467 1 98.5 180 ALA B O 1
ATOM 3287 N N . ARG B 1 181 ? 3.807 11.742 -0.207 1 97.94 181 ARG B N 1
ATOM 3288 C CA . ARG B 1 181 ? 4.555 12.727 -0.99 1 97.94 181 ARG B CA 1
ATOM 3289 C C . ARG B 1 181 ? 4.574 14.078 -0.292 1 97.94 181 ARG B C 1
ATOM 3291 O O . ARG B 1 181 ? 5.574 14.797 -0.351 1 97.94 181 ARG B O 1
ATOM 3298 N N . THR B 1 182 ? 3.457 14.43 0.325 1 98.19 182 THR B N 1
ATOM 3299 C CA . THR B 1 182 ? 3.41 15.68 1.078 1 98.19 182 THR B CA 1
ATOM 3300 C C . THR B 1 182 ? 4.406 15.656 2.234 1 98.19 182 THR B C 1
ATOM 3302 O O . THR B 1 182 ? 5.109 16.641 2.477 1 98.19 182 THR B O 1
ATOM 3305 N N . PHE B 1 183 ? 4.5 14.508 2.955 1 98.56 183 PHE B N 1
ATOM 3306 C CA . PHE B 1 183 ? 5.43 14.367 4.07 1 98.56 183 PHE B CA 1
ATOM 3307 C C . PHE B 1 183 ? 6.871 14.445 3.588 1 98.56 183 PHE B C 1
ATOM 3309 O O . PHE B 1 183 ? 7.711 15.094 4.219 1 98.56 183 PHE B O 1
ATOM 3316 N N . ILE B 1 184 ? 7.129 13.812 2.494 1 97.88 184 ILE B N 1
ATOM 3317 C CA . ILE B 1 184 ? 8.477 13.828 1.932 1 97.88 184 ILE B CA 1
ATOM 3318 C C . ILE B 1 184 ? 8.859 15.258 1.56 1 97.88 184 ILE B C 1
ATOM 3320 O O . ILE B 1 184 ? 9.977 15.703 1.83 1 97.88 184 ILE B O 1
ATOM 3324 N N . TYR B 1 185 ? 7.922 15.945 0.954 1 97.5 185 TYR B N 1
ATOM 3325 C CA . TYR B 1 185 ? 8.133 17.344 0.59 1 97.5 185 TYR B CA 1
ATOM 3326 C C . TYR B 1 185 ? 8.523 18.172 1.809 1 97.5 185 TYR B C 1
ATOM 3328 O O . TYR B 1 185 ? 9.336 19.094 1.706 1 97.5 185 TYR B O 1
ATOM 3336 N N . MET B 1 186 ? 8.008 17.812 2.936 1 97.69 186 MET B N 1
ATOM 3337 C CA . MET B 1 186 ? 8.242 18.594 4.152 1 97.69 186 MET B CA 1
ATOM 3338 C C . MET B 1 186 ? 9.477 18.078 4.891 1 97.69 186 MET B C 1
ATOM 3340 O O . MET B 1 186 ? 9.82 18.594 5.957 1 97.69 186 MET B O 1
ATOM 3344 N N . GLY B 1 187 ? 10.055 17.016 4.441 1 97.19 187 GLY B N 1
ATOM 3345 C CA . GLY B 1 187 ? 11.359 16.672 4.98 1 97.19 187 GLY B CA 1
ATOM 3346 C C . GLY B 1 187 ? 11.383 15.297 5.629 1 97.19 187 GLY B C 1
ATOM 3347 O O . GLY B 1 187 ? 12.406 14.891 6.18 1 97.19 187 GLY B O 1
ATOM 3348 N N . VAL B 1 188 ? 10.273 14.602 5.582 1 96.88 188 VAL B N 1
ATOM 3349 C CA . VAL B 1 188 ? 10.305 13.234 6.082 1 96.88 188 VAL B CA 1
ATOM 3350 C C . VAL B 1 188 ? 11.133 12.359 5.141 1 96.88 188 VAL B C 1
ATOM 3352 O O . VAL B 1 188 ? 10.969 12.422 3.922 1 96.88 188 VAL B O 1
ATOM 3355 N N . ALA B 1 189 ? 12.023 11.578 5.734 1 95.38 189 ALA B N 1
ATOM 3356 C CA . ALA B 1 189 ? 12.859 10.695 4.922 1 95.38 189 ALA B CA 1
ATOM 3357 C C . ALA B 1 189 ? 12.023 9.633 4.219 1 95.38 189 ALA B C 1
ATOM 3359 O O . ALA B 1 189 ? 11.25 8.922 4.863 1 95.38 189 ALA B O 1
ATOM 3360 N N . GLN B 1 190 ? 12.18 9.5 2.967 1 96.44 190 GLN B N 1
ATOM 3361 C CA . GLN B 1 190 ? 11.375 8.609 2.131 1 96.44 190 GLN B CA 1
ATOM 3362 C C . GLN B 1 190 ? 11.461 7.168 2.631 1 96.44 190 GLN B C 1
ATOM 3364 O O . GLN B 1 190 ? 10.477 6.434 2.58 1 96.44 190 GLN B O 1
ATOM 3369 N N . GLN B 1 191 ? 12.617 6.75 3.096 1 93.81 191 GLN B N 1
ATOM 3370 C CA . GLN B 1 191 ? 12.859 5.363 3.484 1 93.81 191 GLN B CA 1
ATOM 3371 C C . GLN B 1 191 ? 12.031 4.988 4.711 1 93.81 191 GLN B C 1
ATOM 3373 O O . GLN B 1 191 ? 11.898 3.807 5.039 1 93.81 191 GLN B O 1
ATOM 3378 N N . LEU B 1 192 ? 11.531 5.988 5.383 1 94.56 192 LEU B N 1
ATOM 3379 C CA . LEU B 1 192 ? 10.758 5.746 6.598 1 94.56 192 LEU B CA 1
ATOM 3380 C C . LEU B 1 192 ? 9.281 5.535 6.266 1 94.56 192 LEU B C 1
ATOM 3382 O O . LEU B 1 192 ? 8.492 5.16 7.137 1 94.56 192 LEU B O 1
ATOM 3386 N N . LEU B 1 193 ? 8.898 5.68 4.98 1 97.12 193 LEU B N 1
ATOM 3387 C CA . LEU B 1 193 ? 7.488 5.699 4.617 1 97.12 193 LEU B CA 1
ATOM 3388 C C . LEU B 1 193 ? 7.098 4.418 3.889 1 97.12 193 LEU B C 1
ATOM 3390 O O . LEU B 1 193 ? 7.863 3.91 3.064 1 97.12 193 LEU B O 1
ATOM 3394 N N . THR B 1 194 ? 5.98 3.926 4.238 1 96.19 194 THR B N 1
ATOM 3395 C CA . THR B 1 194 ? 5.293 2.867 3.506 1 96.19 194 THR B CA 1
ATOM 3396 C C . THR B 1 194 ? 3.84 3.246 3.246 1 96.19 194 THR B C 1
ATOM 3398 O O . THR B 1 194 ? 3.164 3.783 4.125 1 96.19 194 THR B O 1
ATOM 3401 N N . ILE B 1 195 ? 3.371 2.99 2.016 1 98.62 195 ILE B N 1
ATOM 3402 C CA . ILE B 1 195 ? 1.96 3.242 1.743 1 98.62 195 ILE B CA 1
ATOM 3403 C C . ILE B 1 195 ? 1.235 1.919 1.509 1 98.62 195 ILE B C 1
ATOM 3405 O O . ILE B 1 195 ? 1.82 0.967 0.986 1 98.62 195 ILE B O 1
ATOM 3409 N N . GLN B 1 196 ? 0.009 1.9 1.907 1 98.44 196 GLN B N 1
ATOM 3410 C CA . GLN B 1 196 ? -0.86 0.743 1.725 1 98.44 196 GLN B CA 1
ATOM 3411 C C . GLN B 1 196 ? -2.232 1.162 1.207 1 98.44 196 GLN B C 1
ATOM 3413 O O . GLN B 1 196 ? -2.684 2.281 1.461 1 98.44 196 GLN B O 1
ATOM 3418 N N . GLY B 1 197 ? -2.807 0.296 0.435 1 98.38 197 GLY B N 1
ATOM 3419 C CA . GLY B 1 197 ? -4.211 0.348 0.056 1 98.38 197 GLY B CA 1
ATOM 3420 C C . GLY B 1 197 ? -4.996 -0.867 0.513 1 98.38 197 GLY B C 1
ATOM 3421 O O . GLY B 1 197 ? -4.555 -2.004 0.33 1 98.38 197 GLY B O 1
ATOM 3422 N N . ARG B 1 198 ? -6.168 -0.586 1.15 1 97.81 198 ARG B N 1
ATOM 3423 C CA . ARG B 1 198 ? -6.957 -1.697 1.67 1 97.81 198 ARG B CA 1
ATOM 3424 C C . ARG B 1 198 ? -8.367 -1.679 1.098 1 97.81 198 ARG B C 1
ATOM 3426 O O . ARG B 1 198 ? -9.227 -2.467 1.509 1 97.81 198 ARG B O 1
ATOM 3433 N N . ALA B 1 199 ? -8.594 -0.819 0.209 1 98 199 ALA B N 1
ATOM 3434 C CA . ALA B 1 199 ? -9.93 -0.703 -0.378 1 98 199 ALA B CA 1
ATOM 3435 C C . ALA B 1 199 ? -11.008 -0.7 0.702 1 98 199 ALA B C 1
ATOM 3437 O O . ALA B 1 199 ? -10.945 0.092 1.646 1 98 199 ALA B O 1
ATOM 3438 N N . ASP B 1 200 ? -12.047 -1.465 0.516 1 98 200 ASP B N 1
ATOM 3439 C CA . ASP B 1 200 ? -13.18 -1.412 1.442 1 98 200 ASP B CA 1
ATOM 3440 C C . ASP B 1 200 ? -13.047 -2.484 2.523 1 98 200 ASP B C 1
ATOM 3442 O O . ASP B 1 200 ? -14.039 -2.842 3.168 1 98 200 ASP B O 1
ATOM 3446 N N . ASN B 1 201 ? -11.805 -2.955 2.717 1 96.12 201 ASN B N 1
ATOM 3447 C CA . ASN B 1 201 ? -11.578 -3.941 3.768 1 96.12 201 ASN B CA 1
ATOM 3448 C C . ASN B 1 201 ? -11.703 -3.322 5.156 1 96.12 201 ASN B C 1
ATOM 3450 O O . ASN B 1 201 ? -11.5 -2.119 5.328 1 96.12 201 ASN B O 1
ATOM 3454 N N . ASN B 1 202 ? -12.125 -4.094 6.133 1 95.12 202 ASN B N 1
ATOM 3455 C CA . ASN B 1 202 ? -12.188 -3.736 7.547 1 95.12 202 ASN B CA 1
ATOM 3456 C C . ASN B 1 202 ? -13 -2.463 7.77 1 95.12 202 ASN B C 1
ATOM 3458 O O . ASN B 1 202 ? -12.508 -1.501 8.359 1 95.12 202 ASN B O 1
ATOM 3462 N N . PRO B 1 203 ? -14.219 -2.469 7.312 1 97.44 203 PRO B N 1
ATOM 3463 C CA . PRO B 1 203 ? -15.047 -1.288 7.586 1 97.44 203 PRO B CA 1
ATOM 3464 C C . PRO B 1 203 ? -15.219 -1.021 9.078 1 97.44 203 PRO B C 1
ATOM 3466 O O . PRO B 1 203 ? -15.336 -1.962 9.867 1 97.44 203 PRO B O 1
ATOM 3469 N N . VAL B 1 204 ? -15.211 0.24 9.492 1 97.25 204 VAL B N 1
ATOM 3470 C CA . VAL B 1 204 ? -15.344 0.586 10.906 1 97.25 204 VAL B CA 1
ATOM 3471 C C . VAL B 1 204 ? -16.797 0.965 11.211 1 97.25 204 VAL B C 1
ATOM 3473 O O . VAL B 1 204 ? -17.156 1.196 12.367 1 97.25 204 VAL B O 1
ATOM 3476 N N . ALA B 1 205 ? -17.562 1.121 10.164 1 97.25 205 ALA B N 1
ATOM 3477 C CA . ALA B 1 205 ? -19 1.404 10.258 1 97.25 205 ALA B CA 1
ATOM 3478 C C . ALA B 1 205 ? -19.766 0.732 9.117 1 97.25 205 ALA B C 1
ATOM 3480 O O . ALA B 1 205 ? -19.156 0.239 8.164 1 97.25 205 ALA B O 1
ATOM 3481 N N . SER B 1 206 ? -21.078 0.699 9.273 1 97.69 206 SER B N 1
ATOM 3482 C CA . SER B 1 206 ? -21.906 0.03 8.273 1 97.69 206 SER B CA 1
ATOM 3483 C C . SER B 1 206 ? -21.812 0.739 6.926 1 97.69 206 SER B C 1
ATOM 3485 O O . SER B 1 206 ? -21.859 1.97 6.859 1 97.69 206 SER B O 1
ATOM 3487 N N . ASN B 1 207 ? -21.688 -0.059 5.871 1 97.69 207 ASN B N 1
ATOM 3488 C CA . ASN B 1 207 ? -21.719 0.492 4.52 1 97.69 207 ASN B CA 1
ATOM 3489 C C . ASN B 1 207 ? -23.141 0.685 4.016 1 97.69 207 ASN B C 1
ATOM 3491 O O . ASN B 1 207 ? -23.344 1.09 2.871 1 97.69 207 ASN B O 1
ATOM 3495 N N . ALA B 1 208 ? -24.062 0.491 4.824 1 97.31 208 ALA B N 1
ATOM 3496 C CA . ALA B 1 208 ? -25.453 0.58 4.414 1 97.31 208 ALA B CA 1
ATOM 3497 C C . ALA B 1 208 ? -25.953 2.021 4.469 1 97.31 208 ALA B C 1
ATOM 3499 O O . ALA B 1 208 ? -27.016 2.34 3.922 1 97.31 208 ALA B O 1
ATOM 3500 N N . THR B 1 209 ? -25.266 2.936 5.18 1 97.25 209 THR B N 1
ATOM 3501 C CA . THR B 1 209 ? -25.672 4.332 5.32 1 97.25 209 THR B CA 1
ATOM 3502 C C . THR B 1 209 ? -24.594 5.262 4.773 1 97.25 209 THR B C 1
ATOM 3504 O O . THR B 1 209 ? -23.406 4.906 4.742 1 97.25 209 THR B O 1
ATOM 3507 N N . GLY B 1 210 ? -25.031 6.434 4.352 1 96.38 210 GLY B N 1
ATOM 3508 C CA . GLY B 1 210 ? -24.078 7.438 3.906 1 96.38 210 GLY B CA 1
ATOM 3509 C C . GLY B 1 210 ? -23.078 7.824 4.977 1 96.38 210 GLY B C 1
ATOM 3510 O O . GLY B 1 210 ? -21.891 7.98 4.691 1 96.38 210 GLY B O 1
ATOM 3511 N N . TYR B 1 211 ? -23.625 7.969 6.148 1 96.19 211 TYR B N 1
ATOM 3512 C CA . TYR B 1 211 ? -22.75 8.336 7.258 1 96.19 211 TYR B CA 1
ATOM 3513 C C . TYR B 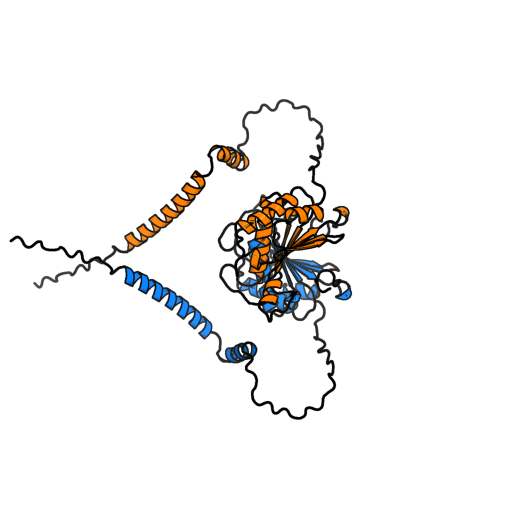1 211 ? -21.719 7.246 7.523 1 96.19 211 TYR B C 1
ATOM 3515 O O . TYR B 1 211 ? -20.516 7.531 7.668 1 96.19 211 TYR B O 1
ATOM 3523 N N . GLY B 1 212 ? -22.141 5.992 7.57 1 97.75 212 GLY B N 1
ATOM 3524 C CA . GLY B 1 212 ? -21.203 4.887 7.75 1 97.75 212 GLY B CA 1
ATOM 3525 C C . GLY B 1 212 ? -20.156 4.816 6.668 1 97.75 212 GLY B C 1
ATOM 3526 O O . GLY B 1 212 ? -18.969 4.602 6.957 1 97.75 212 GLY B O 1
ATOM 3527 N N . ARG B 1 213 ? -20.578 5.027 5.43 1 97.75 213 ARG B N 1
ATOM 3528 C CA . ARG B 1 213 ? -19.641 5.043 4.309 1 97.75 213 ARG B CA 1
ATOM 3529 C C . ARG B 1 213 ? -18.625 6.16 4.473 1 97.75 213 ARG B C 1
ATOM 3531 O O . ARG B 1 213 ? -17.453 5.984 4.152 1 97.75 213 ARG B O 1
ATOM 3538 N N . SER B 1 214 ? -19.031 7.258 4.98 1 97 214 SER B N 1
ATOM 3539 C CA . SER B 1 214 ? -18.125 8.375 5.184 1 97 214 SER B CA 1
ATOM 3540 C C . SER B 1 214 ? -17.062 8.039 6.215 1 97 214 SER B C 1
ATOM 3542 O O . SER B 1 214 ? -15.922 8.508 6.113 1 97 214 SER B O 1
ATOM 3544 N N . LEU B 1 215 ? -17.375 7.25 7.211 1 97 215 LEU B N 1
ATOM 3545 C CA . LEU B 1 215 ? -16.422 6.84 8.234 1 97 215 LEU B CA 1
ATOM 3546 C C . LEU B 1 215 ? -15.438 5.816 7.68 1 97 215 LEU B C 1
ATOM 3548 O O . LEU B 1 215 ? -14.289 5.758 8.117 1 97 215 LEU B O 1
ATOM 3552 N N . ASN B 1 216 ? -15.922 5.059 6.684 1 98.06 216 ASN B N 1
ATOM 3553 C CA . ASN B 1 216 ? -15.086 4.027 6.082 1 98.06 216 ASN B CA 1
ATOM 3554 C C . ASN B 1 216 ? -14.062 4.625 5.121 1 98.06 216 ASN B C 1
ATOM 3556 O O . ASN B 1 216 ? -12.984 4.059 4.922 1 98.06 216 ASN B O 1
ATOM 3560 N N . ARG B 1 217 ? -14.43 5.754 4.535 1 98.31 217 ARG B N 1
ATOM 3561 C CA . ARG B 1 217 ? -13.477 6.488 3.701 1 98.31 217 ARG B CA 1
ATOM 3562 C C . ARG B 1 217 ? -12.477 7.254 4.559 1 98.31 217 ARG B C 1
ATOM 3564 O O . ARG B 1 217 ? -12.781 8.336 5.059 1 98.31 217 ARG B O 1
ATOM 3571 N N . ARG B 1 218 ? -11.242 6.617 4.695 1 98.44 218 ARG B N 1
ATOM 3572 C CA . ARG B 1 218 ? -10.281 7.18 5.641 1 98.44 218 ARG B CA 1
ATOM 3573 C C . ARG B 1 218 ? -8.852 6.836 5.242 1 98.44 218 ARG B C 1
ATOM 3575 O O . ARG B 1 218 ? -8.617 5.844 4.551 1 98.44 218 ARG B O 1
ATOM 3582 N N . VAL B 1 219 ? -7.965 7.656 5.648 1 98.69 219 VAL B N 1
ATOM 3583 C CA . VAL B 1 219 ? -6.531 7.387 5.582 1 98.69 219 VAL B CA 1
ATOM 3584 C C . VAL B 1 219 ? -5.945 7.367 6.992 1 98.69 219 VAL B C 1
ATOM 3586 O O . VAL B 1 219 ? -6.172 8.289 7.781 1 98.69 219 VAL B O 1
ATOM 3589 N N . ILE B 1 220 ? -5.246 6.309 7.316 1 98.69 220 ILE B N 1
ATOM 3590 C CA . ILE B 1 220 ? -4.641 6.148 8.633 1 98.69 220 ILE B CA 1
ATOM 3591 C C . ILE B 1 220 ? -3.129 6.34 8.531 1 98.69 220 ILE B C 1
ATOM 3593 O O . ILE B 1 220 ? -2.471 5.703 7.703 1 98.69 220 ILE B O 1
ATOM 3597 N N . ILE B 1 221 ? -2.605 7.223 9.312 1 98.5 221 ILE B N 1
ATOM 3598 C CA . ILE B 1 221 ? -1.172 7.445 9.469 1 98.5 221 ILE B CA 1
ATOM 3599 C C . ILE B 1 221 ? -0.706 6.883 10.805 1 98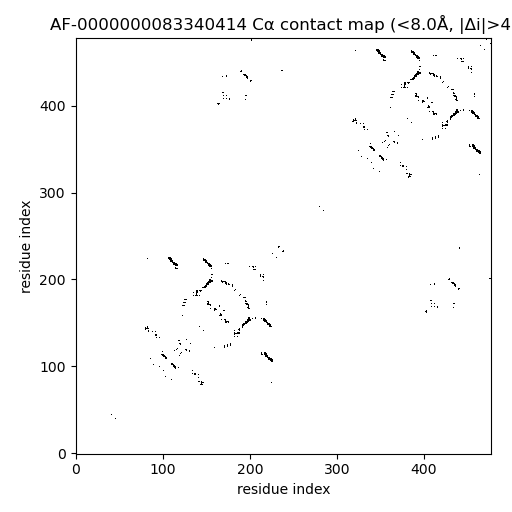.5 221 ILE B C 1
ATOM 3601 O O . ILE B 1 221 ? -1.149 7.332 11.867 1 98.5 221 ILE B O 1
ATOM 3605 N N . GLU B 1 222 ? 0.164 5.922 10.766 1 97.81 222 GLU B N 1
ATOM 3606 C CA . GLU B 1 222 ? 0.719 5.352 11.984 1 97.81 222 GLU B CA 1
ATOM 3607 C C . GLU B 1 222 ? 2.199 5.691 12.133 1 97.81 222 GLU B C 1
ATOM 3609 O O . GLU B 1 222 ? 3.012 5.336 11.281 1 97.81 222 GLU B O 1
ATOM 3614 N N . VAL B 1 223 ? 2.518 6.355 13.172 1 97.19 223 VAL B N 1
ATOM 3615 C CA . VAL B 1 223 ? 3.889 6.734 13.492 1 97.19 223 VAL B CA 1
ATOM 3616 C C . VAL B 1 223 ? 4.449 5.785 14.555 1 97.19 223 VAL B C 1
ATOM 3618 O O . VAL B 1 223 ? 3.975 5.77 15.688 1 97.19 223 VAL B O 1
ATOM 3621 N N . ASP B 1 224 ? 5.434 5.066 14.141 1 94.38 224 ASP B N 1
ATOM 3622 C CA . ASP B 1 224 ? 6.023 4.062 15.023 1 94.38 224 ASP B CA 1
ATOM 3623 C C . ASP B 1 224 ? 6.867 4.715 16.109 1 94.38 224 ASP B C 1
ATOM 3625 O O . ASP B 1 224 ? 7.699 5.582 15.828 1 94.38 224 ASP B O 1
ATOM 3629 N N . LYS B 1 225 ? 6.691 4.285 17.328 1 88.81 225 LYS B N 1
ATOM 3630 C CA . LYS B 1 225 ? 7.41 4.852 18.469 1 88.81 225 LYS B CA 1
ATOM 3631 C C . LYS B 1 225 ? 8.453 3.871 19 1 88.81 225 LYS B C 1
ATOM 3633 O O . LYS B 1 225 ? 9.195 4.195 19.922 1 88.81 225 LYS B O 1
ATOM 3638 N N . ARG B 1 226 ? 8.469 2.668 18.469 1 81.06 226 ARG B N 1
ATOM 3639 C CA . ARG B 1 226 ? 9.352 1.639 19 1 81.06 226 ARG B CA 1
ATOM 3640 C C . ARG B 1 226 ? 10.805 1.949 18.688 1 81.06 226 ARG B C 1
ATOM 3642 O O . ARG B 1 226 ? 11.117 2.492 17.625 1 81.06 226 ARG B O 1
ATOM 3649 N N . PRO B 1 227 ? 11.664 1.764 19.797 1 64.12 227 PRO B N 1
ATOM 3650 C CA . PRO B 1 227 ? 13.086 2.041 19.594 1 64.12 227 PRO B CA 1
ATOM 3651 C C . PRO B 1 227 ? 13.688 1.221 18.453 1 64.12 227 PRO B C 1
ATOM 3653 O O . PRO B 1 227 ? 13.148 0.168 18.094 1 64.12 227 PRO B O 1
ATOM 3656 N N . GLU B 1 228 ? 14.469 1.817 17.625 1 59.19 228 GLU B N 1
ATOM 3657 C CA . GLU B 1 228 ? 15.141 1.208 16.484 1 59.19 228 GLU B CA 1
ATOM 3658 C C . GLU B 1 228 ? 15.555 -0.228 16.781 1 59.19 228 GLU B C 1
ATOM 3660 O O . GLU B 1 228 ? 15.555 -1.084 15.898 1 59.19 228 GLU B O 1
ATOM 3665 N N . ASN B 1 229 ? 15.969 -0.444 17.969 1 49.97 229 ASN B N 1
ATOM 3666 C CA . ASN B 1 229 ? 16.5 -1.783 18.203 1 49.97 229 ASN B CA 1
ATOM 3667 C C . ASN B 1 229 ? 15.461 -2.857 17.891 1 49.97 229 ASN B C 1
ATOM 3669 O O . ASN B 1 229 ? 15.812 -3.996 17.578 1 49.97 229 ASN B O 1
ATOM 3673 N N . ALA B 1 230 ? 14.352 -2.566 18.391 1 41.56 230 ALA B N 1
ATOM 3674 C CA . ALA B 1 230 ? 13.328 -3.605 18.328 1 41.56 230 ALA B CA 1
ATOM 3675 C C . ALA B 1 230 ? 12.797 -3.771 16.906 1 41.56 230 ALA B C 1
ATOM 3677 O O . ALA B 1 230 ? 11.984 -4.66 16.641 1 41.56 230 ALA B O 1
ATOM 3678 N N . ILE B 1 231 ? 12.766 -2.771 16.203 1 44.09 231 ILE B N 1
ATOM 3679 C CA . ILE B 1 231 ? 12.289 -2.916 14.836 1 44.09 231 ILE B CA 1
ATOM 3680 C C . ILE B 1 231 ? 13.188 -3.887 14.078 1 44.09 231 ILE B C 1
ATOM 3682 O O . ILE B 1 231 ? 14.367 -3.598 13.836 1 44.09 231 ILE B O 1
ATOM 3686 N N . ASP B 1 232 ? 13.375 -5.023 14.516 1 37.47 232 ASP B N 1
ATOM 3687 C CA . ASP B 1 232 ? 14.141 -6.059 13.828 1 37.47 232 ASP B CA 1
ATOM 3688 C C . ASP B 1 232 ? 14.281 -5.746 12.344 1 37.47 232 ASP B C 1
ATOM 3690 O O . ASP B 1 232 ? 13.336 -5.266 11.711 1 37.47 232 ASP B O 1
ATOM 3694 N N . LEU B 1 233 ? 15.617 -5.504 11.812 1 34.91 233 LEU B N 1
ATOM 3695 C CA . LEU B 1 233 ? 16.141 -5.719 10.469 1 34.91 233 LEU B CA 1
ATOM 3696 C C . LEU B 1 233 ? 15.25 -6.688 9.695 1 34.91 233 LEU B C 1
ATOM 3698 O O . LEU B 1 233 ? 15.555 -7.035 8.555 1 34.91 233 LEU B O 1
ATOM 3702 N N . LEU B 1 234 ? 14.57 -7.32 10.305 1 34.62 234 LEU B N 1
ATOM 3703 C CA . LEU B 1 234 ? 13.828 -8.414 9.695 1 34.62 234 LEU B CA 1
ATOM 3704 C C . LEU B 1 234 ? 12.977 -7.91 8.531 1 34.62 234 LEU B C 1
ATOM 3706 O O . LEU B 1 234 ? 12.898 -8.562 7.484 1 34.62 234 LEU B O 1
ATOM 3710 N N . ASP B 1 235 ? 12.133 -7.008 8.852 1 38.06 235 ASP B N 1
ATOM 3711 C CA . ASP B 1 235 ? 11.18 -6.695 7.793 1 38.06 235 ASP B CA 1
ATOM 3712 C C . ASP B 1 235 ? 11.805 -5.773 6.746 1 38.06 235 ASP B C 1
ATOM 3714 O O . ASP B 1 235 ? 11.172 -5.465 5.73 1 38.06 235 ASP B O 1
ATOM 3718 N N . LEU B 1 236 ? 12.805 -5.027 7.098 1 34.66 236 LEU B N 1
ATOM 3719 C CA . LEU B 1 236 ? 13.367 -4.148 6.078 1 34.66 236 LEU B CA 1
ATOM 3720 C C . LEU B 1 236 ? 14.258 -4.93 5.117 1 34.66 236 LEU B C 1
ATOM 3722 O O . LEU B 1 236 ? 14.883 -4.348 4.23 1 34.66 236 LEU B O 1
ATOM 3726 N N . GLY B 1 237 ? 13.875 -6.074 4.77 1 33.16 237 GLY B N 1
ATOM 3727 C CA . GLY B 1 237 ? 14.594 -6.879 3.797 1 33.16 237 GLY B CA 1
ATOM 3728 C C . GLY B 1 237 ? 16.094 -6.637 3.812 1 33.16 237 GLY B C 1
ATOM 3729 O O . GLY B 1 237 ? 16.797 -6.988 2.861 1 33.16 237 GLY B O 1
ATOM 3730 N N . ILE B 1 238 ? 16.703 -5.824 4.59 1 29.06 238 ILE B N 1
ATOM 3731 C CA . ILE B 1 238 ? 18.156 -5.672 4.527 1 29.06 238 ILE B CA 1
ATOM 3732 C C . ILE B 1 238 ? 18.828 -6.852 5.227 1 29.06 238 ILE B C 1
ATOM 3734 O O . ILE B 1 238 ? 18.797 -6.945 6.457 1 29.06 238 ILE B O 1
ATOM 3738 N N . GLN B 1 239 ? 18.578 -8.094 5.031 1 27.16 239 GLN B N 1
ATOM 3739 C CA . GLN B 1 239 ? 19.672 -8.984 5.398 1 27.16 239 GLN B CA 1
ATOM 3740 C C . GLN B 1 239 ? 20.922 -8.68 4.582 1 27.16 239 GLN B C 1
ATOM 3742 O O . GLN B 1 239 ? 20.844 -8.438 3.375 1 27.16 239 GLN B O 1
#

Radius of gyration: 29.78 Å; Cα contacts (8 Å, |Δi|>4): 662; chains: 2; bounding box: 94×85×105 Å

Secondary structure (DSSP, 8-state):
-------------HHHHHHHHHHHHHHHHHHHHHHHHHHSS-HHHHHHHHHHHS----S--------------------PBPPPPHHHHHHHTTTS-TTTEEEEE-SSEEEEEEEHHHHS-TT-----HHHHHHHHHHHHHHTTB---EEEEEE--S-----SS-SSHHHHHHHHHHHHHHHHHHTT--GGGEEEEE-TT-S-SS-TTSHHHHHHHSEEEEEEE-S-GGGS-TTSS---/-------------HHHHHHHHHHHHHHHHHHHHHHHHHHHS-HHHHHHHHHHHS-------------------------PBPPPPHHHHHHHTTTS-TTTEEEEE-SSEEEEEEEHHHHS-TT-----HHHHHHHHHHHHHHTTB---EEEEEE--S-----SS-SSHHHHHHHHHHHHHHHHHHTT--GGGEEEEE-TT-S-SS-TTSHHHHHHHSEEEEEEE-S-GGGS-TTTT---

Organism: NCBI:txid2580412